Protein AF-A0A914ZZA3-F1 (afdb_monomer_lite)

Foldseek 3Di:
DDDDDDPPPPPPPDPCPQQCRPVVLVVLLVVLVVCLVVVHDLVVNLVSVLVNVVSQVVRVVVVVVVVVVVVLLVVLVVCVVVLVLLVSLLSLVLLLVVLQLLVQLDPDPDDSNVSSCVVSVSSVVSVVSSLVSLVCLLLDPDDDDPVSLVSSLLSLLVLVVLLVVQVVCVVVVHDGRPPPDPPSLVVSLVSLVVVCVVDPDDVSVVVSVVSVVSSPDDRDPDRCSVVVSVPPPPVVVVVVVVSVVVVVVVVVSVVLSVLSVCLLVLPVLLVVLVVCVVVPNLPSNVVSLVVSVVSLLVNLLVQLVTPPCPSVLVVSLVSCVSSVVSVVVSCVSCLVLLLCVLVLLLDPDDVSLVVNVSVVVSLVVLVVVLVSCVVSVRDHPCPPVPSVVVSLVSLLVSLLVVLVVLQPDDCVGDVCSLLSSLVSLQVSQVSSLLSCVVSCPVDDCVVVSSVSNVVSSLVSQLVVVVVVLVDDDDLVNLVSSVVSLVCPCPCSGCVVVSSPDNSVVVCVVPPSYPPVSVVVSVVVNVVVVVVVVVVVVVVVVVVVVVVVVVVVVVD

Sequence (555 aa):
MPNSPEDDVRLLQLDHSLGPKQSEMETIEERMEKLMKEKEPISTLTDTMNAFLKMNAKLQLCIQLFFESTGIRNEVKDFIFDGKLLDAYKNFIRFEGYRNELMAISNSAGDEDDLVARRFADVEIMAIQIRDVIRLTIASTSRIEEGVIDQVLTILANERRLDELSEKEKENDKKSFLGRPRKWTAMCIEILDEQVSRNKGGEHEHFTTAIKKQLSMPINEASPLINIINDECDHREELLALSKYFSNLRQKEELLEAELKKLFNSSSALNEAHESLTSGDICAAYEKLIHIESIRFNLLAEIRTYHNTSSVQKMIGECSYSLEESFSDFVKYTSYLCARALDIMRNKDREPRKQLELLLRIVEIDHKIDERYESLNVTVKQRPHCWRRNFFGLIEKRIQERIEVFHVEKKSNNENWIARYLEICRMFIVEDLYAAKNFLRIFPKEHQLYDRFVLFYHKGISNKLCEIITSELDRREIVQLLNWIRIYPSEQLLGMPFLQVNAFALLDDYPLLPDEELERLQDQFISATKSEVCNWAIKAIRQEFAIKEKHRMEN

Radius of gyration: 45.49 Å; chains: 1; bounding box: 116×49×146 Å

Structure (mmCIF, N/CA/C/O backbone):
data_AF-A0A914ZZA3-F1
#
_entry.id   AF-A0A914ZZA3-F1
#
loop_
_atom_site.group_PDB
_atom_site.id
_atom_site.type_symbol
_atom_site.label_atom_id
_atom_site.label_alt_id
_atom_site.label_comp_id
_atom_site.label_asym_id
_atom_site.label_entity_id
_atom_site.label_seq_id
_atom_site.pdbx_PDB_ins_code
_atom_site.Cartn_x
_atom_site.Cartn_y
_atom_site.Cartn_z
_atom_site.occupancy
_atom_site.B_iso_or_equiv
_atom_site.auth_seq_id
_atom_site.auth_comp_id
_atom_site.auth_asym_id
_atom_site.auth_atom_id
_atom_site.pdbx_PDB_model_num
ATOM 1 N N . MET A 1 1 ? -64.505 8.709 2.948 1.00 25.97 1 MET A N 1
ATOM 2 C CA . MET A 1 1 ? -63.624 9.741 2.359 1.00 25.97 1 MET A CA 1
ATOM 3 C C . MET A 1 1 ? -63.794 11.008 3.179 1.00 25.97 1 MET A C 1
ATOM 5 O O . MET A 1 1 ? -64.903 11.253 3.635 1.00 25.97 1 MET A O 1
ATOM 9 N N . PRO A 1 2 ? -62.690 11.689 3.483 1.00 35.12 2 PRO A N 1
ATOM 10 C CA . PRO A 1 2 ? -62.227 11.864 4.855 1.00 35.12 2 PRO A CA 1
ATOM 11 C C . PRO A 1 2 ? -62.161 13.342 5.242 1.00 35.12 2 PRO A C 1
ATOM 13 O O . PRO A 1 2 ? -61.892 14.194 4.400 1.00 35.12 2 PRO A O 1
ATOM 16 N N . ASN A 1 3 ? -62.363 13.633 6.525 1.00 27.89 3 ASN A N 1
ATOM 17 C CA . ASN A 1 3 ? -61.898 14.893 7.086 1.00 27.89 3 ASN A CA 1
ATOM 18 C C . ASN A 1 3 ? -60.412 14.758 7.440 1.00 27.89 3 ASN A C 1
ATOM 20 O O . ASN A 1 3 ? -59.961 13.709 7.896 1.00 27.89 3 ASN A O 1
ATOM 24 N N . SER A 1 4 ? -59.700 15.828 7.106 1.00 28.61 4 SER A N 1
ATOM 25 C CA . SER A 1 4 ? -58.253 16.020 7.027 1.00 28.61 4 SER A CA 1
ATOM 26 C C . SER A 1 4 ? -57.456 15.587 8.274 1.00 28.61 4 SER A C 1
ATOM 28 O O . SER A 1 4 ? -57.928 15.805 9.390 1.00 28.61 4 SER A O 1
ATOM 30 N N . PRO A 1 5 ? -56.232 15.045 8.106 1.00 32.97 5 PRO A N 1
ATOM 31 C CA . PRO A 1 5 ? -55.339 14.629 9.183 1.00 32.97 5 PRO A CA 1
ATOM 32 C C . PRO A 1 5 ? -54.430 15.785 9.641 1.00 32.97 5 PRO A C 1
ATOM 34 O O . PRO A 1 5 ? -53.222 15.745 9.423 1.00 32.97 5 PRO A O 1
ATOM 37 N N . GLU A 1 6 ? -54.989 16.832 10.250 1.00 29.55 6 GLU A N 1
ATOM 38 C CA . GLU A 1 6 ? -54.175 17.954 10.767 1.00 29.55 6 GLU A CA 1
ATOM 39 C C . GLU A 1 6 ? -54.246 18.170 12.287 1.00 29.55 6 GLU A C 1
ATOM 41 O O . GLU A 1 6 ? -53.445 18.938 12.815 1.00 29.55 6 GLU A O 1
ATOM 46 N N . ASP A 1 7 ? -55.079 17.426 13.023 1.00 30.03 7 ASP A N 1
ATOM 47 C CA . ASP A 1 7 ? -55.194 17.596 14.484 1.00 30.03 7 ASP A CA 1
ATOM 48 C C . ASP A 1 7 ? -54.445 16.542 15.333 1.00 30.03 7 ASP A C 1
ATOM 50 O O . ASP A 1 7 ? -54.358 16.692 16.551 1.00 30.03 7 ASP A O 1
ATOM 54 N N . ASP A 1 8 ? -53.795 15.540 14.724 1.00 32.16 8 ASP A N 1
ATOM 55 C CA . ASP A 1 8 ? -53.077 14.471 15.454 1.00 32.16 8 ASP A CA 1
ATOM 56 C C . ASP A 1 8 ? -51.593 14.767 15.768 1.00 32.16 8 ASP A C 1
ATOM 58 O O . ASP A 1 8 ? -50.910 13.970 16.411 1.00 32.16 8 ASP A O 1
ATOM 62 N N . VAL A 1 9 ? -51.054 15.928 15.382 1.00 31.31 9 VAL A N 1
ATOM 63 C CA . VAL A 1 9 ? -49.603 16.208 15.523 1.00 31.31 9 VAL A CA 1
ATOM 64 C C . VAL A 1 9 ? -49.234 16.895 16.854 1.00 31.31 9 VAL A C 1
ATOM 66 O O . VAL A 1 9 ? -48.068 17.177 17.115 1.00 31.31 9 VAL A O 1
ATOM 69 N N . ARG A 1 10 ? -50.185 17.134 17.768 1.00 30.75 10 ARG A N 1
ATOM 70 C CA . ARG A 1 10 ? -49.911 17.861 19.032 1.00 30.75 10 ARG A CA 1
ATOM 71 C C . ARG A 1 10 ? -49.723 17.010 20.294 1.00 30.75 10 ARG A C 1
ATOM 73 O O . ARG A 1 10 ? -49.574 17.584 21.368 1.00 30.75 10 ARG A O 1
ATOM 80 N N . LEU A 1 11 ? -49.646 15.681 20.191 1.00 30.17 11 LEU A N 1
ATOM 81 C CA . LEU A 1 11 ? -49.432 14.790 21.351 1.00 30.17 11 LEU A CA 1
ATOM 82 C C . LEU A 1 11 ? -48.055 14.099 21.413 1.00 30.17 11 LEU A C 1
ATOM 84 O O . LEU A 1 11 ? -47.807 13.324 22.331 1.00 30.17 11 LEU A O 1
ATOM 88 N N . LEU A 1 12 ? -47.124 14.434 20.513 1.00 29.36 12 LEU A N 1
ATOM 89 C CA . LEU A 1 12 ? -45.739 13.928 20.519 1.00 29.36 12 LEU A CA 1
ATOM 90 C C . LEU A 1 12 ? -44.705 14.991 20.923 1.00 29.36 12 LEU A C 1
ATOM 92 O O . LEU A 1 12 ? -43.605 15.041 20.386 1.00 29.36 12 LEU A O 1
ATOM 96 N N . GLN A 1 13 ? -45.031 15.835 21.901 1.00 30.94 13 GLN A N 1
ATOM 97 C CA . GLN A 1 13 ? -44.006 16.555 22.664 1.00 30.94 13 GLN A CA 1
ATOM 98 C C . GLN A 1 13 ? -43.766 15.811 23.978 1.00 30.94 13 GLN A C 1
ATOM 100 O O . GLN A 1 13 ? -44.124 16.267 25.060 1.00 30.94 13 GLN A O 1
ATOM 105 N N . LEU A 1 14 ? -43.202 14.608 23.851 1.00 30.38 14 LEU A N 1
ATOM 106 C CA . LEU A 1 14 ? -42.592 13.902 24.968 1.00 30.38 14 LEU A CA 1
ATOM 107 C C . LEU A 1 14 ? -41.226 14.538 25.223 1.00 30.38 14 LEU A C 1
ATOM 109 O O . LEU A 1 14 ? -40.353 14.570 24.362 1.00 30.38 14 LEU A O 1
ATOM 113 N N . ASP A 1 15 ? -41.123 15.090 26.420 1.00 29.38 15 ASP A N 1
ATOM 114 C CA . ASP A 1 15 ? -39.971 15.700 27.063 1.00 29.38 15 ASP A CA 1
ATOM 115 C C . ASP A 1 15 ? -38.631 15.040 26.651 1.00 29.38 15 ASP A C 1
ATOM 117 O O . ASP A 1 15 ? -38.308 13.924 27.058 1.00 29.38 15 ASP A O 1
ATOM 121 N N . HIS A 1 16 ? -37.829 15.746 25.845 1.00 32.59 16 HIS A N 1
ATOM 122 C CA . HIS A 1 16 ? -36.474 15.362 25.407 1.00 32.59 16 HIS A CA 1
ATOM 123 C C . HIS A 1 16 ? -35.436 15.340 26.557 1.00 32.59 16 HIS A C 1
ATOM 125 O O . HIS A 1 16 ? -34.230 15.395 26.320 1.00 32.59 16 HIS A O 1
ATOM 131 N N . SER A 1 17 ? -35.867 15.313 27.818 1.00 30.39 17 SER A N 1
ATOM 132 C CA . SER A 1 17 ? -35.026 15.651 28.969 1.00 30.39 17 SER A CA 1
ATOM 133 C C . SER A 1 17 ? -34.413 14.467 29.724 1.00 30.39 17 SER A C 1
ATOM 135 O O . SER A 1 17 ? -33.707 14.706 30.702 1.00 30.39 17 SER A O 1
ATOM 137 N N . LEU A 1 18 ? -34.621 13.214 29.297 1.00 36.25 18 LEU A N 1
ATOM 138 C CA . LEU A 1 18 ? -34.219 12.034 30.089 1.00 36.25 18 LEU A CA 1
ATOM 139 C C . LEU A 1 18 ? -33.409 10.952 29.344 1.00 36.25 18 LEU A C 1
ATOM 141 O O . LEU A 1 18 ? -33.343 9.807 29.788 1.00 36.25 18 LEU A O 1
ATOM 145 N N . GLY A 1 19 ? -32.719 11.320 28.264 1.00 37.28 19 GLY A N 1
ATOM 146 C CA . GLY A 1 19 ? -31.452 10.676 27.885 1.00 37.28 19 GLY A CA 1
ATOM 147 C C . GLY A 1 19 ? -30.276 11.557 28.332 1.00 37.28 19 GLY A C 1
ATOM 148 O O . GLY A 1 19 ? -30.516 12.737 28.605 1.00 37.28 19 GLY A O 1
ATOM 149 N N . PRO A 1 20 ? -29.024 11.055 28.400 1.00 41.72 20 PRO A N 1
ATOM 150 C CA . PRO A 1 20 ? -27.873 11.956 28.396 1.00 41.72 20 PRO A CA 1
ATOM 151 C C . PRO A 1 20 ? -28.082 12.947 27.253 1.00 41.72 20 PRO A C 1
ATOM 153 O O . PRO A 1 20 ? -28.333 12.535 26.115 1.00 41.72 20 PRO A O 1
ATOM 156 N N . LYS A 1 21 ? -28.142 14.241 27.573 1.00 42.09 21 LYS A N 1
ATOM 157 C CA . LYS A 1 21 ? -28.553 15.243 26.588 1.00 42.09 21 LYS A CA 1
ATOM 158 C C . LYS A 1 21 ? -27.558 15.177 25.438 1.00 42.09 21 LYS A C 1
ATOM 160 O O . LYS A 1 21 ? -26.360 15.083 25.675 1.00 42.09 21 LYS A O 1
ATOM 165 N N . GLN A 1 22 ? -28.022 15.276 24.198 1.00 46.22 22 GLN A N 1
ATOM 166 C CA . GLN A 1 22 ? -27.128 15.420 23.043 1.00 46.22 22 GLN A CA 1
ATOM 167 C C . GLN A 1 22 ? -26.108 16.557 23.264 1.00 46.22 22 GLN A C 1
ATOM 169 O O . GLN A 1 22 ? -24.951 16.437 22.877 1.00 46.22 22 GLN A O 1
ATOM 174 N N . SER A 1 23 ? -26.499 17.570 24.051 1.00 48.25 23 SER A N 1
ATOM 175 C CA . SER A 1 23 ? -25.611 18.626 24.532 1.00 48.25 23 SER A CA 1
ATOM 176 C C . SER A 1 23 ? -24.444 18.136 25.391 1.00 48.25 23 SER A C 1
ATOM 178 O O . SER A 1 23 ? -23.397 18.753 25.361 1.00 48.25 23 SER A O 1
ATOM 180 N N . GLU A 1 24 ? -24.583 17.083 26.198 1.00 50.09 24 GLU A N 1
ATOM 181 C CA . GLU A 1 24 ? -23.496 16.538 27.024 1.00 50.09 24 GLU A CA 1
ATOM 182 C C . GLU A 1 24 ? -22.462 15.795 26.171 1.00 50.09 24 GLU A C 1
ATOM 184 O O . GLU A 1 24 ? -21.268 15.924 26.428 1.00 50.09 24 GLU A O 1
ATOM 189 N N . MET A 1 25 ? -22.901 15.089 25.122 1.00 52.41 25 MET A N 1
ATOM 190 C CA . MET A 1 25 ? -22.003 14.471 24.140 1.00 52.41 25 MET A CA 1
ATOM 191 C C . MET A 1 25 ? -21.228 15.556 23.370 1.00 52.41 25 MET A C 1
ATOM 193 O O . MET A 1 25 ? -20.002 15.495 23.303 1.00 52.41 25 MET A O 1
ATOM 197 N N . GLU A 1 26 ? -21.921 16.608 22.920 1.00 56.09 26 GLU A N 1
ATOM 198 C CA . GLU A 1 26 ? -21.306 17.807 22.327 1.00 56.09 26 GLU A CA 1
ATOM 199 C C . GLU A 1 26 ? -20.363 18.521 23.314 1.00 56.09 26 GLU A C 1
ATOM 201 O O . GLU A 1 26 ? -19.262 18.912 22.943 1.00 56.09 26 GLU A O 1
ATOM 206 N N . THR A 1 27 ? -20.721 18.612 24.601 1.00 63.19 27 THR A N 1
ATOM 207 C CA . THR A 1 27 ? -19.875 19.230 25.642 1.00 63.19 27 THR A CA 1
ATOM 208 C C . THR A 1 27 ? -18.592 18.428 25.875 1.00 63.19 27 THR A C 1
ATOM 210 O O . THR A 1 27 ? -17.528 19.003 26.111 1.00 63.19 27 THR A O 1
ATOM 213 N N . ILE A 1 28 ? -18.666 17.093 25.834 1.00 56.47 28 ILE A N 1
ATOM 214 C CA . ILE A 1 28 ? -17.490 16.227 25.960 1.00 56.47 28 ILE A CA 1
ATOM 215 C C . ILE A 1 28 ? -16.592 16.369 24.724 1.00 56.47 28 ILE A C 1
ATOM 217 O O . ILE A 1 28 ? -15.375 16.467 24.886 1.00 56.47 28 ILE A O 1
ATOM 221 N N . GLU A 1 29 ? -17.159 16.459 23.518 1.00 56.31 29 GLU A N 1
ATOM 222 C CA . GLU A 1 29 ? -16.395 16.745 22.296 1.00 56.31 29 GLU A CA 1
ATOM 223 C C . GLU A 1 29 ? -15.713 18.121 22.340 1.00 56.31 29 GLU A C 1
ATOM 225 O O . GLU A 1 29 ? -14.508 18.219 22.102 1.00 56.31 29 GLU A O 1
ATOM 230 N N . GLU A 1 30 ? -16.433 19.176 22.728 1.00 65.94 30 GLU A N 1
ATOM 231 C CA . GLU A 1 30 ? -15.869 20.521 22.904 1.00 65.94 30 GLU A CA 1
ATOM 232 C C . GLU A 1 30 ? -14.744 20.532 23.947 1.00 65.94 30 GLU A C 1
ATOM 234 O O . GLU A 1 30 ? -13.710 21.189 23.779 1.00 65.94 30 GLU A O 1
ATOM 239 N N . ARG A 1 31 ? -14.912 19.764 25.030 1.00 66.75 31 ARG A N 1
ATOM 240 C CA . ARG A 1 31 ? -13.885 19.606 26.059 1.00 66.75 31 ARG A CA 1
ATOM 241 C C . ARG A 1 31 ? -12.652 18.890 25.514 1.00 66.75 31 ARG A C 1
ATOM 243 O O . ARG A 1 31 ? -11.545 19.334 25.807 1.00 66.75 31 ARG A O 1
ATOM 250 N N . MET A 1 32 ? -12.811 17.839 24.709 1.00 61.19 32 MET A N 1
ATOM 251 C CA . MET A 1 32 ? -11.685 17.181 24.035 1.00 61.19 32 MET A CA 1
ATOM 252 C C . MET A 1 32 ? -10.932 18.139 23.115 1.00 61.19 32 MET A C 1
ATOM 254 O O . MET A 1 32 ? -9.705 18.203 23.179 1.00 61.19 32 MET A O 1
ATOM 258 N N . GLU A 1 33 ? -11.648 18.920 22.299 1.00 61.97 33 GLU A N 1
ATOM 259 C CA . GLU A 1 33 ? -11.025 19.912 21.416 1.00 61.97 33 GLU A CA 1
ATOM 260 C C . GLU A 1 33 ? -10.233 20.965 22.200 1.00 61.97 33 GLU A C 1
ATOM 262 O O . GLU A 1 33 ? -9.162 21.405 21.769 1.00 61.97 33 GLU A O 1
ATOM 267 N N . LYS A 1 34 ? -10.742 21.371 23.367 1.00 69.38 34 LYS A N 1
ATOM 268 C CA . LYS A 1 34 ? -10.058 22.318 24.248 1.00 69.38 34 LYS A CA 1
ATOM 269 C C . LYS A 1 34 ? -8.795 21.716 24.872 1.00 69.38 34 LYS A C 1
ATOM 271 O O . LYS A 1 34 ? -7.738 22.338 24.786 1.00 69.38 34 LYS A O 1
ATOM 276 N N . LEU A 1 35 ? -8.876 20.501 25.422 1.00 62.78 35 LEU A N 1
ATOM 277 C CA . LEU A 1 35 ? -7.731 19.797 26.022 1.00 62.78 35 LEU A CA 1
ATOM 278 C C . LEU A 1 35 ? -6.591 19.589 25.009 1.00 62.78 35 LEU A C 1
ATOM 280 O O . LEU A 1 35 ? -5.415 19.713 25.353 1.00 62.78 35 LEU A O 1
ATOM 284 N N . MET A 1 36 ? -6.938 19.348 23.742 1.00 55.94 36 MET A N 1
ATOM 285 C CA . MET A 1 36 ? -5.981 19.236 22.636 1.00 55.94 36 MET A CA 1
ATOM 286 C C . MET A 1 36 ? -5.276 20.560 22.323 1.00 55.94 36 MET A C 1
ATOM 288 O O . MET A 1 36 ? -4.052 20.592 22.174 1.00 55.94 36 MET A O 1
ATOM 292 N N . LYS A 1 37 ? -6.020 21.674 22.272 1.00 61.97 37 LYS A N 1
ATOM 293 C CA . LYS A 1 37 ? -5.436 23.015 22.077 1.00 61.97 37 LYS A CA 1
ATOM 294 C C . LYS A 1 37 ? -4.520 23.420 23.232 1.00 61.97 37 LYS A C 1
ATOM 296 O O . LYS A 1 37 ? -3.528 24.111 23.005 1.00 61.97 37 LYS A O 1
ATOM 301 N N . GLU A 1 38 ? -4.842 22.987 24.446 1.00 66.75 38 GLU A N 1
ATOM 302 C CA . GLU A 1 38 ? -4.132 23.356 25.674 1.00 66.75 38 GLU A CA 1
ATOM 303 C C . GLU A 1 38 ? -2.968 22.403 26.024 1.00 66.75 38 GLU A C 1
ATOM 305 O O . GLU A 1 38 ? -2.231 22.678 26.969 1.00 66.75 38 GLU A O 1
ATOM 310 N N . LYS A 1 39 ? -2.725 21.343 25.227 1.00 56.81 39 LYS A N 1
ATOM 311 C CA . LYS A 1 39 ? -1.681 20.316 25.459 1.00 56.81 39 LYS A CA 1
ATOM 312 C C . LYS A 1 39 ? -1.737 19.711 26.871 1.00 56.81 39 LYS A C 1
ATOM 314 O O . LYS A 1 39 ? -0.717 19.567 27.547 1.00 56.81 39 LYS A O 1
ATOM 319 N N . GLU A 1 40 ? -2.939 19.370 27.312 1.00 65.50 40 GLU A N 1
ATOM 320 C CA . GLU A 1 40 ? -3.201 18.778 28.626 1.00 65.50 40 GLU A CA 1
ATOM 321 C C . GLU A 1 40 ? -2.629 17.348 28.785 1.00 65.50 40 GLU A C 1
ATOM 323 O O . GLU A 1 40 ? -2.324 16.679 27.792 1.00 65.50 40 GLU A O 1
ATOM 328 N N . PRO A 1 41 ? -2.445 16.855 30.030 1.00 64.44 41 PRO A N 1
ATOM 329 C CA . PRO A 1 41 ? -1.841 15.550 30.291 1.00 64.44 41 PRO A CA 1
ATOM 330 C C . PRO A 1 41 ? -2.661 14.381 29.724 1.00 64.44 41 PRO A C 1
ATOM 332 O O . PRO A 1 41 ? -3.890 14.357 29.785 1.00 64.44 41 PRO A O 1
ATOM 335 N N . ILE A 1 42 ? -1.944 13.362 29.234 1.00 54.84 42 ILE A N 1
ATOM 336 C CA . ILE A 1 42 ? -2.477 12.159 28.563 1.00 54.84 42 ILE A CA 1
ATOM 337 C C . ILE A 1 42 ? -3.577 11.463 29.379 1.00 54.84 42 ILE A C 1
ATOM 339 O O . ILE A 1 42 ? -4.533 10.946 28.801 1.00 54.84 42 ILE A O 1
ATOM 343 N N . SER A 1 43 ? -3.475 11.468 30.713 1.00 54.56 43 SER A N 1
ATOM 344 C CA . SER A 1 43 ? -4.490 10.892 31.603 1.00 54.56 43 SER A CA 1
ATOM 345 C C . SER A 1 43 ? -5.851 11.562 31.420 1.00 54.56 43 SER A C 1
ATOM 347 O O . SER A 1 43 ? -6.839 10.879 31.187 1.00 54.56 43 SER A O 1
ATOM 349 N N . THR A 1 44 ? -5.891 12.896 31.408 1.00 59.59 44 THR A N 1
ATOM 350 C CA . THR A 1 44 ? -7.132 13.673 31.291 1.00 59.59 44 THR A CA 1
ATOM 351 C C . THR A 1 44 ? -7.803 13.457 29.935 1.00 59.59 44 THR A C 1
ATOM 353 O O . THR A 1 44 ? -9.029 13.370 29.849 1.00 59.59 44 THR A O 1
ATOM 356 N N . LEU A 1 45 ? -7.009 13.345 28.866 1.00 58.16 45 LEU A N 1
ATOM 357 C CA . LEU A 1 45 ? -7.517 13.094 27.518 1.00 58.16 45 LEU A CA 1
ATOM 358 C C . LEU A 1 45 ? -8.086 11.675 27.386 1.00 58.16 45 LEU A C 1
ATOM 360 O O . LEU A 1 45 ? -9.178 11.503 26.851 1.00 58.16 45 LEU A O 1
ATOM 364 N N . THR A 1 46 ? -7.382 10.686 27.943 1.00 55.09 46 THR A N 1
ATOM 365 C CA . THR A 1 46 ? -7.814 9.280 27.971 1.00 55.09 46 THR A CA 1
ATOM 366 C C . THR A 1 46 ? -9.128 9.125 28.740 1.00 55.09 46 THR A C 1
ATOM 368 O O . THR A 1 46 ? -10.080 8.548 28.218 1.00 55.09 46 THR A O 1
ATOM 371 N N . ASP A 1 47 ? -9.227 9.729 29.927 1.00 60.81 47 ASP A N 1
ATOM 372 C CA . ASP A 1 47 ? -10.434 9.682 30.761 1.00 60.81 47 ASP A CA 1
ATOM 373 C C . ASP A 1 47 ? -11.642 10.313 30.049 1.00 60.81 47 ASP A C 1
ATOM 375 O O . ASP A 1 47 ? -12.755 9.783 30.079 1.00 60.81 47 ASP A O 1
ATOM 379 N N . THR A 1 48 ? -11.419 11.434 29.355 1.00 58.16 48 THR A N 1
ATOM 380 C CA . THR A 1 48 ? -12.469 12.133 28.600 1.00 58.16 48 THR A CA 1
ATOM 381 C C . THR A 1 48 ? -12.934 11.302 27.396 1.00 58.16 48 THR A C 1
ATOM 383 O O . THR A 1 48 ? -14.126 11.272 27.088 1.00 58.16 48 THR A O 1
ATOM 386 N N . MET A 1 49 ? -12.018 10.587 26.734 1.00 56.66 49 MET A N 1
ATOM 387 C CA . MET A 1 49 ? -12.323 9.715 25.593 1.00 56.66 49 MET A CA 1
ATOM 388 C C . MET A 1 49 ? -13.096 8.465 25.980 1.00 56.66 49 MET A C 1
ATOM 390 O O . MET A 1 49 ? -14.081 8.122 25.322 1.00 56.66 49 MET A O 1
ATOM 394 N N . ASN A 1 50 ? -12.727 7.856 27.101 1.00 57.38 50 ASN A N 1
ATOM 395 C CA . ASN A 1 50 ? -13.480 6.752 27.680 1.00 57.38 50 ASN A CA 1
ATOM 396 C C . ASN A 1 50 ? -14.893 7.201 28.077 1.00 57.38 50 ASN A C 1
ATOM 398 O O . ASN A 1 50 ? -15.873 6.533 27.745 1.00 57.38 50 ASN A O 1
ATOM 402 N N . ALA A 1 51 ? -15.033 8.382 28.691 1.00 60.22 51 ALA A N 1
ATOM 403 C CA . ALA A 1 51 ? -16.341 8.938 29.032 1.00 60.22 51 ALA A CA 1
ATOM 404 C C . ALA A 1 51 ? -17.244 9.120 27.797 1.00 60.22 51 ALA A C 1
ATOM 406 O O . ALA A 1 51 ? -18.421 8.758 27.845 1.00 60.22 51 ALA A O 1
ATOM 407 N N . PHE A 1 52 ? -16.694 9.613 26.683 1.00 58.91 52 PHE A N 1
ATOM 408 C CA . PHE A 1 52 ? -17.421 9.773 25.421 1.00 58.91 52 PHE A CA 1
ATOM 409 C C . PHE A 1 52 ? -17.913 8.440 24.848 1.00 58.91 52 PHE A C 1
ATOM 411 O O . PHE A 1 52 ? -19.096 8.286 24.543 1.00 58.91 52 PHE A O 1
ATOM 418 N N . LEU A 1 53 ? -17.024 7.451 24.734 1.00 53.03 53 LEU A N 1
ATOM 419 C CA . LEU A 1 53 ? -17.365 6.140 24.173 1.00 53.03 53 LEU A CA 1
ATOM 420 C C . LEU A 1 53 ? -18.384 5.405 25.044 1.00 53.03 53 LEU A C 1
ATOM 422 O O . LEU A 1 53 ? -19.368 4.865 24.530 1.00 53.03 53 LEU A O 1
ATOM 426 N N . LYS A 1 54 ? -18.210 5.473 26.370 1.00 58.03 54 LYS A N 1
ATOM 427 C CA . LYS A 1 54 ? -19.168 4.957 27.350 1.00 58.03 54 LYS A CA 1
ATOM 428 C C . LYS A 1 54 ? -20.537 5.614 27.176 1.00 58.03 54 LYS A C 1
ATOM 430 O O . LYS A 1 54 ? -21.555 4.928 27.229 1.00 58.03 54 LYS A O 1
ATOM 435 N N . MET A 1 55 ? -20.585 6.926 26.952 1.00 56.12 55 MET A N 1
ATOM 436 C CA . MET A 1 55 ? -21.832 7.669 26.770 1.00 56.12 55 MET A CA 1
ATOM 437 C C . MET A 1 55 ? -22.536 7.321 25.454 1.00 56.12 55 MET A C 1
ATOM 439 O O . MET A 1 55 ? -23.749 7.127 25.451 1.00 56.12 55 MET A O 1
ATOM 443 N N . ASN A 1 56 ? -21.787 7.170 24.363 1.00 52.50 56 ASN A N 1
ATOM 444 C CA . ASN A 1 56 ? -22.331 6.822 23.051 1.00 52.50 56 ASN A CA 1
ATOM 445 C C . ASN A 1 56 ? -22.912 5.396 23.026 1.00 52.50 56 ASN A C 1
ATOM 447 O O . ASN A 1 56 ? -24.050 5.186 22.606 1.00 52.50 56 ASN A O 1
ATOM 451 N N . ALA A 1 57 ? -22.188 4.426 23.596 1.00 53.22 57 ALA A N 1
ATOM 452 C CA . ALA A 1 57 ? -22.682 3.058 23.756 1.00 53.22 57 ALA A CA 1
ATOM 453 C C . ALA A 1 57 ? -23.918 2.990 24.676 1.00 53.22 57 ALA A C 1
ATOM 455 O O . ALA A 1 57 ? -24.874 2.266 24.389 1.00 53.22 57 ALA A O 1
ATOM 456 N N . LYS A 1 58 ? -23.938 3.784 25.760 1.00 52.47 58 LYS A N 1
ATOM 457 C CA . LYS A 1 58 ? -25.102 3.916 26.652 1.00 52.47 58 LYS A CA 1
ATOM 458 C C . LYS A 1 58 ? -26.306 4.543 25.946 1.00 52.47 58 LYS A C 1
ATOM 460 O O . LYS A 1 58 ? -27.419 4.079 26.161 1.00 52.47 58 LYS A O 1
ATOM 465 N N . LEU A 1 59 ? -26.112 5.556 25.099 1.00 49.06 59 LEU A N 1
ATOM 466 C CA . LEU A 1 59 ? -27.191 6.200 24.343 1.00 49.06 59 LEU A CA 1
ATOM 467 C C . LEU A 1 59 ? -27.865 5.202 23.390 1.00 49.06 59 LEU A C 1
ATOM 469 O O . LEU A 1 59 ? -29.089 5.087 23.385 1.00 49.06 59 LEU A O 1
ATOM 473 N N . GLN A 1 60 ? -27.069 4.434 22.646 1.00 48.06 60 GLN A N 1
ATOM 474 C CA . GLN A 1 60 ? -27.562 3.446 21.683 1.00 48.06 60 GLN A CA 1
ATOM 475 C C . GLN A 1 60 ? -28.367 2.319 22.358 1.00 48.06 60 GLN A C 1
ATOM 477 O O . GLN A 1 60 ? -29.396 1.890 21.839 1.00 48.06 60 GLN A O 1
ATOM 482 N N . LEU A 1 61 ? -27.968 1.921 23.567 1.00 50.47 61 LEU A N 1
ATOM 483 C CA . LEU A 1 61 ? -28.698 0.975 24.414 1.00 50.47 61 LEU A CA 1
ATOM 484 C C . LEU A 1 61 ? -29.966 1.582 25.043 1.00 50.47 61 LEU A C 1
ATOM 486 O O . LEU A 1 61 ? -31.015 0.940 25.067 1.00 50.47 61 LEU A O 1
ATOM 490 N N . CYS A 1 62 ? -29.894 2.810 25.564 1.00 44.19 62 CYS A N 1
ATOM 491 C CA . CYS A 1 62 ? -31.052 3.504 26.131 1.00 44.19 62 CYS A CA 1
ATOM 492 C C . CYS A 1 62 ? -32.164 3.667 25.092 1.00 44.19 62 CYS A C 1
ATOM 494 O O . CYS A 1 62 ? -33.336 3.555 25.443 1.00 44.19 62 CYS A O 1
ATOM 496 N N . ILE A 1 63 ? -31.796 3.888 23.827 1.00 45.81 63 ILE A N 1
ATOM 497 C CA . ILE A 1 63 ? -32.724 3.907 22.695 1.00 45.81 63 ILE A CA 1
ATOM 498 C C . ILE A 1 63 ? -33.400 2.535 22.546 1.00 45.81 63 ILE A C 1
ATOM 500 O O . ILE A 1 63 ? -34.623 2.480 22.466 1.00 45.81 63 ILE A O 1
ATOM 504 N N . GLN A 1 64 ? -32.648 1.434 22.607 1.00 48.22 64 GLN A N 1
ATOM 505 C CA . GLN A 1 64 ? -33.180 0.071 22.486 1.00 48.22 64 GLN A CA 1
ATOM 506 C C . GLN A 1 64 ? -34.145 -0.303 23.636 1.00 48.22 64 GLN A C 1
ATOM 508 O O . GLN A 1 64 ? -35.271 -0.721 23.381 1.00 48.22 64 GLN A O 1
ATOM 513 N N . LEU A 1 65 ? -33.781 -0.026 24.895 1.00 50.25 65 LEU A N 1
ATOM 514 C CA . LEU A 1 65 ? -34.635 -0.270 26.076 1.00 50.25 65 LEU A CA 1
ATOM 515 C C . LEU A 1 65 ? -35.866 0.663 26.152 1.00 50.25 65 LEU A C 1
ATOM 517 O O . LEU A 1 65 ? -36.858 0.365 26.830 1.00 50.25 65 LEU A O 1
ATOM 521 N N . PHE A 1 66 ? -35.831 1.824 25.484 1.00 43.25 66 PHE A N 1
ATOM 522 C CA . PHE A 1 66 ? -36.972 2.746 25.421 1.00 43.25 66 PHE A CA 1
ATOM 523 C C . PHE A 1 66 ? -38.133 2.182 24.605 1.00 43.25 66 PHE A C 1
ATOM 525 O O . PHE A 1 66 ? -39.292 2.351 24.994 1.00 43.25 66 PHE A O 1
ATOM 532 N N . PHE A 1 67 ? -37.831 1.456 23.533 1.00 48.31 67 PHE A N 1
ATOM 533 C CA . PHE A 1 67 ? -38.856 0.806 22.726 1.00 48.31 67 PHE A CA 1
ATOM 534 C C . PHE A 1 67 ? -39.519 -0.376 23.456 1.00 48.31 67 PHE A C 1
ATOM 536 O O . PHE A 1 67 ? -40.724 -0.556 23.327 1.00 48.31 67 PHE A O 1
ATOM 543 N N . GLU A 1 68 ? -38.793 -1.105 24.309 1.00 55.44 68 GLU A N 1
ATOM 544 C CA . GLU A 1 68 ? -39.342 -2.254 25.054 1.00 55.44 68 GLU A CA 1
ATOM 545 C C . GLU A 1 68 ? -40.146 -1.845 26.306 1.00 55.44 68 GLU A C 1
ATOM 547 O O . GLU A 1 68 ? -41.237 -2.360 26.555 1.00 55.44 68 GLU A O 1
ATOM 552 N N . SER A 1 69 ? -39.664 -0.863 27.083 1.00 55.59 69 SER A N 1
ATOM 553 C CA . SER A 1 69 ? -40.334 -0.409 28.323 1.00 55.59 69 SER A CA 1
ATOM 554 C C . SER A 1 69 ? -41.697 0.255 28.091 1.00 55.59 69 SER A C 1
ATOM 556 O O . SER A 1 69 ? -42.605 0.134 28.917 1.00 55.59 69 SER A O 1
ATOM 558 N N . THR A 1 70 ? -41.860 0.948 26.963 1.00 59.00 70 THR A N 1
ATOM 559 C CA . THR A 1 70 ? -43.127 1.599 26.601 1.00 59.00 70 THR A CA 1
ATOM 560 C C . THR A 1 70 ? -44.194 0.589 26.176 1.00 59.00 70 THR A C 1
ATOM 562 O O . THR A 1 70 ? -45.362 0.784 26.513 1.00 59.00 70 THR A O 1
ATOM 565 N N . GLY A 1 71 ? -43.801 -0.513 25.524 1.00 67.00 71 GLY A N 1
ATOM 566 C CA . GLY A 1 71 ? -44.698 -1.615 25.163 1.00 67.00 71 GLY A CA 1
ATOM 567 C C . GLY A 1 71 ? -45.264 -2.331 26.390 1.00 67.00 71 GLY A C 1
ATOM 568 O O . GLY A 1 71 ? -46.479 -2.358 26.579 1.00 67.00 71 GLY A O 1
ATOM 569 N N . ILE A 1 72 ? -44.390 -2.797 27.290 1.00 67.62 72 ILE A N 1
ATOM 570 C CA . ILE A 1 72 ? -44.786 -3.570 28.485 1.00 67.62 72 ILE A CA 1
ATOM 571 C C . ILE A 1 72 ? -45.742 -2.775 29.385 1.00 67.62 72 ILE A C 1
ATOM 573 O O . ILE A 1 72 ? -46.728 -3.306 29.897 1.00 67.62 72 ILE A O 1
ATOM 577 N N . ARG A 1 73 ? -45.488 -1.475 29.565 1.00 67.81 73 ARG A N 1
ATOM 578 C CA . ARG A 1 73 ? -46.345 -0.598 30.375 1.00 67.81 73 ARG A CA 1
ATOM 579 C C . ARG A 1 73 ? -47.764 -0.482 29.813 1.00 67.81 73 ARG A C 1
ATOM 581 O O . ARG A 1 73 ? -48.719 -0.409 30.589 1.00 67.81 73 ARG A O 1
ATOM 588 N N . ASN A 1 74 ? -47.901 -0.402 28.492 1.00 74.06 74 ASN A N 1
ATOM 589 C CA . ASN A 1 74 ? -49.208 -0.316 27.845 1.00 74.06 74 ASN A CA 1
ATOM 590 C C . ASN A 1 74 ? -49.945 -1.654 27.954 1.00 74.06 74 ASN A C 1
ATOM 592 O O . ASN A 1 74 ? -51.093 -1.662 28.381 1.00 74.06 74 ASN A O 1
ATOM 596 N N . GLU A 1 75 ? -49.251 -2.773 27.740 1.00 77.19 75 GLU A N 1
ATOM 597 C CA . GLU A 1 75 ? -49.826 -4.112 27.916 1.00 77.19 75 GLU A CA 1
ATOM 598 C C . GLU A 1 75 ? -50.349 -4.349 29.338 1.00 77.19 75 GLU A C 1
ATOM 600 O O . GLU A 1 75 ? -51.456 -4.850 29.514 1.00 77.19 75 GLU A O 1
ATOM 605 N N . VAL A 1 76 ? -49.597 -3.958 30.376 1.00 75.62 76 VAL A N 1
ATOM 606 C CA . VAL A 1 76 ? -50.056 -4.097 31.771 1.00 75.62 76 VAL A CA 1
ATOM 607 C C . VAL A 1 76 ? -51.324 -3.281 32.023 1.00 75.62 76 VAL A C 1
ATOM 609 O O . VAL A 1 76 ? -52.231 -3.761 32.702 1.00 75.62 76 VAL A O 1
ATOM 612 N N . LYS A 1 77 ? -51.425 -2.068 31.464 1.00 78.12 77 LYS A N 1
ATOM 613 C CA . LYS A 1 77 ? -52.651 -1.264 31.567 1.00 78.12 77 LYS A CA 1
ATOM 614 C C . LYS A 1 77 ? -53.816 -1.936 30.851 1.00 78.12 77 LYS A C 1
ATOM 616 O O . LYS A 1 77 ? -54.886 -2.035 31.446 1.00 78.12 77 LYS A O 1
ATOM 621 N N . ASP A 1 78 ? -53.601 -2.416 29.632 1.00 81.69 78 ASP A N 1
ATOM 622 C CA . ASP A 1 78 ? -54.629 -3.077 28.829 1.00 81.69 78 ASP A CA 1
ATOM 623 C C . ASP A 1 78 ? -55.136 -4.347 29.531 1.00 81.69 78 ASP A C 1
ATOM 625 O O . ASP A 1 78 ? -56.342 -4.532 29.684 1.00 81.69 78 ASP A O 1
ATOM 629 N N . PHE A 1 79 ? -54.241 -5.160 30.105 1.00 79.94 79 PHE A N 1
ATOM 630 C CA . PHE A 1 79 ? -54.623 -6.337 30.891 1.00 79.94 79 PHE A CA 1
ATOM 631 C C . PHE A 1 79 ? -55.393 -6.000 32.173 1.00 79.94 79 PHE A C 1
ATOM 633 O O . PHE A 1 79 ? -56.299 -6.747 32.553 1.00 79.94 79 PHE A O 1
ATOM 640 N N . ILE A 1 80 ? -55.071 -4.885 32.837 1.00 77.88 80 ILE A N 1
ATOM 641 C CA . ILE A 1 80 ? -55.847 -4.399 33.985 1.00 77.88 80 ILE A CA 1
ATOM 642 C C . ILE A 1 80 ? -57.255 -3.973 33.542 1.00 77.88 80 ILE A C 1
ATOM 644 O O . ILE A 1 80 ? -58.224 -4.324 34.216 1.00 77.88 80 ILE A O 1
ATOM 648 N N . PHE A 1 81 ? -57.385 -3.259 32.418 1.00 76.44 81 PHE A N 1
ATOM 649 C CA . PHE A 1 81 ? -58.688 -2.864 31.865 1.00 76.44 81 PHE A CA 1
ATOM 650 C C . PHE A 1 81 ? -59.535 -4.072 31.441 1.00 76.44 81 PHE A C 1
ATOM 652 O O . PHE A 1 81 ? -60.742 -4.076 31.679 1.00 76.44 81 PHE A O 1
ATOM 659 N N . ASP A 1 82 ? -58.902 -5.112 30.901 1.00 77.38 82 ASP A N 1
ATOM 660 C CA . ASP A 1 82 ? -59.545 -6.359 30.473 1.00 77.38 82 ASP A CA 1
ATOM 661 C C . ASP A 1 82 ? -59.893 -7.317 31.633 1.00 77.38 82 ASP A C 1
ATOM 663 O O . ASP A 1 82 ? -60.432 -8.402 31.403 1.00 77.38 82 ASP A O 1
ATOM 667 N N . GLY A 1 83 ? -59.569 -6.966 32.885 1.00 70.44 83 GLY A N 1
ATOM 668 C CA . GLY A 1 83 ? -59.821 -7.810 34.061 1.00 70.44 83 GLY A CA 1
ATOM 669 C C . GLY A 1 83 ? -58.900 -9.034 34.183 1.00 70.44 83 GLY A C 1
ATOM 670 O O . GLY A 1 83 ? -59.147 -9.913 35.011 1.00 70.44 83 GLY A O 1
ATOM 671 N N . LYS A 1 84 ? -57.819 -9.100 33.396 1.00 79.31 84 LYS A N 1
ATOM 672 C CA . LYS A 1 84 ? -56.813 -10.178 33.404 1.00 79.31 84 LYS A CA 1
ATOM 673 C C . LYS A 1 84 ? -55.678 -9.852 34.373 1.00 79.31 84 LYS A C 1
ATOM 675 O O . LYS A 1 84 ? -54.527 -9.636 33.989 1.00 79.31 84 LYS A O 1
ATOM 680 N N . LEU A 1 85 ? -56.011 -9.804 35.661 1.00 79.12 85 LEU A N 1
ATOM 681 C CA . LEU A 1 85 ? -55.098 -9.339 36.708 1.00 79.12 85 LEU A CA 1
ATOM 682 C C . LEU A 1 85 ? -53.832 -10.202 36.829 1.00 79.12 85 LEU A C 1
ATOM 684 O O . LEU A 1 85 ? -52.749 -9.677 37.090 1.00 79.12 85 LEU A O 1
ATOM 688 N N . LEU A 1 86 ? -53.946 -11.515 36.614 1.00 75.50 86 LEU A N 1
ATOM 689 C CA . LEU A 1 86 ? -52.797 -12.417 36.668 1.00 75.50 86 LEU A CA 1
ATOM 690 C C . LEU A 1 86 ? -51.788 -12.160 35.538 1.00 75.50 86 LEU A C 1
ATOM 692 O O . LEU A 1 86 ? -50.585 -12.225 35.779 1.00 75.50 86 LEU A O 1
ATOM 696 N N . ASP A 1 87 ? -52.253 -11.843 34.329 1.00 74.88 87 ASP A N 1
ATOM 697 C CA . ASP A 1 87 ? -51.378 -11.570 33.181 1.00 74.88 87 ASP A CA 1
ATOM 698 C C . ASP A 1 87 ? -50.723 -10.186 33.296 1.00 74.88 87 ASP A C 1
ATOM 700 O O . ASP A 1 87 ? -49.519 -10.050 33.066 1.00 74.88 87 ASP A O 1
ATOM 704 N N . ALA A 1 88 ? -51.460 -9.192 33.808 1.00 78.31 88 ALA A N 1
ATOM 705 C CA . ALA A 1 88 ? -50.890 -7.907 34.216 1.00 78.31 88 ALA A CA 1
ATOM 706 C C . ALA A 1 88 ? -49.772 -8.084 35.262 1.00 78.31 88 ALA A C 1
ATOM 708 O O . ALA A 1 88 ? -48.703 -7.481 35.153 1.00 78.31 88 ALA A O 1
ATOM 709 N N . TYR A 1 89 ? -49.992 -8.950 36.258 1.00 79.12 89 TYR A N 1
ATOM 710 C CA . TYR A 1 89 ? -49.001 -9.249 37.290 1.00 79.12 89 TYR A CA 1
ATOM 711 C C . TYR A 1 89 ? -47.775 -9.998 36.749 1.00 79.12 89 TYR A C 1
ATOM 713 O O . TYR A 1 89 ? -46.655 -9.671 37.140 1.00 79.12 89 TYR A O 1
ATOM 721 N N . LYS A 1 90 ? -47.943 -10.942 35.812 1.00 73.69 90 LYS A N 1
ATOM 722 C CA . LYS A 1 90 ? -46.815 -11.611 35.135 1.00 73.69 90 LYS A CA 1
ATOM 723 C C . LYS A 1 90 ? -45.917 -10.606 34.412 1.00 73.69 90 LYS A C 1
ATOM 725 O O . LYS A 1 90 ? -44.706 -10.622 34.623 1.00 73.69 90 LYS A O 1
ATOM 730 N N . ASN A 1 91 ? -46.500 -9.700 33.625 1.00 71.19 91 ASN A N 1
ATOM 731 C CA . ASN A 1 91 ? -45.747 -8.672 32.902 1.00 71.19 91 ASN A CA 1
ATOM 732 C C . ASN A 1 91 ? -45.067 -7.667 33.848 1.00 71.19 91 ASN A C 1
ATOM 734 O O . ASN A 1 91 ? -43.920 -7.281 33.618 1.00 71.19 91 ASN A O 1
ATOM 738 N N . PHE A 1 92 ? -45.724 -7.297 34.952 1.00 80.25 92 PHE A N 1
ATOM 739 C CA . PHE A 1 92 ? -45.113 -6.481 36.003 1.00 80.25 92 PHE A CA 1
ATOM 740 C C . PHE A 1 92 ? -43.895 -7.165 36.643 1.00 80.25 92 PHE A C 1
ATOM 742 O O . PHE A 1 92 ? -42.824 -6.563 36.695 1.00 80.25 92 PHE A O 1
ATOM 749 N N . ILE A 1 93 ? -44.031 -8.415 37.101 1.00 72.94 93 ILE A N 1
ATOM 750 C CA . ILE A 1 93 ? -42.934 -9.156 37.748 1.00 72.94 93 ILE A CA 1
ATOM 751 C C . ILE A 1 93 ? -41.770 -9.369 36.790 1.00 72.94 93 ILE A C 1
ATOM 753 O O . ILE A 1 93 ? -40.612 -9.280 37.193 1.00 72.94 93 ILE A O 1
ATOM 757 N N . ARG A 1 94 ? -42.066 -9.590 35.511 1.00 67.44 94 ARG A N 1
ATOM 758 C CA . ARG A 1 94 ? -41.068 -9.674 34.449 1.00 67.44 94 ARG A CA 1
ATOM 759 C C . ARG A 1 94 ? -40.271 -8.372 34.317 1.00 67.44 94 ARG A C 1
ATOM 761 O O . ARG A 1 94 ? -39.045 -8.402 34.349 1.00 67.44 94 ARG A O 1
ATOM 768 N N . PHE A 1 95 ? -40.951 -7.225 34.271 1.00 70.00 95 PHE A N 1
ATOM 769 C CA . PHE A 1 95 ? -40.299 -5.913 34.204 1.00 70.00 95 PHE A CA 1
ATOM 770 C C . PHE A 1 95 ? -39.531 -5.554 35.492 1.00 70.00 95 PHE A C 1
ATOM 772 O O . PHE A 1 95 ? -38.462 -4.944 35.435 1.00 70.00 95 PHE A O 1
ATOM 779 N N . GLU A 1 96 ? -40.030 -5.972 36.660 1.00 73.06 96 GLU A N 1
ATOM 780 C CA . GLU A 1 96 ? -39.320 -5.856 37.942 1.00 73.06 96 GLU A CA 1
ATOM 781 C C . GLU A 1 96 ? -38.053 -6.730 37.972 1.00 73.06 96 GLU A C 1
ATOM 783 O O . GLU A 1 96 ? -37.007 -6.280 38.447 1.00 73.06 96 GLU A O 1
ATOM 788 N N . GLY A 1 97 ? -38.116 -7.944 37.416 1.00 69.12 97 GLY A N 1
ATOM 789 C CA . GLY A 1 97 ? -36.971 -8.839 37.247 1.00 69.12 97 GLY A CA 1
ATOM 790 C C . GLY A 1 97 ? -35.865 -8.210 36.402 1.00 69.12 97 GLY A C 1
ATOM 791 O O . GLY A 1 97 ? -34.715 -8.172 36.835 1.00 69.12 97 GLY A O 1
ATOM 792 N N . TYR A 1 98 ? -36.220 -7.607 35.262 1.00 65.12 98 TYR A N 1
ATOM 793 C CA . TYR A 1 98 ? -35.273 -6.908 34.382 1.00 65.12 98 TYR A CA 1
ATOM 794 C C . TYR A 1 98 ? -34.523 -5.782 35.095 1.00 65.12 98 TYR A C 1
ATOM 796 O O . TYR A 1 98 ? -33.301 -5.669 34.984 1.00 65.12 98 TYR A O 1
ATOM 804 N N . ARG A 1 99 ? -35.244 -4.967 35.875 1.00 70.75 99 ARG A N 1
ATOM 805 C CA . ARG A 1 99 ? -34.639 -3.915 36.700 1.00 70.75 99 ARG A CA 1
ATOM 806 C C . ARG A 1 99 ? -33.627 -4.502 37.680 1.00 70.75 99 ARG A C 1
ATOM 808 O O . ARG A 1 99 ? -32.520 -3.985 37.806 1.00 70.75 99 ARG A O 1
ATOM 815 N N . ASN A 1 100 ? -34.014 -5.554 38.392 1.00 68.19 100 ASN A N 1
ATOM 816 C CA . ASN A 1 100 ? -33.196 -6.136 39.450 1.00 68.19 100 ASN A CA 1
ATOM 817 C C . ASN A 1 100 ? -31.929 -6.813 38.897 1.00 68.19 100 ASN A C 1
ATOM 819 O O . ASN A 1 100 ? -30.863 -6.673 39.493 1.00 68.19 100 ASN A O 1
ATOM 823 N N . GLU A 1 101 ? -32.008 -7.471 37.737 1.00 62.53 101 GLU A N 1
ATOM 824 C CA . GLU A 1 101 ? -30.841 -8.048 37.057 1.00 62.53 101 GLU A CA 1
ATOM 825 C C . GLU A 1 101 ? -29.876 -6.967 36.539 1.00 62.53 101 GLU A C 1
ATOM 827 O O . GLU A 1 101 ? -28.666 -7.074 36.744 1.00 62.53 101 GLU A O 1
ATOM 832 N N . LEU A 1 102 ? -30.388 -5.873 35.960 1.00 60.00 102 LEU A N 1
ATOM 833 C CA . LEU A 1 102 ? -29.563 -4.723 35.559 1.00 60.00 102 LEU A CA 1
ATOM 834 C C . LEU A 1 102 ? -28.843 -4.080 36.755 1.00 60.00 102 LEU A C 1
ATOM 836 O O . LEU A 1 102 ? -27.661 -3.747 36.660 1.00 60.00 102 LEU A O 1
ATOM 840 N N . MET A 1 103 ? -29.529 -3.964 37.894 1.00 62.56 103 MET A N 1
ATOM 841 C CA . MET A 1 103 ? -28.965 -3.446 39.149 1.00 62.56 103 MET A CA 1
ATOM 842 C C . MET A 1 103 ? -27.915 -4.369 39.785 1.00 62.56 103 MET A C 1
ATOM 844 O O . MET A 1 103 ? -27.098 -3.903 40.583 1.00 62.56 103 MET A O 1
ATOM 848 N N . ALA A 1 104 ? -27.942 -5.668 39.470 1.00 60.50 104 ALA A N 1
ATOM 849 C CA . ALA A 1 104 ? -26.928 -6.632 39.899 1.00 60.50 104 ALA A CA 1
ATOM 850 C C . ALA A 1 104 ? -25.664 -6.578 39.021 1.00 60.50 104 ALA A C 1
ATOM 852 O O . ALA A 1 104 ? -24.578 -6.926 39.480 1.00 60.50 104 ALA A O 1
ATOM 853 N N . ILE A 1 105 ? -25.795 -6.129 37.767 1.00 53.06 105 ILE A N 1
ATOM 854 C CA . ILE A 1 105 ? -24.679 -5.942 36.827 1.00 53.06 105 ILE A CA 1
ATOM 855 C C . ILE A 1 105 ? -23.997 -4.570 37.038 1.00 53.06 105 ILE A C 1
ATOM 857 O O . ILE A 1 105 ? -22.801 -4.423 36.754 1.00 53.06 105 ILE A O 1
ATOM 861 N N . SER A 1 106 ? -24.713 -3.565 37.567 1.00 54.91 106 SER A N 1
ATOM 862 C CA . SER A 1 106 ? -24.144 -2.258 37.926 1.00 54.91 106 SER A CA 1
ATOM 863 C C . SER A 1 106 ? -23.239 -2.359 39.167 1.00 54.91 106 SER A C 1
ATOM 865 O O . SER A 1 106 ? -23.681 -2.473 40.309 1.00 54.91 106 SER A O 1
ATOM 867 N N . ASN A 1 107 ? -21.923 -2.295 38.943 1.00 52.47 107 ASN A N 1
ATOM 868 C CA . ASN A 1 107 ? -20.897 -2.395 39.990 1.00 52.47 107 ASN A CA 1
ATOM 869 C C . ASN A 1 107 ? -20.355 -1.029 40.462 1.00 52.47 107 ASN A C 1
ATOM 871 O O . ASN A 1 107 ? -19.259 -0.971 41.017 1.00 52.47 107 ASN A O 1
ATOM 875 N N . SER A 1 108 ? -21.086 0.077 40.275 1.00 48.12 108 SER A N 1
ATOM 876 C CA . SER A 1 108 ? -20.705 1.369 40.864 1.00 48.12 108 SER A CA 1
ATOM 877 C C . SER A 1 108 ? -21.792 1.906 41.797 1.00 48.12 108 SER A C 1
ATOM 879 O O . SER A 1 108 ? -22.949 2.066 41.419 1.00 48.12 108 SER A O 1
ATOM 881 N N . ALA A 1 109 ? -21.416 2.141 43.057 1.00 48.78 109 ALA A N 1
ATOM 882 C CA . ALA A 1 109 ? -22.285 2.755 44.050 1.00 48.78 109 ALA A CA 1
ATOM 883 C C . ALA A 1 109 ? -22.560 4.214 43.651 1.00 48.78 109 ALA A C 1
ATOM 885 O O . ALA A 1 109 ? -21.631 5.018 43.575 1.00 48.78 109 ALA A O 1
ATOM 886 N N . GLY A 1 110 ? -23.832 4.551 43.424 1.00 52.88 110 GLY A N 1
ATOM 887 C CA . GLY A 1 110 ? -24.309 5.933 43.335 1.00 52.88 110 GLY A CA 1
ATOM 888 C C . GLY A 1 110 ? -25.075 6.253 42.053 1.00 52.88 110 GLY A C 1
ATOM 889 O O . GLY A 1 110 ? -26.296 6.141 42.024 1.00 52.88 110 GLY A O 1
ATOM 890 N N . ASP A 1 111 ? -24.367 6.692 41.013 1.00 49.41 111 ASP A N 1
ATOM 891 C CA . ASP A 1 111 ? -24.967 7.415 39.876 1.00 49.41 111 ASP A CA 1
ATOM 892 C C . ASP A 1 111 ? -25.676 6.494 38.862 1.00 49.41 111 ASP A C 1
ATOM 894 O O . ASP A 1 111 ? -26.696 6.847 38.271 1.00 49.41 111 ASP A O 1
ATOM 898 N N . GLU A 1 112 ? -25.165 5.270 38.683 1.00 49.97 112 GLU A N 1
ATOM 899 C CA . GLU A 1 112 ? -25.758 4.279 37.771 1.00 49.97 112 GLU A CA 1
ATOM 900 C C . GLU A 1 112 ? -27.048 3.673 38.353 1.00 49.97 112 GLU A C 1
ATOM 902 O O . GLU A 1 112 ? -27.999 3.420 37.613 1.00 49.97 112 GLU A O 1
ATOM 907 N N . ASP A 1 113 ? -27.118 3.529 39.677 1.00 56.44 113 ASP A N 1
ATOM 908 C CA . ASP A 1 113 ? -28.289 3.012 40.390 1.00 56.44 113 ASP A CA 1
ATOM 909 C C . ASP A 1 113 ? -29.467 4.004 40.364 1.00 56.44 113 ASP A C 1
ATOM 911 O O . ASP A 1 113 ? -30.616 3.593 40.194 1.00 56.44 113 ASP A O 1
ATOM 915 N N . ASP A 1 114 ? -29.199 5.312 40.465 1.00 56.75 114 ASP A N 1
ATOM 916 C CA . ASP A 1 114 ? -30.235 6.352 40.382 1.00 56.75 114 ASP A CA 1
ATOM 917 C C . ASP A 1 114 ? -30.810 6.474 38.960 1.00 56.75 114 ASP A C 1
ATOM 919 O O . ASP A 1 114 ? -32.019 6.635 38.774 1.00 56.75 114 ASP A O 1
ATOM 923 N N . LEU A 1 115 ? -29.973 6.310 37.929 1.00 54.31 115 LEU A N 1
ATOM 924 C CA . LEU A 1 115 ? -30.422 6.314 36.535 1.00 54.31 115 LEU A CA 1
ATOM 925 C C . LEU A 1 115 ? -31.334 5.116 36.226 1.00 54.31 115 LEU A C 1
ATOM 927 O O . LEU A 1 115 ? -32.399 5.286 35.623 1.00 54.31 115 LEU A O 1
ATOM 931 N N . VAL A 1 116 ? -30.952 3.914 36.673 1.00 58.38 116 VAL A N 1
ATOM 932 C CA . VAL A 1 116 ? -31.786 2.710 36.536 1.00 58.38 116 VAL A CA 1
ATOM 933 C C . VAL A 1 116 ? -33.082 2.867 37.339 1.00 58.38 116 VAL A C 1
ATOM 935 O O . VAL A 1 116 ? -34.162 2.601 36.810 1.00 58.38 116 VAL A O 1
ATOM 938 N N . ALA A 1 117 ? -33.020 3.384 38.570 1.00 62.34 117 ALA A N 1
ATOM 939 C CA . ALA A 1 117 ? -34.205 3.624 39.393 1.00 62.34 117 ALA A CA 1
ATOM 940 C C . ALA A 1 117 ? -35.192 4.613 38.746 1.00 62.34 117 ALA A C 1
ATOM 942 O O . ALA A 1 117 ? -36.393 4.337 38.701 1.00 62.34 117 ALA A O 1
ATOM 943 N N . ARG A 1 118 ? -34.709 5.728 38.180 1.00 60.91 118 ARG A N 1
ATOM 944 C CA . ARG A 1 118 ? -35.554 6.698 37.458 1.00 60.91 118 ARG A CA 1
ATOM 945 C C . ARG A 1 118 ? -36.179 6.095 36.206 1.00 60.91 118 ARG A C 1
ATOM 947 O O . ARG A 1 118 ? -37.343 6.360 35.912 1.00 60.91 118 ARG A O 1
ATOM 954 N N . ARG A 1 119 ? -35.428 5.283 35.459 1.00 57.34 119 ARG A N 1
ATOM 955 C CA . ARG A 1 119 ? -35.895 4.724 34.184 1.00 57.34 119 ARG A CA 1
ATOM 956 C C . ARG A 1 119 ? -36.930 3.618 34.365 1.00 57.34 119 ARG A C 1
ATOM 958 O O . ARG A 1 119 ? -37.857 3.525 33.567 1.00 57.34 119 ARG A O 1
ATOM 965 N N . PHE A 1 120 ? -36.805 2.842 35.437 1.00 65.69 120 PHE A N 1
ATOM 966 C CA . PHE A 1 120 ? -37.766 1.816 35.831 1.00 65.69 120 PHE A CA 1
ATOM 967 C C . PHE A 1 120 ? -38.781 2.316 36.874 1.00 65.69 120 PHE A C 1
ATOM 969 O O . PHE A 1 120 ? -39.394 1.510 37.575 1.00 65.69 120 PHE A O 1
ATOM 976 N N . ALA A 1 121 ? -39.014 3.631 36.969 1.00 67.06 121 ALA A N 1
ATOM 977 C CA . ALA A 1 121 ? -40.056 4.191 37.834 1.00 67.06 121 ALA A CA 1
ATOM 978 C C . ALA A 1 121 ? -41.452 3.634 37.497 1.00 67.06 121 ALA A C 1
ATOM 980 O O . ALA A 1 121 ? -42.289 3.464 38.383 1.00 67.06 121 ALA A O 1
ATOM 981 N N . ASP A 1 122 ? -41.680 3.265 36.232 1.00 68.19 122 ASP A N 1
ATOM 982 C CA . ASP A 1 122 ? -42.910 2.606 35.794 1.00 68.19 122 ASP A CA 1
ATOM 983 C C . ASP A 1 122 ? -43.147 1.250 36.482 1.00 68.19 122 ASP A C 1
ATOM 985 O O . ASP A 1 122 ? -44.304 0.874 36.650 1.00 68.19 122 ASP A O 1
ATOM 989 N N . VAL A 1 123 ? -42.105 0.546 36.955 1.00 74.06 123 VAL A N 1
ATOM 990 C CA . VAL A 1 123 ? -42.264 -0.671 37.779 1.00 74.06 123 VAL A CA 1
ATOM 991 C C . VAL A 1 123 ? -43.049 -0.347 39.048 1.00 74.06 123 VAL A C 1
ATOM 993 O O . VAL A 1 123 ? -43.985 -1.059 39.399 1.00 74.06 123 VAL A O 1
ATOM 996 N N . GLU A 1 124 ? -42.707 0.752 39.724 1.00 80.62 124 GLU A N 1
ATOM 997 C CA . GLU A 1 124 ? -43.392 1.164 40.952 1.00 80.62 124 GLU A CA 1
ATOM 998 C C . GLU A 1 124 ? -44.813 1.654 40.669 1.00 80.62 124 GLU A C 1
ATOM 1000 O O . GLU A 1 124 ? -45.734 1.372 41.435 1.00 80.62 124 GLU A O 1
ATOM 1005 N N . ILE A 1 125 ? -45.018 2.326 39.534 1.00 78.00 125 ILE A N 1
ATOM 1006 C CA . ILE A 1 125 ? -46.351 2.748 39.091 1.00 78.00 125 ILE A CA 1
ATOM 1007 C C . ILE A 1 125 ? -47.233 1.523 38.810 1.00 78.00 125 ILE A C 1
ATOM 1009 O O . ILE A 1 125 ? -48.364 1.469 39.293 1.00 78.00 125 ILE A O 1
ATOM 1013 N N . MET A 1 126 ? -46.721 0.519 38.095 1.00 78.12 126 MET A N 1
ATOM 1014 C CA . MET A 1 126 ? -47.444 -0.726 37.813 1.00 78.12 126 MET A CA 1
ATOM 1015 C C . MET A 1 126 ? -47.733 -1.518 39.092 1.00 78.12 126 MET A C 1
ATOM 1017 O O . MET A 1 126 ? -48.854 -1.993 39.277 1.00 78.12 126 MET A O 1
ATOM 1021 N N . ALA A 1 127 ? -46.773 -1.584 40.021 1.00 82.38 127 ALA A N 1
ATOM 1022 C CA . ALA A 1 127 ? -46.970 -2.195 41.333 1.00 82.38 127 ALA A CA 1
ATOM 1023 C C . ALA A 1 127 ? -48.126 -1.530 42.098 1.00 82.38 127 ALA A C 1
ATOM 1025 O O . ALA A 1 127 ? -48.979 -2.215 42.663 1.00 82.38 127 ALA A O 1
ATOM 1026 N N . ILE A 1 128 ? -48.185 -0.194 42.094 1.00 81.50 128 ILE A N 1
ATOM 1027 C CA . ILE A 1 128 ? -49.268 0.574 42.722 1.00 81.50 128 ILE A CA 1
ATOM 1028 C C . ILE A 1 128 ? -50.612 0.275 42.050 1.00 81.50 128 ILE A C 1
ATOM 1030 O O . ILE A 1 128 ? -51.587 0.015 42.751 1.00 81.50 128 ILE A O 1
ATOM 1034 N N . GLN A 1 129 ? -50.664 0.264 40.717 1.00 81.06 129 GLN A N 1
ATOM 1035 C CA . GLN A 1 129 ? -51.892 -0.005 39.964 1.00 81.06 129 GLN A CA 1
ATOM 1036 C C . GLN A 1 129 ? -52.456 -1.396 40.268 1.00 81.06 129 GLN A C 1
ATOM 1038 O O . GLN A 1 129 ? -53.635 -1.523 40.596 1.00 81.06 129 GLN A O 1
ATOM 1043 N N . ILE A 1 130 ? -51.612 -2.430 40.235 1.00 82.62 130 ILE A N 1
ATOM 1044 C CA . ILE A 1 130 ? -52.015 -3.808 40.544 1.00 82.62 130 ILE A CA 1
ATOM 1045 C C . ILE A 1 130 ? -52.470 -3.920 42.003 1.00 82.62 130 ILE A C 1
ATOM 1047 O O . ILE A 1 130 ? -53.525 -4.494 42.282 1.00 82.62 130 ILE A O 1
ATOM 1051 N N . ARG A 1 131 ? -51.721 -3.325 42.940 1.00 84.50 131 ARG A N 1
ATOM 1052 C CA . ARG A 1 131 ? -52.081 -3.297 44.363 1.00 84.50 131 ARG A CA 1
ATOM 1053 C C . ARG A 1 131 ? -53.445 -2.652 44.590 1.00 84.50 131 ARG A C 1
ATOM 1055 O O . ARG A 1 131 ? -54.237 -3.165 45.376 1.00 84.50 131 ARG A O 1
ATOM 1062 N N . ASP A 1 132 ? -53.725 -1.532 43.934 1.00 82.00 132 ASP A N 1
ATOM 1063 C CA . ASP A 1 132 ? -54.979 -0.805 44.118 1.00 82.00 132 ASP A CA 1
ATOM 1064 C C . ASP A 1 132 ? -56.170 -1.590 43.541 1.00 82.00 132 ASP A C 1
ATOM 1066 O O . ASP A 1 132 ? -57.229 -1.631 44.170 1.00 82.00 132 ASP A O 1
ATOM 1070 N N . VAL A 1 133 ? -55.983 -2.311 42.429 1.00 82.25 133 VAL A N 1
ATOM 1071 C CA . VAL A 1 133 ? -56.989 -3.247 41.893 1.00 82.25 133 VAL A CA 1
ATOM 1072 C C . VAL A 1 133 ? -57.246 -4.403 42.865 1.00 82.25 133 VAL A C 1
ATOM 1074 O O . VAL A 1 133 ? -58.405 -4.702 43.158 1.00 82.25 133 VAL A O 1
ATOM 1077 N N . ILE A 1 134 ? -56.200 -5.010 43.441 1.00 81.44 134 ILE A N 1
ATOM 1078 C CA . ILE A 1 134 ? -56.331 -6.052 44.479 1.00 81.44 134 ILE A CA 1
ATOM 1079 C C . ILE A 1 134 ? -57.097 -5.510 45.692 1.00 81.44 134 ILE A C 1
ATOM 1081 O O . ILE A 1 134 ? -58.039 -6.140 46.177 1.00 81.44 134 ILE A O 1
ATOM 1085 N N . ARG A 1 135 ? -56.732 -4.310 46.153 1.00 81.50 135 ARG A N 1
ATOM 1086 C CA . ARG A 1 135 ? -57.363 -3.637 47.291 1.00 81.50 135 ARG A CA 1
ATOM 1087 C C . ARG A 1 135 ? -58.857 -3.416 47.056 1.00 81.50 135 ARG A C 1
ATOM 1089 O O . ARG A 1 135 ? -59.660 -3.722 47.935 1.00 81.50 135 ARG A O 1
ATOM 1096 N N . LEU A 1 136 ? -59.225 -2.887 45.889 1.00 78.75 136 LEU A N 1
ATOM 1097 C CA . LEU A 1 136 ? -60.619 -2.639 45.510 1.00 78.75 136 LEU A CA 1
ATOM 1098 C C . LEU A 1 136 ? -61.408 -3.943 45.366 1.00 78.75 136 LEU A C 1
ATOM 1100 O O . LEU A 1 136 ? -62.556 -4.010 45.805 1.00 78.75 136 LEU A O 1
ATOM 1104 N N . THR A 1 137 ? -60.781 -4.984 44.818 1.00 75.62 137 THR A N 1
ATOM 1105 C CA . THR A 1 137 ? -61.392 -6.310 44.670 1.00 75.62 137 THR A CA 1
ATOM 1106 C C . THR A 1 137 ? -61.725 -6.908 46.037 1.00 75.62 137 THR A C 1
ATOM 1108 O O . THR A 1 137 ? -62.855 -7.320 46.260 1.00 75.62 137 THR A O 1
ATOM 1111 N N . ILE A 1 138 ? -60.791 -6.876 46.993 1.00 73.31 138 ILE A N 1
ATOM 1112 C CA . ILE A 1 138 ? -60.994 -7.426 48.346 1.00 73.31 138 ILE A CA 1
ATOM 1113 C C . ILE A 1 138 ? -61.964 -6.575 49.183 1.00 73.31 138 ILE A C 1
ATOM 1115 O O . ILE A 1 138 ? -62.694 -7.108 50.017 1.00 73.31 138 ILE A O 1
ATOM 1119 N N . ALA A 1 139 ? -61.987 -5.255 48.979 1.00 71.25 139 ALA A N 1
ATOM 1120 C CA . ALA A 1 139 ? -62.874 -4.348 49.710 1.00 71.25 139 ALA A CA 1
ATOM 1121 C C . ALA A 1 139 ? -64.335 -4.365 49.214 1.00 71.25 139 ALA A C 1
ATOM 1123 O O . ALA A 1 139 ? -65.210 -3.839 49.906 1.00 71.25 139 ALA A O 1
ATOM 1124 N N . SER A 1 140 ? -64.603 -4.929 48.033 1.00 67.75 140 SER A N 1
ATOM 1125 C CA . SER A 1 140 ? -65.940 -4.963 47.433 1.00 67.75 140 SER A CA 1
ATOM 1126 C C . SER A 1 140 ? -66.816 -6.055 48.065 1.00 67.75 140 SER A C 1
ATOM 1128 O O . SER A 1 140 ? -66.409 -7.203 48.197 1.00 67.75 140 SER A O 1
ATOM 1130 N N . THR A 1 141 ? -68.041 -5.696 48.462 1.00 53.84 141 THR A N 1
ATOM 1131 C CA . THR A 1 141 ? -68.997 -6.564 49.187 1.00 53.84 141 THR A CA 1
ATOM 1132 C C . THR A 1 141 ? -70.021 -7.269 48.285 1.00 53.84 141 THR A C 1
ATOM 1134 O O . THR A 1 141 ? -70.852 -8.035 48.769 1.00 53.84 141 THR A O 1
ATOM 1137 N N . SER A 1 142 ? -70.004 -7.022 46.974 1.00 55.22 142 SER A N 1
ATOM 1138 C CA . SER A 1 142 ? -70.879 -7.676 45.989 1.00 55.22 142 SER A CA 1
ATOM 1139 C C . SER A 1 142 ? -70.267 -8.982 45.474 1.00 55.22 142 SER A C 1
ATOM 1141 O O . SER A 1 142 ? -69.061 -9.150 45.556 1.00 55.22 142 SER A O 1
ATOM 1143 N N . ARG A 1 143 ? -71.093 -9.905 44.947 1.00 55.69 143 ARG A N 1
ATOM 1144 C CA . ARG A 1 143 ? -70.688 -11.210 44.373 1.00 55.69 143 ARG A CA 1
ATOM 1145 C C . ARG A 1 143 ? -69.464 -11.075 43.452 1.00 55.69 143 ARG A C 1
ATOM 1147 O O . ARG A 1 143 ? -69.618 -10.770 42.273 1.00 55.69 143 ARG A O 1
ATOM 1154 N N . ILE A 1 144 ? -68.274 -11.293 44.001 1.00 60.25 144 ILE A N 1
ATOM 1155 C CA . ILE A 1 144 ? -67.024 -11.371 43.247 1.00 60.25 144 ILE A CA 1
ATOM 1156 C C . ILE A 1 144 ? -67.015 -12.734 42.554 1.00 60.25 144 ILE A C 1
ATOM 1158 O O . ILE A 1 144 ? -67.348 -13.744 43.176 1.00 60.25 144 ILE A O 1
ATOM 1162 N N . GLU A 1 145 ? -66.660 -12.773 41.272 1.00 61.78 145 GLU A N 1
ATOM 1163 C CA . GLU A 1 145 ? -66.474 -14.038 40.566 1.00 61.78 145 GLU A CA 1
ATOM 1164 C C . GLU A 1 145 ? -65.340 -14.840 41.218 1.00 61.78 145 GLU A C 1
ATOM 1166 O O . GLU A 1 145 ? -64.236 -14.332 41.428 1.00 61.78 145 GLU A O 1
ATOM 1171 N N . GLU A 1 146 ? -65.613 -16.108 41.534 1.00 60.38 146 GLU A N 1
ATOM 1172 C CA . GLU A 1 146 ? -64.703 -17.007 42.259 1.00 60.38 146 GLU A CA 1
ATOM 1173 C C . GLU A 1 146 ? -63.316 -17.109 41.585 1.00 60.38 146 GLU A C 1
ATOM 1175 O O . GLU A 1 146 ? -62.296 -17.196 42.266 1.00 60.38 146 GLU A O 1
ATOM 1180 N N . GLY A 1 147 ? -63.256 -16.964 40.254 1.00 66.12 147 GLY A N 1
ATOM 1181 C CA . GLY A 1 147 ? -62.013 -16.972 39.475 1.00 66.12 147 GLY A CA 1
ATOM 1182 C C . GLY A 1 147 ? -61.116 -15.736 39.634 1.00 66.12 147 GLY A C 1
ATOM 1183 O O . GLY A 1 147 ? -59.910 -15.838 39.424 1.00 66.12 147 GLY A O 1
ATOM 1184 N N . VAL A 1 148 ? -61.649 -14.573 40.025 1.00 69.00 148 VAL A N 1
ATOM 1185 C CA . VAL A 1 148 ? -60.832 -13.364 40.270 1.00 69.00 148 VAL A CA 1
ATOM 1186 C C . VAL A 1 148 ? -60.159 -13.443 41.643 1.00 69.00 148 VAL A C 1
ATOM 1188 O O . VAL A 1 148 ? -59.011 -13.031 41.804 1.00 69.00 148 VAL A O 1
ATOM 1191 N N . ILE A 1 149 ? -60.840 -14.032 42.630 1.00 71.50 149 ILE A N 1
ATOM 1192 C CA . ILE A 1 149 ? -60.284 -14.257 43.974 1.00 71.50 149 ILE A CA 1
ATOM 1193 C C . ILE A 1 149 ? -59.110 -15.235 43.910 1.00 71.50 149 ILE A C 1
ATOM 1195 O O . ILE A 1 149 ? -58.084 -14.987 44.539 1.00 71.50 149 ILE A O 1
ATOM 1199 N N . ASP A 1 150 ? -59.224 -16.299 43.112 1.00 72.19 150 ASP A N 1
ATOM 1200 C CA . ASP A 1 150 ? -58.140 -17.267 42.914 1.00 72.19 150 ASP A CA 1
ATOM 1201 C C . ASP A 1 150 ? -56.891 -16.621 42.280 1.00 72.19 150 ASP A C 1
ATOM 1203 O O . ASP A 1 150 ? -55.765 -16.837 42.741 1.00 72.19 150 ASP A O 1
ATOM 1207 N N . GLN A 1 151 ? -57.081 -15.718 41.307 1.00 72.75 151 GLN A N 1
ATOM 1208 C CA . GLN A 1 151 ? -55.990 -14.911 40.745 1.00 72.75 151 GLN A CA 1
ATOM 1209 C C . GLN A 1 151 ? -55.327 -14.023 41.809 1.00 72.75 151 GLN A C 1
ATOM 1211 O O . GLN A 1 151 ? -54.102 -13.998 41.912 1.00 72.75 151 GLN A O 1
ATOM 1216 N N . VAL A 1 152 ? -56.114 -13.325 42.635 1.00 75.50 152 VAL A N 1
ATOM 1217 C CA . VAL A 1 152 ? -55.597 -12.454 43.707 1.00 75.50 152 VAL A CA 1
ATOM 1218 C C . VAL A 1 152 ? -54.826 -13.250 44.764 1.00 75.50 152 VAL A C 1
ATOM 1220 O O . VAL A 1 152 ? -53.733 -12.844 45.159 1.00 75.50 152 VAL A O 1
ATOM 1223 N N . LEU A 1 153 ? -55.352 -14.395 45.206 1.00 73.38 153 LEU A N 1
ATOM 1224 C CA . LEU A 1 153 ? -54.681 -15.272 46.171 1.00 73.38 153 LEU A CA 1
ATOM 1225 C C . LEU A 1 153 ? -53.350 -15.797 45.624 1.00 73.38 153 LEU A C 1
ATOM 1227 O O . LEU A 1 153 ? -52.346 -15.813 46.338 1.00 73.38 153 LEU A O 1
ATOM 1231 N N . THR A 1 154 ? -53.331 -16.158 44.342 1.00 75.12 154 THR A N 1
ATOM 1232 C CA . THR A 1 154 ? -52.131 -16.613 43.637 1.00 75.12 154 THR A CA 1
ATOM 1233 C C . THR A 1 154 ? -51.062 -15.515 43.563 1.00 75.12 154 THR A C 1
ATOM 1235 O O . THR A 1 154 ? -49.887 -15.770 43.844 1.00 75.12 154 THR A O 1
ATOM 1238 N N . ILE A 1 155 ? -51.461 -14.276 43.255 1.00 77.50 155 ILE A N 1
ATOM 1239 C CA . ILE A 1 155 ? -50.569 -13.108 43.238 1.00 77.50 155 ILE A CA 1
ATOM 1240 C C . ILE A 1 155 ? -49.987 -12.845 44.635 1.00 77.50 155 ILE A C 1
ATOM 1242 O O . ILE A 1 155 ? -48.772 -12.710 44.785 1.00 77.50 155 ILE A O 1
ATOM 1246 N N . LEU A 1 156 ? -50.830 -12.826 45.673 1.00 77.94 156 LEU A N 1
ATOM 1247 C CA . LEU A 1 156 ? -50.409 -12.549 47.052 1.00 77.94 156 LEU A CA 1
ATOM 1248 C C . LEU A 1 156 ? -49.438 -13.604 47.598 1.00 77.94 156 LEU A C 1
ATOM 1250 O O . LEU A 1 156 ? -48.473 -13.254 48.283 1.00 77.94 156 LEU A O 1
ATOM 1254 N N . ALA A 1 157 ? -49.653 -14.880 47.265 1.00 74.00 157 ALA A N 1
ATOM 1255 C CA . ALA A 1 157 ? -48.741 -15.959 47.630 1.00 74.00 157 ALA A CA 1
ATOM 1256 C C . ALA A 1 157 ? -47.354 -15.786 46.984 1.00 74.00 157 ALA A C 1
ATOM 1258 O O . ALA A 1 157 ? -46.335 -16.002 47.646 1.00 74.00 157 ALA A O 1
ATOM 1259 N N . ASN A 1 158 ? -47.293 -15.359 45.716 1.00 75.00 158 ASN A N 1
ATOM 1260 C CA . ASN A 1 158 ? -46.019 -15.105 45.041 1.00 75.00 158 ASN A CA 1
ATOM 1261 C C . ASN A 1 158 ? -45.309 -13.846 45.571 1.00 75.00 158 ASN A C 1
ATOM 1263 O O . ASN A 1 158 ? -44.099 -13.887 45.791 1.00 75.00 158 ASN A O 1
ATOM 1267 N N . GLU A 1 159 ? -46.045 -12.765 45.843 1.00 79.31 159 GLU A N 1
ATOM 1268 C CA . GLU A 1 159 ? -45.502 -11.537 46.442 1.00 79.31 159 GLU A CA 1
ATOM 1269 C C . GLU A 1 159 ? -44.859 -11.790 47.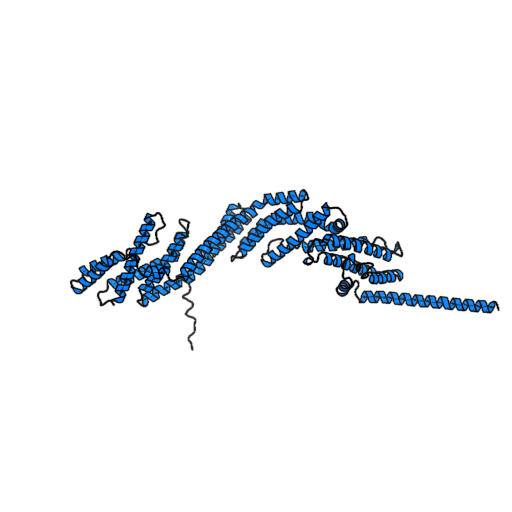806 1.00 79.31 159 GLU A C 1
ATOM 1271 O O . GLU A 1 159 ? -43.731 -11.367 48.054 1.00 79.31 159 GLU A O 1
ATOM 1276 N N . ARG A 1 160 ? -45.547 -12.538 48.679 1.00 74.81 160 ARG A N 1
ATOM 1277 C CA . ARG A 1 160 ? -45.026 -12.905 50.001 1.00 74.81 160 ARG A CA 1
ATOM 1278 C C . ARG A 1 160 ? -43.697 -13.657 49.899 1.00 74.81 160 ARG A C 1
ATOM 1280 O O . ARG A 1 160 ? -42.777 -13.395 50.666 1.00 74.81 160 ARG A O 1
ATOM 1287 N N . ARG A 1 161 ? -43.581 -14.561 48.927 1.00 72.94 161 ARG A N 1
ATOM 1288 C CA . ARG A 1 161 ? -42.361 -15.338 48.686 1.00 72.94 161 ARG A CA 1
ATOM 1289 C C . ARG A 1 161 ? -41.215 -14.477 48.138 1.00 72.94 161 ARG A C 1
ATOM 1291 O O . ARG A 1 161 ? -40.070 -14.677 48.534 1.00 72.94 161 ARG A O 1
ATOM 1298 N N . LEU A 1 162 ? -41.493 -13.538 47.229 1.00 71.31 162 LEU A N 1
ATOM 1299 C CA . LEU A 1 162 ? -40.483 -12.607 46.702 1.00 71.31 162 LEU A CA 1
ATOM 1300 C C . LEU A 1 162 ? -39.971 -11.645 47.784 1.00 71.31 162 LEU A C 1
ATOM 1302 O O . LEU A 1 162 ? -38.773 -11.369 47.834 1.00 71.31 162 LEU A O 1
ATOM 1306 N N . ASP A 1 163 ? -40.846 -11.200 48.687 1.00 78.19 163 ASP A N 1
ATOM 1307 C CA . ASP A 1 163 ? -40.461 -10.422 49.868 1.00 78.19 163 ASP A CA 1
ATOM 1308 C C . ASP A 1 163 ? -39.526 -11.227 50.797 1.00 78.19 163 ASP A C 1
ATOM 1310 O O . ASP A 1 163 ? -38.502 -10.706 51.235 1.00 78.19 163 ASP A O 1
ATOM 1314 N N . GLU A 1 164 ? -39.814 -12.513 51.042 1.00 76.25 164 GLU A N 1
ATOM 1315 C CA . GLU A 1 164 ? -38.953 -13.400 51.846 1.00 76.25 164 GLU A CA 1
ATOM 1316 C C . GLU A 1 164 ? -37.589 -13.680 51.187 1.00 76.25 164 GLU A C 1
ATOM 1318 O O . GLU A 1 164 ? -36.574 -13.760 51.880 1.00 76.25 164 GLU A O 1
ATOM 1323 N N . LEU A 1 165 ? -37.532 -13.814 49.856 1.00 72.12 165 LEU A N 1
ATOM 1324 C CA . LEU A 1 165 ? -36.264 -13.947 49.127 1.00 72.12 165 LEU A CA 1
ATOM 1325 C C . LEU A 1 165 ? -35.422 -12.672 49.204 1.00 72.12 165 LEU A C 1
ATOM 1327 O O . LEU A 1 165 ? -34.220 -12.758 49.442 1.00 72.12 165 LEU A O 1
ATOM 1331 N N . SER A 1 166 ? -36.053 -11.504 49.058 1.00 72.81 166 SER A N 1
ATOM 1332 C CA . SER A 1 166 ? -35.371 -10.213 49.170 1.00 72.81 166 SER A CA 1
ATOM 1333 C C . SER A 1 166 ? -34.709 -10.021 50.535 1.00 72.81 166 SER A C 1
ATOM 1335 O O . SER A 1 166 ? -33.602 -9.491 50.615 1.00 72.81 166 SER A O 1
ATOM 1337 N N . GLU A 1 167 ? -35.386 -10.428 51.611 1.00 76.69 167 GLU A N 1
ATOM 1338 C CA . GLU A 1 167 ? -34.841 -10.339 52.970 1.00 76.69 167 GLU A CA 1
ATOM 1339 C C . GLU A 1 167 ? -33.691 -11.340 53.178 1.00 76.69 167 GLU A C 1
ATOM 1341 O O . GLU A 1 167 ? -32.654 -10.967 53.719 1.00 76.69 167 GLU A O 1
ATOM 1346 N N . LYS A 1 168 ? -33.790 -12.570 52.648 1.00 76.19 168 LYS A N 1
ATOM 1347 C CA . LYS A 1 168 ? -32.679 -13.547 52.684 1.00 76.19 168 LYS A CA 1
ATOM 1348 C C . LYS A 1 168 ? -31.438 -13.078 51.923 1.00 76.19 168 LYS A C 1
ATOM 1350 O O . LYS A 1 168 ? -30.318 -13.396 52.315 1.00 76.19 168 LYS A O 1
ATOM 1355 N N . GLU A 1 169 ? -31.601 -12.369 50.810 1.00 68.62 169 GLU A N 1
ATOM 1356 C CA . GLU A 1 169 ? -30.461 -11.810 50.071 1.00 68.62 169 GLU A CA 1
ATOM 1357 C C . GLU A 1 169 ? -29.795 -10.665 50.836 1.00 68.62 169 GLU A C 1
ATOM 1359 O O . GLU A 1 169 ? -28.566 -10.594 50.880 1.00 68.62 169 GLU A O 1
ATOM 1364 N N . LYS A 1 170 ? -30.596 -9.843 51.520 1.00 69.62 170 LYS A N 1
ATOM 1365 C CA . LYS A 1 170 ? -30.120 -8.780 52.409 1.00 69.62 170 LYS A CA 1
ATOM 1366 C C . LYS A 1 170 ? -29.361 -9.322 53.626 1.00 69.62 170 LYS A C 1
ATOM 1368 O O . LYS A 1 170 ? -28.369 -8.728 54.029 1.00 69.62 170 LYS A O 1
ATOM 1373 N N . GLU A 1 171 ? -29.788 -10.456 54.183 1.00 72.12 171 GLU A N 1
ATOM 1374 C CA . GLU A 1 171 ? -29.080 -11.156 55.270 1.00 72.12 171 GLU A CA 1
ATOM 1375 C C . GLU A 1 171 ? -27.724 -11.744 54.832 1.00 72.12 171 GLU A C 1
ATOM 1377 O O . GLU A 1 171 ? -26.845 -11.947 55.665 1.00 72.12 171 GLU A O 1
ATOM 1382 N N . ASN A 1 172 ? -27.534 -11.994 53.531 1.00 68.44 172 ASN A N 1
ATOM 1383 C CA . ASN A 1 172 ? -26.310 -12.559 52.949 1.00 68.44 172 ASN A CA 1
ATOM 1384 C C . ASN A 1 172 ? -25.340 -11.495 52.384 1.00 68.44 172 ASN A C 1
ATOM 1386 O O . ASN A 1 172 ? -24.525 -11.825 51.520 1.00 68.44 172 ASN A O 1
ATOM 1390 N N . ASP A 1 173 ? -25.442 -10.230 52.813 1.00 59.38 173 ASP A N 1
ATOM 1391 C CA . ASP A 1 173 ? -24.658 -9.084 52.303 1.00 59.38 173 ASP A CA 1
ATOM 1392 C C . ASP A 1 173 ? -24.751 -8.878 50.770 1.00 59.38 173 ASP A C 1
ATOM 1394 O O . ASP A 1 173 ? -23.889 -8.248 50.150 1.00 59.38 173 ASP A O 1
ATOM 1398 N N . LYS A 1 174 ? -25.813 -9.382 50.124 1.00 61.84 174 LYS A N 1
ATOM 1399 C CA . LYS A 1 174 ? -26.106 -9.122 48.706 1.00 61.84 174 LYS A CA 1
ATOM 1400 C C . LYS A 1 174 ? -27.054 -7.928 48.556 1.00 61.84 174 LYS A C 1
ATOM 1402 O O . LYS A 1 174 ? -27.826 -7.597 49.454 1.00 61.84 174 LYS A O 1
ATOM 1407 N N . LYS A 1 175 ? -26.989 -7.262 47.396 1.00 62.66 175 LYS A N 1
ATOM 1408 C CA . LYS A 1 175 ? -27.826 -6.098 47.050 1.00 62.66 175 LYS A CA 1
ATOM 1409 C C . LYS A 1 175 ? -29.301 -6.536 47.045 1.00 62.66 175 LYS A C 1
ATOM 1411 O O . LYS A 1 175 ? -29.678 -7.380 46.242 1.00 62.66 175 LYS A O 1
ATOM 1416 N N . SER A 1 176 ? -30.113 -5.995 47.954 1.00 60.53 176 SER A N 1
ATOM 1417 C CA . SER A 1 176 ? -31.541 -6.333 48.068 1.00 60.53 176 SER A CA 1
ATOM 1418 C C . SER A 1 176 ? -32.340 -5.820 46.869 1.00 60.53 176 SER A C 1
ATOM 1420 O O . SER A 1 176 ? -32.033 -4.745 46.348 1.00 60.53 176 SER A O 1
ATOM 1422 N N . PHE A 1 177 ? -33.414 -6.516 46.487 1.00 66.62 177 PHE A N 1
ATOM 1423 C CA . PHE A 1 177 ? -34.310 -6.061 45.420 1.00 66.62 177 PHE A CA 1
ATOM 1424 C C . PHE A 1 177 ? -34.905 -4.670 45.714 1.00 66.62 177 PHE A C 1
ATOM 1426 O O . PHE A 1 177 ? -35.386 -4.393 46.816 1.00 66.62 177 PHE A O 1
ATOM 1433 N N . LEU A 1 178 ? -34.885 -3.778 44.718 1.00 65.00 178 LEU A N 1
ATOM 1434 C CA . LEU A 1 178 ? -35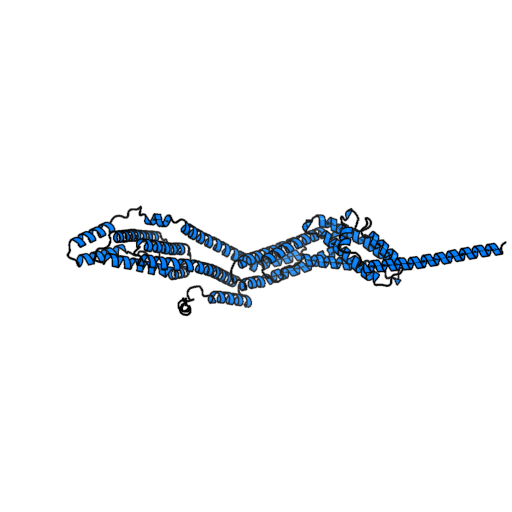.366 -2.402 44.869 1.00 65.00 178 LEU A CA 1
ATOM 1435 C C . LEU A 1 178 ? -36.884 -2.395 45.140 1.00 65.00 178 LEU A C 1
ATOM 1437 O O . LEU A 1 178 ? -37.640 -3.062 44.438 1.00 65.00 178 LEU A O 1
ATOM 1441 N N . GLY A 1 179 ? -37.345 -1.639 46.144 1.00 65.62 179 GLY A N 1
ATOM 1442 C CA . GLY A 1 179 ? -38.778 -1.504 46.464 1.00 65.62 179 GLY A CA 1
ATOM 1443 C C . GLY A 1 179 ? -39.402 -2.679 47.235 1.00 65.62 179 GLY A C 1
ATOM 1444 O O . GLY A 1 179 ? -40.615 -2.685 47.448 1.00 65.62 179 GLY A O 1
ATOM 1445 N N . ARG A 1 180 ? -38.595 -3.655 47.673 1.00 77.12 180 ARG A N 1
ATOM 1446 C CA . ARG A 1 180 ? -39.009 -4.812 48.485 1.00 77.12 180 ARG A CA 1
ATOM 1447 C C . ARG A 1 180 ? -38.529 -4.654 49.945 1.00 77.12 180 ARG A C 1
ATOM 1449 O O . ARG A 1 180 ? -37.481 -4.044 50.167 1.00 77.12 180 ARG A O 1
ATOM 1456 N N . PRO A 1 181 ? -39.255 -5.189 50.948 1.00 75.25 181 PRO A N 1
ATOM 1457 C CA . PRO A 1 181 ? -40.508 -5.945 50.841 1.00 75.25 181 PRO A CA 1
ATOM 1458 C C . PRO A 1 181 ? -41.748 -5.049 50.671 1.00 75.25 181 PRO A C 1
ATOM 1460 O O . PRO A 1 181 ? -41.846 -3.984 51.285 1.00 75.25 181 PRO A O 1
ATOM 1463 N N . ARG A 1 182 ? -42.732 -5.502 49.882 1.00 77.88 182 ARG A N 1
ATOM 1464 C CA . ARG A 1 182 ? -43.966 -4.747 49.577 1.00 77.88 182 ARG A CA 1
ATOM 1465 C C . ARG A 1 182 ? -45.124 -5.033 50.543 1.00 77.88 182 ARG A C 1
ATOM 1467 O O . ARG A 1 182 ? -46.006 -4.191 50.702 1.00 77.88 182 ARG A O 1
ATOM 1474 N N . LYS A 1 183 ? -45.132 -6.195 51.206 1.00 81.94 183 LYS A N 1
ATOM 1475 C CA . LYS A 1 183 ? -46.072 -6.597 52.276 1.00 81.94 183 LYS A CA 1
ATOM 1476 C C . LYS A 1 183 ? -47.563 -6.551 51.899 1.00 81.94 183 LYS A C 1
ATOM 1478 O O . LYS A 1 183 ? -48.417 -6.317 52.756 1.00 81.94 183 LYS A O 1
ATOM 1483 N N . TRP A 1 184 ? -47.915 -6.841 50.644 1.00 81.50 184 TRP A N 1
ATOM 1484 C CA . TRP A 1 184 ? -49.313 -6.804 50.172 1.00 81.50 184 TRP A CA 1
ATOM 1485 C C . TRP A 1 184 ? -50.244 -7.775 50.914 1.00 81.50 184 TRP A C 1
ATOM 1487 O O . TRP A 1 184 ? -51.421 -7.479 51.105 1.00 81.50 184 TRP A O 1
ATOM 1497 N N . THR A 1 185 ? -49.723 -8.904 51.406 1.00 76.38 185 THR A N 1
ATOM 1498 C CA . THR A 1 185 ? -50.513 -9.860 52.205 1.00 76.38 185 THR A CA 1
ATOM 1499 C C . THR A 1 185 ? -50.980 -9.250 53.533 1.00 76.38 185 THR A C 1
ATOM 1501 O O . THR A 1 185 ? -52.129 -9.446 53.920 1.00 76.38 185 THR A O 1
ATOM 1504 N N . ALA A 1 186 ? -50.128 -8.466 54.206 1.00 79.69 186 ALA A N 1
ATOM 1505 C CA . ALA A 1 186 ? -50.485 -7.804 55.463 1.00 79.69 186 ALA A CA 1
ATOM 1506 C C . ALA A 1 186 ? -51.587 -6.754 55.246 1.00 79.69 186 ALA A C 1
ATOM 1508 O O . ALA A 1 186 ? -52.585 -6.757 55.959 1.00 79.69 186 ALA A O 1
ATOM 1509 N N . MET A 1 187 ? -51.457 -5.950 54.183 1.00 82.88 187 MET A N 1
ATOM 1510 C CA . MET A 1 187 ? -52.479 -4.983 53.761 1.00 82.88 187 MET A CA 1
ATOM 1511 C C . MET A 1 187 ? -53.847 -5.651 53.548 1.00 82.88 187 MET A C 1
ATOM 1513 O O . MET A 1 187 ? -54.874 -5.133 53.981 1.00 82.88 187 MET A O 1
ATOM 1517 N N . CYS A 1 188 ? -53.878 -6.808 52.883 1.00 75.69 188 CYS A N 1
ATOM 1518 C CA . CYS A 1 188 ? -55.127 -7.516 52.604 1.00 75.69 188 CYS A CA 1
ATOM 1519 C C . CYS A 1 188 ? -55.780 -8.075 53.877 1.00 75.69 188 CYS A C 1
ATOM 1521 O O . CYS A 1 188 ? -57.003 -8.028 54.003 1.00 75.69 188 CYS A O 1
ATOM 1523 N N . ILE A 1 189 ? -54.986 -8.573 54.832 1.00 75.44 189 ILE A N 1
ATOM 1524 C CA . ILE A 1 189 ? -55.486 -9.077 56.121 1.00 75.44 189 ILE A CA 1
ATOM 1525 C C . ILE A 1 189 ? -56.122 -7.944 56.936 1.00 75.44 189 ILE A C 1
ATOM 1527 O O . ILE A 1 189 ? -57.241 -8.118 57.416 1.00 75.44 189 ILE A O 1
ATOM 1531 N N . GLU A 1 190 ? -55.472 -6.778 57.010 1.00 79.12 190 GLU A N 1
ATOM 1532 C CA . GLU A 1 190 ? -56.001 -5.598 57.711 1.00 79.12 190 GLU A CA 1
ATOM 1533 C C . GLU A 1 190 ? -57.351 -5.145 57.135 1.00 79.12 190 GLU A C 1
ATOM 1535 O O . GLU A 1 190 ? -58.303 -4.899 57.875 1.00 79.12 190 GLU A O 1
ATOM 1540 N N . ILE A 1 191 ? -57.482 -5.111 55.804 1.00 77.12 191 ILE A N 1
ATOM 1541 C CA . ILE A 1 191 ? -58.746 -4.754 55.143 1.00 77.12 191 ILE A CA 1
ATOM 1542 C C . ILE A 1 191 ? -59.840 -5.771 55.481 1.00 77.12 191 ILE A C 1
ATOM 1544 O O . ILE A 1 191 ? -60.977 -5.389 55.755 1.00 77.12 191 ILE A O 1
ATOM 1548 N N . LEU A 1 192 ? -59.515 -7.065 55.496 1.00 73.25 192 LEU A N 1
ATOM 1549 C CA . LEU A 1 192 ? -60.470 -8.112 55.860 1.00 73.25 192 LEU A CA 1
ATOM 1550 C C . LEU A 1 192 ? -60.875 -8.034 57.344 1.00 73.25 192 LEU A C 1
ATOM 1552 O O . LEU A 1 192 ? -62.030 -8.306 57.666 1.00 73.25 192 LEU A O 1
ATOM 1556 N N . ASP A 1 193 ? -59.968 -7.664 58.252 1.00 72.94 193 ASP A N 1
ATOM 1557 C CA . ASP A 1 193 ? -60.270 -7.415 59.673 1.00 72.94 193 ASP A CA 1
ATOM 1558 C C . ASP A 1 193 ? -61.213 -6.214 59.864 1.00 72.94 193 ASP A C 1
ATOM 1560 O O . ASP A 1 193 ? -62.186 -6.291 60.626 1.00 72.94 193 ASP A O 1
ATOM 1564 N N . GLU A 1 194 ? -60.992 -5.125 59.122 1.00 73.81 194 GLU A N 1
ATOM 1565 C CA . GLU A 1 194 ? -61.884 -3.961 59.132 1.00 73.81 194 GLU A CA 1
ATOM 1566 C C . GLU A 1 194 ? -63.287 -4.289 58.595 1.00 73.81 194 GLU A C 1
ATOM 1568 O O . GLU A 1 194 ? -64.285 -3.796 59.126 1.00 73.81 194 GLU A O 1
ATOM 1573 N N . GLN A 1 195 ? -63.388 -5.134 57.565 1.00 69.38 195 GLN A N 1
ATOM 1574 C CA . GLN A 1 195 ? -64.667 -5.535 56.964 1.00 69.38 195 GLN A CA 1
ATOM 1575 C C . GLN A 1 195 ? -65.485 -6.448 57.889 1.00 69.38 195 GLN A C 1
ATOM 1577 O O . GLN A 1 195 ? -66.688 -6.230 58.053 1.00 69.38 195 GLN A O 1
ATOM 1582 N N . VAL A 1 196 ? -64.839 -7.412 58.557 1.00 66.38 196 VAL A N 1
ATOM 1583 C CA . VAL A 1 196 ? -65.475 -8.267 59.583 1.00 66.38 196 VAL A CA 1
ATOM 1584 C C . VAL A 1 196 ? -65.989 -7.427 60.755 1.00 66.38 196 VAL A C 1
ATOM 1586 O O . VAL A 1 196 ? -67.073 -7.675 61.279 1.00 66.38 196 VAL A O 1
ATOM 1589 N N . SER A 1 197 ? -65.265 -6.366 61.118 1.00 64.31 197 SER A N 1
ATOM 1590 C CA . SER A 1 197 ? -65.682 -5.442 62.179 1.00 64.31 197 SER A CA 1
ATOM 1591 C C . SER A 1 197 ? -66.894 -4.572 61.793 1.00 64.31 197 SER A C 1
ATOM 1593 O O . SER A 1 197 ? -67.626 -4.118 62.675 1.00 64.31 197 SER A O 1
ATOM 1595 N N . ARG A 1 198 ? -67.127 -4.330 60.491 1.00 63.88 198 ARG A N 1
ATOM 1596 C CA . ARG A 1 198 ? -68.221 -3.482 59.970 1.00 63.88 198 ARG A CA 1
ATOM 1597 C C . ARG A 1 198 ? -69.494 -4.259 59.601 1.00 63.88 198 ARG A C 1
ATOM 1599 O O . ARG A 1 198 ? -70.582 -3.715 59.780 1.00 63.88 198 ARG A O 1
ATOM 1606 N N . ASN A 1 199 ? -69.392 -5.509 59.138 1.00 58.22 199 ASN A N 1
ATOM 1607 C CA . ASN A 1 199 ? -70.531 -6.320 58.681 1.00 58.22 199 ASN A CA 1
ATOM 1608 C C . ASN A 1 199 ? -70.820 -7.506 59.622 1.00 58.22 199 ASN A C 1
ATOM 1610 O O . ASN A 1 199 ? -70.130 -8.518 59.593 1.00 58.22 199 ASN A O 1
ATOM 1614 N N . LYS A 1 200 ? -71.905 -7.432 60.407 1.00 50.84 200 LYS A N 1
ATOM 1615 C CA . LYS A 1 200 ? -72.371 -8.510 61.310 1.00 50.84 200 LYS A CA 1
ATOM 1616 C C . LYS A 1 200 ? -73.245 -9.560 60.596 1.00 50.84 200 LYS A C 1
ATOM 1618 O O . LYS A 1 200 ? -74.361 -9.834 61.035 1.00 50.84 200 LYS A O 1
ATOM 1623 N N . GLY A 1 201 ? -72.789 -10.095 59.463 1.00 53.31 201 GLY A N 1
ATOM 1624 C CA . GLY A 1 201 ? -73.512 -11.107 58.677 1.00 53.31 201 GLY A CA 1
ATOM 1625 C C . GLY A 1 201 ? -72.694 -12.389 58.497 1.00 53.31 201 GLY A C 1
ATOM 1626 O O . GLY A 1 201 ? -71.581 -12.333 57.980 1.00 53.31 201 GLY A O 1
ATOM 1627 N N . GLY A 1 202 ? -73.254 -13.542 58.885 1.00 51.91 202 GLY A N 1
ATOM 1628 C CA . GLY A 1 202 ? -72.521 -14.815 59.007 1.00 51.91 202 GLY A CA 1
ATOM 1629 C C . GLY A 1 202 ? -71.892 -15.370 57.718 1.00 51.91 202 GLY A C 1
ATOM 1630 O O . GLY A 1 202 ? -70.849 -16.013 57.783 1.00 51.91 202 GLY A O 1
ATOM 1631 N N . GLU A 1 203 ? -72.451 -15.094 56.534 1.00 52.00 203 GLU A N 1
ATOM 1632 C CA . GLU A 1 203 ? -71.884 -15.580 55.260 1.00 52.00 203 GLU A CA 1
ATOM 1633 C C . GLU A 1 203 ? -70.574 -14.862 54.880 1.00 52.00 203 GLU A C 1
ATOM 1635 O O . GLU A 1 203 ? -69.638 -15.491 54.382 1.00 52.00 203 GLU A O 1
ATOM 1640 N N . HIS A 1 204 ? -70.455 -13.564 55.187 1.00 56.56 204 HIS A N 1
ATOM 1641 C CA . HIS A 1 204 ? -69.226 -12.798 54.953 1.00 56.56 204 HIS A CA 1
ATOM 1642 C C . HIS A 1 204 ? -68.110 -13.174 55.936 1.00 56.56 204 HIS A C 1
ATOM 1644 O O . HIS A 1 204 ? -66.936 -13.190 55.567 1.00 56.56 204 HIS A O 1
ATOM 1650 N N . GLU A 1 205 ? -68.457 -13.513 57.177 1.00 58.19 205 GLU A N 1
ATOM 1651 C CA . GLU A 1 205 ? -67.492 -13.935 58.195 1.00 58.19 205 GLU A CA 1
ATOM 1652 C C . GLU A 1 205 ? -66.854 -15.289 57.841 1.00 58.19 205 GLU A C 1
ATOM 1654 O O . GLU A 1 205 ? -65.636 -15.447 57.928 1.00 58.19 205 GLU A O 1
ATOM 1659 N N . HIS A 1 206 ? -67.635 -16.243 57.324 1.00 59.69 206 HIS A N 1
ATOM 1660 C CA . HIS A 1 206 ? -67.099 -17.509 56.815 1.00 59.69 206 HIS A CA 1
ATOM 1661 C C . HIS A 1 206 ? -66.193 -17.330 55.589 1.00 59.69 206 HIS A C 1
ATOM 1663 O O . HIS A 1 206 ? -65.122 -17.936 55.530 1.00 59.69 206 HIS A O 1
ATOM 1669 N N . PHE A 1 207 ? -66.575 -16.468 54.644 1.00 61.53 207 PHE A N 1
ATOM 1670 C CA . PHE A 1 207 ? -65.793 -16.187 53.437 1.00 61.53 207 PHE A CA 1
ATOM 1671 C C . PHE A 1 207 ? -64.457 -15.484 53.744 1.00 61.53 207 PHE A C 1
ATOM 1673 O O . PHE A 1 207 ? -63.394 -15.917 53.296 1.00 61.53 207 PHE A O 1
ATOM 1680 N N . THR A 1 208 ? -64.477 -14.449 54.588 1.00 64.12 208 THR A N 1
ATOM 1681 C CA . THR A 1 208 ? -63.260 -13.741 55.026 1.00 64.12 208 THR A CA 1
ATOM 1682 C C . THR A 1 208 ? -62.344 -14.633 55.872 1.00 64.12 208 THR A C 1
ATOM 1684 O O . THR A 1 208 ? -61.122 -14.566 55.735 1.00 64.12 208 THR A O 1
ATOM 1687 N N . THR A 1 209 ? -62.908 -15.524 56.693 1.00 65.56 209 THR A N 1
ATOM 1688 C CA . THR A 1 209 ? -62.142 -16.510 57.477 1.00 65.56 209 THR A CA 1
ATOM 1689 C C . THR A 1 209 ? -61.500 -17.579 56.585 1.00 65.56 209 THR A C 1
ATOM 1691 O O . THR A 1 209 ? -60.362 -17.980 56.837 1.00 65.56 209 THR A O 1
ATOM 1694 N N . ALA A 1 210 ? -62.176 -18.012 55.514 1.00 63.69 210 ALA A N 1
ATOM 1695 C CA . ALA A 1 210 ? -61.631 -18.950 54.530 1.00 63.69 210 ALA A CA 1
ATOM 1696 C C . ALA A 1 210 ? -60.444 -18.350 53.754 1.00 63.69 210 ALA A C 1
ATOM 1698 O O . ALA A 1 210 ? -59.395 -18.989 53.657 1.00 63.69 210 ALA A O 1
ATOM 1699 N N . ILE A 1 211 ? -60.566 -17.094 53.309 1.00 66.38 211 ILE A N 1
ATOM 1700 C CA . ILE A 1 211 ? -59.483 -16.353 52.643 1.00 66.38 211 ILE A CA 1
ATOM 1701 C C . ILE A 1 211 ? -58.295 -16.134 53.590 1.00 66.38 211 ILE A C 1
ATOM 1703 O O . ILE A 1 211 ? -57.154 -16.408 53.220 1.00 66.38 211 ILE A O 1
ATOM 1707 N N . LYS A 1 212 ? -58.532 -15.724 54.847 1.00 66.19 212 LYS A N 1
ATOM 1708 C CA . LYS A 1 212 ? -57.463 -15.588 55.858 1.00 66.19 212 LYS A CA 1
ATOM 1709 C C . LYS A 1 212 ? -56.743 -16.906 56.116 1.00 66.19 212 LYS A C 1
ATOM 1711 O O . LYS A 1 212 ? -55.519 -16.922 56.239 1.00 66.19 212 LYS A O 1
ATOM 1716 N N . LYS A 1 213 ? -57.485 -18.015 56.176 1.00 68.75 213 LYS A N 1
ATOM 1717 C CA . LYS A 1 213 ? -56.912 -19.352 56.347 1.00 68.75 213 LYS A CA 1
ATOM 1718 C C . LYS A 1 213 ? -56.026 -19.733 55.161 1.00 68.75 213 LYS A C 1
ATOM 1720 O O . LYS A 1 213 ? -54.939 -20.243 55.402 1.00 68.75 213 LYS A O 1
ATOM 1725 N N . GLN A 1 214 ? -56.438 -19.442 53.925 1.00 65.75 214 GLN A N 1
ATOM 1726 C CA . GLN A 1 214 ? -55.627 -19.682 52.723 1.00 65.75 214 GLN A CA 1
ATOM 1727 C C . GLN A 1 214 ? -54.369 -18.801 52.674 1.00 65.75 214 GLN A C 1
ATOM 1729 O O . GLN A 1 214 ? -53.286 -19.316 52.415 1.00 65.75 214 GLN A O 1
ATOM 1734 N N . LEU A 1 215 ? -54.471 -17.513 53.017 1.00 64.50 215 LEU A N 1
ATOM 1735 C CA . LEU A 1 215 ? -53.324 -16.592 53.087 1.00 64.50 215 LEU A CA 1
ATOM 1736 C C . LEU A 1 215 ? -52.325 -16.949 54.206 1.00 64.50 215 LEU A C 1
ATOM 1738 O O . LEU A 1 215 ? -51.150 -16.584 54.135 1.00 64.50 215 LEU A O 1
ATOM 1742 N N . SER A 1 216 ? -52.786 -17.668 55.235 1.00 61.38 216 SER A N 1
ATOM 1743 C CA . SER A 1 216 ? -51.983 -18.110 56.384 1.00 61.38 216 SER A CA 1
ATOM 1744 C C . SER A 1 216 ? -51.374 -19.509 56.217 1.00 61.38 216 SER A C 1
ATOM 1746 O O . SER A 1 216 ? -50.678 -19.968 57.124 1.00 61.38 216 SER A O 1
ATOM 1748 N N . MET A 1 217 ? -51.625 -20.206 55.101 1.00 64.00 217 MET A N 1
ATOM 1749 C CA . MET A 1 217 ? -51.022 -21.520 54.856 1.00 64.00 217 MET A CA 1
ATOM 1750 C C . MET A 1 217 ? -49.508 -21.436 54.616 1.00 64.00 217 MET A C 1
ATOM 1752 O O . MET A 1 217 ? -49.025 -20.430 54.089 1.00 64.00 217 MET A O 1
ATOM 1756 N N . PRO A 1 218 ? -48.742 -22.477 55.008 1.00 57.25 218 PRO A N 1
ATOM 1757 C CA . PRO A 1 218 ? -47.322 -22.555 54.694 1.00 57.25 218 PRO A CA 1
ATOM 1758 C C . PRO A 1 218 ? -47.124 -22.559 53.175 1.00 57.25 218 PRO A C 1
ATOM 1760 O O . PRO A 1 218 ? -47.885 -23.189 52.438 1.00 57.25 218 PRO A O 1
ATOM 1763 N N . ILE A 1 219 ? -46.113 -21.822 52.717 1.00 57.72 219 ILE A N 1
ATOM 1764 C CA . ILE A 1 219 ? -45.804 -21.642 51.297 1.00 57.72 219 ILE A CA 1
ATOM 1765 C C . ILE A 1 219 ? -45.491 -23.015 50.692 1.00 57.72 219 ILE A C 1
ATOM 1767 O O . ILE A 1 219 ? -44.572 -23.697 51.138 1.00 57.72 219 ILE A O 1
ATOM 1771 N N . ASN A 1 220 ? -46.256 -23.428 49.681 1.00 52.53 220 ASN A N 1
ATOM 1772 C CA . ASN A 1 220 ? -45.950 -24.631 48.915 1.00 52.53 220 ASN A CA 1
ATOM 1773 C C . ASN A 1 220 ? -44.778 -24.312 47.969 1.00 52.53 220 ASN A C 1
ATOM 1775 O O . ASN A 1 220 ? -44.886 -23.397 47.152 1.00 52.53 220 ASN A O 1
ATOM 1779 N N . GLU A 1 221 ? -43.661 -25.035 48.079 1.00 48.56 221 GLU A N 1
ATOM 1780 C CA . GLU A 1 221 ? -42.408 -24.744 47.352 1.00 48.56 221 GLU A CA 1
ATOM 1781 C C . GLU A 1 221 ? -42.540 -24.845 45.815 1.00 48.56 221 GLU A C 1
ATOM 1783 O O . GLU A 1 221 ? -41.687 -24.348 45.086 1.00 48.56 221 GLU A O 1
ATOM 1788 N N . ALA A 1 222 ? -43.634 -25.424 45.309 1.00 44.22 222 ALA A N 1
ATOM 1789 C CA . ALA A 1 222 ? -43.887 -25.680 43.891 1.00 44.22 222 ALA A CA 1
ATOM 1790 C C . ALA A 1 222 ? -44.961 -24.755 43.268 1.00 44.22 222 ALA A C 1
ATOM 1792 O O . ALA A 1 222 ? -45.907 -25.233 42.641 1.00 44.22 222 ALA A O 1
ATOM 1793 N N . SER A 1 223 ? -44.865 -23.432 43.447 1.00 47.44 223 SER A N 1
ATOM 1794 C CA . SER A 1 223 ? -45.813 -22.497 42.809 1.00 47.44 223 SER A CA 1
ATOM 1795 C C . SER A 1 223 ? -45.606 -22.420 41.277 1.00 47.44 223 SER A C 1
ATOM 1797 O O . SER A 1 223 ? -44.486 -22.137 40.840 1.00 47.44 223 SER A O 1
ATOM 1799 N N . PRO A 1 224 ? -46.651 -22.608 40.438 1.00 48.53 224 PRO A N 1
ATOM 1800 C CA . PRO A 1 224 ? -46.531 -22.681 38.973 1.00 48.53 224 PRO A CA 1
ATOM 1801 C C . PRO A 1 224 ? -46.008 -21.410 38.287 1.00 48.53 224 PRO A C 1
ATOM 1803 O O . PRO A 1 224 ? -45.441 -21.494 37.201 1.00 48.53 224 PRO A O 1
ATOM 1806 N N . LEU A 1 225 ? -46.175 -20.228 38.894 1.00 51.03 225 LEU A N 1
ATOM 1807 C CA . LEU A 1 225 ? -45.796 -18.958 38.255 1.00 51.03 225 LEU A CA 1
ATOM 1808 C C . LEU A 1 225 ? -44.287 -18.770 38.088 1.00 51.03 225 LEU A C 1
ATOM 1810 O O . LEU A 1 225 ? -43.872 -18.104 37.148 1.00 51.03 225 LEU A O 1
ATOM 1814 N N . ILE A 1 226 ? -43.465 -19.371 38.950 1.00 48.22 226 ILE A N 1
ATOM 1815 C CA . ILE A 1 226 ? -42.002 -19.313 38.803 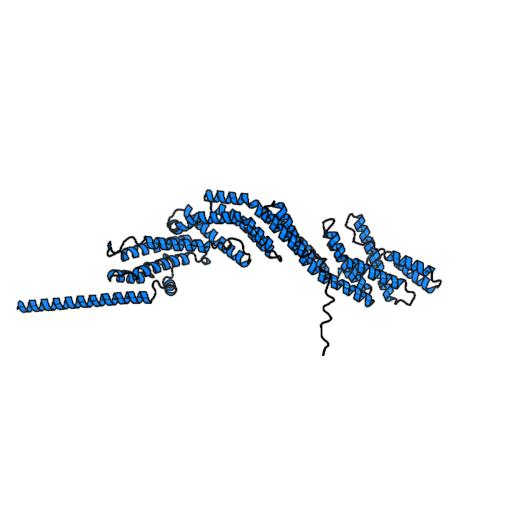1.00 48.22 226 ILE A CA 1
ATOM 1816 C C . ILE A 1 226 ? -41.556 -20.169 37.619 1.00 48.22 226 ILE A C 1
ATOM 1818 O O . ILE A 1 226 ? -40.634 -19.790 36.904 1.00 48.22 226 ILE A O 1
ATOM 1822 N N . ASN A 1 227 ? -42.229 -21.299 37.387 1.00 46.75 227 ASN A N 1
ATOM 1823 C CA . ASN A 1 227 ? -41.935 -22.133 36.230 1.00 46.75 227 ASN A CA 1
ATOM 1824 C C . ASN A 1 227 ? -42.328 -21.418 34.934 1.00 46.75 227 ASN A C 1
ATOM 1826 O O . ASN A 1 227 ? -41.544 -21.459 34.005 1.00 46.75 227 ASN A O 1
ATOM 1830 N N . ILE A 1 228 ? -43.430 -20.658 34.898 1.00 44.97 228 ILE A N 1
ATOM 1831 C CA . ILE A 1 228 ? -43.810 -19.850 33.720 1.00 44.97 228 ILE A CA 1
ATOM 1832 C C . ILE A 1 228 ? -42.809 -18.709 33.453 1.00 44.97 228 ILE A C 1
ATOM 1834 O O . ILE A 1 228 ? -42.485 -18.448 32.302 1.00 44.97 228 ILE A O 1
ATOM 1838 N N . ILE A 1 229 ? -42.256 -18.072 34.494 1.00 47.59 229 ILE A N 1
ATOM 1839 C CA . ILE A 1 229 ? -41.186 -17.060 34.346 1.00 47.59 229 ILE A CA 1
ATOM 1840 C C . ILE A 1 229 ? -39.877 -17.689 33.825 1.00 47.59 229 ILE A C 1
ATOM 1842 O O . ILE A 1 229 ? -39.078 -17.008 33.189 1.00 47.59 229 ILE A O 1
ATOM 1846 N N . ASN A 1 230 ? -39.659 -18.985 34.069 1.00 45.81 230 ASN A N 1
ATOM 1847 C CA . ASN A 1 230 ? -38.484 -19.718 33.593 1.00 45.81 230 ASN A CA 1
ATOM 1848 C C . ASN A 1 230 ? -38.668 -20.384 32.210 1.00 45.81 230 ASN A C 1
ATOM 1850 O O . ASN A 1 230 ? -37.655 -20.772 31.632 1.00 45.81 230 ASN A O 1
ATOM 1854 N N . ASP A 1 231 ? -39.899 -20.530 31.693 1.00 42.84 231 ASP A N 1
ATOM 1855 C CA . ASP A 1 231 ? -40.201 -21.338 30.489 1.00 42.84 231 ASP A CA 1
ATOM 1856 C C . ASP A 1 231 ? -40.457 -20.521 29.205 1.00 42.84 231 ASP A C 1
ATOM 1858 O O . ASP A 1 231 ? -40.622 -21.097 28.133 1.00 42.84 231 ASP A O 1
ATOM 1862 N N . GLU A 1 232 ? -40.420 -19.185 29.251 1.00 46.47 232 GLU A N 1
ATOM 1863 C CA . GLU A 1 232 ? -40.307 -18.363 28.033 1.00 46.47 232 GLU A CA 1
ATOM 1864 C C . GLU A 1 232 ? -38.828 -18.048 27.755 1.00 46.47 232 GLU A C 1
ATOM 1866 O O . GLU A 1 232 ? -38.290 -16.997 28.111 1.00 46.47 232 GLU A O 1
ATOM 1871 N N . CYS A 1 233 ? -38.173 -19.042 27.145 1.00 42.94 233 CYS A N 1
ATOM 1872 C CA . CYS A 1 233 ? -36.739 -19.154 26.852 1.00 42.94 233 CYS A CA 1
ATOM 1873 C C . CYS A 1 233 ? -36.109 -17.912 26.181 1.00 42.94 233 CYS A C 1
ATOM 1875 O O . CYS A 1 233 ? -34.949 -17.598 26.446 1.00 42.94 233 CYS A O 1
ATOM 1877 N N . ASP A 1 234 ? -36.874 -17.161 25.386 1.00 45.88 234 ASP A N 1
ATOM 1878 C CA . ASP A 1 234 ? -36.328 -16.142 24.478 1.00 45.88 234 ASP A CA 1
ATOM 1879 C C . ASP A 1 234 ? -35.707 -14.929 25.199 1.00 45.88 234 ASP A C 1
ATOM 1881 O O . ASP A 1 234 ? -34.634 -14.457 24.834 1.00 45.88 234 ASP A O 1
ATOM 1885 N N . HIS A 1 235 ? -36.300 -14.452 26.296 1.00 43.62 235 HIS A N 1
ATOM 1886 C CA . HIS A 1 235 ? -35.873 -13.179 26.902 1.00 43.62 235 HIS A CA 1
ATOM 1887 C C . HIS A 1 235 ? -34.745 -13.341 27.931 1.00 43.62 235 HIS A C 1
ATOM 1889 O O . HIS A 1 235 ? -33.967 -12.419 28.182 1.00 43.62 235 HIS A O 1
ATOM 1895 N N . ARG A 1 236 ? -34.610 -14.538 28.520 1.00 45.72 236 ARG A N 1
ATOM 1896 C CA . ARG A 1 236 ? -33.453 -14.882 29.359 1.00 45.72 236 ARG A CA 1
ATOM 1897 C C . ARG A 1 236 ? -32.196 -15.026 28.506 1.00 45.72 236 ARG A C 1
ATOM 1899 O O . ARG A 1 236 ? -31.114 -14.633 28.942 1.00 45.72 236 ARG A O 1
ATOM 1906 N N . GLU A 1 237 ? -32.344 -15.547 27.289 1.00 45.62 237 GLU A N 1
ATOM 1907 C CA . GLU A 1 237 ? -31.285 -15.532 26.283 1.00 45.62 237 GLU A CA 1
ATOM 1908 C C . GLU A 1 237 ? -30.932 -14.104 25.854 1.00 45.62 237 GLU A C 1
ATOM 1910 O O . GLU A 1 237 ? -29.746 -13.790 25.782 1.00 45.62 237 GLU A O 1
ATOM 1915 N N . GLU A 1 238 ? -31.910 -13.211 25.669 1.00 45.12 238 GLU A N 1
ATOM 1916 C CA . GLU A 1 238 ? -31.666 -11.791 25.364 1.00 45.12 238 GLU A CA 1
ATOM 1917 C C . GLU A 1 238 ? -30.929 -11.048 26.491 1.00 45.12 238 GLU A C 1
ATOM 1919 O O . GLU A 1 238 ? -29.981 -10.310 26.224 1.00 45.12 238 GLU A O 1
ATOM 1924 N N . LEU A 1 239 ? -31.276 -11.277 27.761 1.00 48.19 239 LEU A N 1
ATOM 1925 C CA . LEU A 1 239 ? -30.570 -10.679 28.906 1.00 48.19 239 LEU A CA 1
ATOM 1926 C C . LEU A 1 239 ? -29.165 -11.252 29.100 1.00 48.19 239 LEU A C 1
ATOM 1928 O O . LEU A 1 239 ? -28.224 -10.510 29.395 1.00 48.19 239 LEU A O 1
ATOM 1932 N N . LEU A 1 240 ? -28.983 -12.557 28.881 1.00 51.06 240 LEU A N 1
ATOM 1933 C CA . LEU A 1 240 ? -27.656 -13.170 28.823 1.00 51.06 240 LEU A CA 1
ATOM 1934 C C . LEU A 1 240 ? -26.844 -12.620 27.644 1.00 51.06 240 LEU A C 1
ATOM 1936 O O . LEU A 1 240 ? -25.646 -12.371 27.795 1.00 51.06 240 LEU A O 1
ATOM 1940 N N . ALA A 1 241 ? -27.478 -12.382 26.495 1.00 49.97 241 ALA A N 1
ATOM 1941 C CA . ALA A 1 241 ? -26.855 -11.762 25.333 1.00 49.97 241 ALA A CA 1
ATOM 1942 C C . ALA A 1 241 ? -26.453 -10.310 25.625 1.00 49.97 241 ALA A C 1
ATOM 1944 O O . ALA A 1 241 ? -25.332 -9.926 25.294 1.00 49.97 241 ALA A O 1
ATOM 1945 N N . LEU A 1 242 ? -27.293 -9.539 26.321 1.00 48.88 242 LEU A N 1
ATOM 1946 C CA . LEU A 1 242 ? -26.998 -8.180 26.781 1.00 48.88 242 LEU A CA 1
ATOM 1947 C C . LEU A 1 242 ? -25.858 -8.161 27.805 1.00 48.88 242 LEU A C 1
ATOM 1949 O O . LEU A 1 242 ? -24.907 -7.400 27.652 1.00 48.88 242 LEU A O 1
ATOM 1953 N N . SER A 1 243 ? -25.881 -9.037 28.810 1.00 50.00 243 SER A N 1
ATOM 1954 C CA . SER A 1 243 ? -24.800 -9.163 29.798 1.00 50.00 243 SER A CA 1
ATOM 1955 C C . SER A 1 243 ? -23.465 -9.552 29.147 1.00 50.00 243 SER A C 1
ATOM 1957 O O . SER A 1 243 ? -22.413 -8.959 29.425 1.00 50.00 243 SER A O 1
ATOM 1959 N N . LYS A 1 244 ? -23.502 -10.494 28.196 1.00 55.69 244 LYS A N 1
ATOM 1960 C CA . LYS A 1 244 ? -22.342 -10.880 27.386 1.00 55.69 244 LYS A CA 1
ATOM 1961 C C . LYS A 1 244 ? -21.865 -9.724 26.508 1.00 55.69 244 LYS A C 1
ATOM 1963 O O . LYS A 1 244 ? -20.662 -9.504 26.395 1.00 55.69 244 LYS A O 1
ATOM 1968 N N . TYR A 1 245 ? -22.787 -8.955 25.936 1.00 52.31 245 TYR A N 1
ATOM 1969 C CA . TYR A 1 245 ? -22.489 -7.755 25.161 1.00 52.31 245 TYR A CA 1
ATOM 1970 C C . TYR A 1 245 ? -21.796 -6.683 26.015 1.00 52.31 245 TYR A C 1
ATOM 1972 O O . TYR A 1 245 ? -20.741 -6.202 25.613 1.00 52.31 245 TYR A O 1
ATOM 1980 N N . PHE A 1 246 ? -22.278 -6.383 27.228 1.00 51.22 246 PHE A N 1
ATOM 1981 C CA . PHE A 1 246 ? -21.609 -5.453 28.153 1.00 51.22 246 PHE A CA 1
ATOM 1982 C C . PHE A 1 246 ? -20.226 -5.924 28.588 1.00 51.22 246 PHE A C 1
ATOM 1984 O O . PHE A 1 246 ? -19.297 -5.121 28.665 1.00 51.22 246 PHE A O 1
ATOM 1991 N N . SER A 1 247 ? -20.077 -7.220 28.858 1.00 55.28 247 SER A N 1
ATOM 1992 C CA . SER A 1 247 ? -18.780 -7.800 29.212 1.00 55.28 247 SER A CA 1
ATOM 1993 C C . SER A 1 247 ? -17.784 -7.645 28.058 1.00 55.28 247 SER A C 1
ATOM 1995 O O . SER A 1 247 ? -16.652 -7.215 28.272 1.00 55.28 247 SER A O 1
ATOM 1997 N N . ASN A 1 248 ? -18.227 -7.907 26.825 1.00 58.00 248 ASN A N 1
ATOM 1998 C CA . ASN A 1 248 ? -17.412 -7.726 25.625 1.00 58.00 248 ASN A CA 1
ATOM 1999 C C . ASN A 1 248 ? -17.083 -6.248 25.367 1.00 58.00 248 ASN A C 1
ATOM 2001 O O . ASN A 1 248 ? -15.956 -5.930 24.998 1.00 58.00 248 ASN A O 1
ATOM 2005 N N . LEU A 1 249 ? -18.042 -5.340 25.568 1.00 57.84 249 LEU A N 1
ATOM 2006 C CA . LEU A 1 249 ? -17.824 -3.900 25.431 1.00 57.84 249 LEU A CA 1
ATOM 2007 C C . LEU A 1 249 ? -16.794 -3.385 26.435 1.00 57.84 249 LEU A C 1
ATOM 2009 O O . LEU A 1 249 ? -15.902 -2.639 26.051 1.00 57.84 249 LEU A O 1
ATOM 2013 N N . ARG A 1 250 ? -16.871 -3.818 27.697 1.00 58.78 250 ARG A N 1
ATOM 2014 C CA . ARG A 1 250 ? -15.897 -3.429 28.723 1.00 58.78 250 ARG A CA 1
ATOM 2015 C C . ARG A 1 250 ? -14.491 -3.912 28.373 1.00 58.78 250 ARG A C 1
ATOM 2017 O O . ARG A 1 250 ? -13.537 -3.157 28.494 1.00 58.78 250 ARG A O 1
ATOM 2024 N N . GLN A 1 251 ? -14.367 -5.141 27.872 1.00 63.44 251 GLN A N 1
ATOM 2025 C CA . GLN A 1 251 ? -13.084 -5.653 27.386 1.00 63.44 251 GLN A CA 1
ATOM 2026 C C . GLN A 1 251 ? -12.553 -4.839 26.199 1.00 63.44 251 GLN A C 1
ATOM 2028 O O . GLN A 1 251 ? -11.359 -4.555 26.138 1.00 63.44 251 GLN A O 1
ATOM 2033 N N . LYS A 1 252 ? -13.425 -4.434 25.268 1.00 63.62 252 LYS A N 1
ATOM 2034 C CA . LYS A 1 252 ? -13.056 -3.552 24.151 1.00 63.62 252 LYS A CA 1
ATOM 2035 C C . LYS A 1 252 ? -12.604 -2.170 24.627 1.00 63.62 252 LYS A C 1
ATOM 2037 O O . LYS A 1 252 ? -11.626 -1.656 24.100 1.00 63.62 252 LYS A O 1
ATOM 2042 N N . GLU A 1 253 ? -13.270 -1.598 25.628 1.00 63.22 253 GLU A N 1
ATOM 2043 C CA . GLU A 1 253 ? -12.899 -0.319 26.247 1.00 63.22 253 GLU A CA 1
ATOM 2044 C C . GLU A 1 253 ? -11.522 -0.402 26.922 1.00 63.22 253 GLU A C 1
ATOM 2046 O O . GLU A 1 253 ? -10.649 0.413 26.636 1.00 63.22 253 GLU A O 1
ATOM 2051 N N . GLU A 1 254 ? -11.285 -1.434 27.738 1.00 65.56 254 GLU A N 1
ATOM 2052 C CA . GLU A 1 254 ? -9.988 -1.670 28.387 1.00 65.56 254 GLU A CA 1
ATOM 2053 C C . GLU A 1 254 ? -8.855 -1.856 27.361 1.00 65.56 254 GLU A C 1
ATOM 2055 O O . GLU A 1 254 ? -7.748 -1.337 27.539 1.00 65.56 254 GLU A O 1
ATOM 2060 N N . LEU A 1 255 ? -9.127 -2.569 26.262 1.00 71.50 255 LEU A N 1
ATOM 2061 C CA . LEU A 1 255 ? -8.178 -2.738 25.160 1.00 71.50 255 LEU A CA 1
ATOM 2062 C C . LEU A 1 255 ? -7.886 -1.411 24.451 1.00 71.50 255 LEU A C 1
ATOM 2064 O O . LEU A 1 255 ? -6.718 -1.104 24.208 1.00 71.50 255 LEU A O 1
ATOM 2068 N N . LEU A 1 256 ? -8.918 -0.616 24.161 1.00 70.50 256 LEU A N 1
ATOM 2069 C CA . LEU A 1 256 ? -8.777 0.690 23.523 1.00 70.50 256 LEU A CA 1
ATOM 2070 C C . LEU A 1 256 ? -7.966 1.652 24.400 1.00 70.50 256 LEU A C 1
ATOM 2072 O O . LEU A 1 256 ? -7.049 2.311 23.912 1.00 70.50 256 LEU A O 1
ATOM 2076 N N . GLU A 1 257 ? -8.246 1.695 25.704 1.00 67.31 257 GLU A N 1
ATOM 2077 C CA . GLU A 1 257 ? -7.495 2.500 26.669 1.00 67.31 257 GLU A CA 1
ATOM 2078 C C . GLU A 1 257 ? -6.014 2.098 26.693 1.00 67.31 257 GLU A C 1
ATOM 2080 O O . GLU A 1 257 ? -5.117 2.949 26.677 1.00 67.31 257 GLU A O 1
ATOM 2085 N N . ALA A 1 258 ? -5.737 0.792 26.696 1.00 73.75 258 ALA A N 1
ATOM 2086 C CA . ALA A 1 258 ? -4.375 0.280 26.655 1.00 73.75 258 ALA A CA 1
ATOM 2087 C C . ALA A 1 258 ? -3.657 0.650 25.344 1.00 73.75 258 ALA A C 1
ATOM 2089 O O . ALA A 1 258 ? -2.481 1.019 25.376 1.00 73.75 258 ALA A O 1
ATOM 2090 N N . GLU A 1 259 ? -4.336 0.568 24.198 1.00 75.69 259 GLU A N 1
ATOM 2091 C CA . GLU A 1 259 ? -3.787 0.956 22.894 1.00 75.69 259 GLU A CA 1
ATOM 2092 C C . GLU A 1 259 ? -3.534 2.467 22.792 1.00 75.69 259 GLU A C 1
ATOM 2094 O O . GLU A 1 259 ? -2.465 2.872 22.332 1.00 75.69 259 GLU A O 1
ATOM 2099 N N . LEU A 1 260 ? -4.433 3.307 23.308 1.00 76.38 260 LEU A N 1
ATOM 2100 C CA . LEU A 1 260 ? -4.235 4.759 23.361 1.00 76.38 260 LEU A CA 1
ATOM 2101 C C . LEU A 1 260 ? -3.021 5.126 24.201 1.00 76.38 260 LEU A C 1
ATOM 2103 O O . LEU A 1 260 ? -2.153 5.865 23.740 1.00 76.38 260 LEU A O 1
ATOM 2107 N N . LYS A 1 261 ? -2.903 4.563 25.408 1.00 78.12 261 LYS A N 1
ATOM 2108 C CA . LYS A 1 261 ? -1.731 4.790 26.264 1.00 78.12 261 LYS A CA 1
ATOM 2109 C C . LYS A 1 261 ? -0.435 4.384 25.567 1.00 78.12 261 LYS A C 1
ATOM 2111 O O . LYS A 1 261 ? 0.572 5.071 25.724 1.00 78.12 261 LYS A O 1
ATOM 2116 N N . LYS A 1 262 ? -0.437 3.297 24.788 1.00 81.50 262 LYS A N 1
ATOM 2117 C CA . LYS A 1 262 ? 0.735 2.897 23.991 1.00 81.50 262 LYS A CA 1
ATOM 2118 C C . LYS A 1 262 ? 1.045 3.903 22.885 1.00 81.50 262 LYS A C 1
ATOM 2120 O O . LYS A 1 262 ? 2.215 4.227 22.705 1.00 81.50 262 LYS A O 1
ATOM 2125 N N . LEU A 1 263 ? 0.029 4.412 22.186 1.00 79.75 263 LEU A N 1
ATOM 2126 C CA . LEU A 1 263 ? 0.206 5.435 21.153 1.00 79.75 263 LEU A CA 1
ATOM 2127 C C . LEU A 1 263 ? 0.788 6.728 21.745 1.00 79.75 263 LEU A C 1
ATOM 2129 O O . LEU A 1 263 ? 1.754 7.260 21.215 1.00 79.75 263 LEU A O 1
ATOM 2133 N N . PHE A 1 264 ? 0.269 7.205 22.878 1.00 74.25 264 PHE A N 1
ATOM 2134 C CA . PHE A 1 264 ? 0.778 8.418 23.528 1.00 74.25 264 PHE A CA 1
ATOM 2135 C C . PHE A 1 264 ? 2.193 8.261 24.101 1.00 74.25 264 PHE A C 1
ATOM 2137 O O . PHE A 1 264 ? 2.981 9.206 24.083 1.00 74.25 264 PHE A O 1
ATOM 2144 N N . ASN A 1 265 ? 2.541 7.065 24.580 1.00 80.19 265 ASN A N 1
ATOM 2145 C CA . ASN A 1 265 ? 3.871 6.759 25.113 1.00 80.19 265 ASN A CA 1
ATOM 2146 C C . ASN A 1 265 ? 4.859 6.274 24.035 1.00 80.19 265 ASN A C 1
ATOM 2148 O O . ASN A 1 265 ? 5.932 5.766 24.364 1.00 80.19 265 ASN A O 1
ATOM 2152 N N . SER A 1 266 ? 4.537 6.428 22.747 1.00 83.19 266 SER A N 1
ATOM 2153 C CA . SER A 1 266 ? 5.367 5.917 21.652 1.00 83.19 266 SER A CA 1
ATOM 2154 C C . SER A 1 266 ? 6.654 6.717 21.414 1.00 83.19 266 SER A C 1
ATOM 2156 O O . SER A 1 266 ? 7.466 6.320 20.582 1.00 83.19 266 SER A O 1
ATOM 2158 N N . SER A 1 267 ? 6.875 7.829 22.123 1.00 82.75 267 SER A N 1
ATOM 2159 C CA . SER A 1 267 ? 8.030 8.719 21.927 1.00 82.75 267 SER A CA 1
ATOM 2160 C C . SER A 1 267 ? 9.381 8.012 22.086 1.00 82.75 267 SER A C 1
ATOM 2162 O O . SER A 1 267 ? 10.281 8.233 21.279 1.00 82.75 267 SER A O 1
ATOM 2164 N N . SER A 1 268 ? 9.515 7.104 23.060 1.00 85.56 268 SER A N 1
ATOM 2165 C CA . SER A 1 268 ? 10.731 6.289 23.229 1.00 85.56 268 SER A CA 1
ATOM 2166 C C . SER A 1 268 ? 10.972 5.380 22.023 1.00 85.56 268 SER A C 1
ATOM 2168 O O . SER A 1 268 ? 12.070 5.356 21.477 1.00 85.56 268 SER A O 1
ATOM 2170 N N . ALA A 1 269 ? 9.929 4.690 21.552 1.00 86.88 269 ALA A N 1
ATOM 2171 C CA . ALA A 1 269 ? 10.025 3.792 20.403 1.00 86.88 269 ALA A CA 1
ATOM 2172 C C . ALA A 1 269 ? 10.338 4.547 19.097 1.00 86.88 269 ALA A C 1
ATOM 2174 O O . ALA A 1 269 ? 11.066 4.029 18.252 1.00 86.88 269 ALA A O 1
ATOM 2175 N N . LEU A 1 270 ? 9.839 5.781 18.942 1.00 89.25 270 LEU A N 1
ATOM 2176 C CA . LEU A 1 270 ? 10.185 6.656 17.815 1.00 89.25 270 LEU A CA 1
ATOM 2177 C C . LEU A 1 270 ? 11.658 7.085 17.859 1.00 89.25 270 LEU A C 1
ATOM 2179 O O . LEU A 1 270 ? 12.339 7.027 16.836 1.00 89.25 270 LEU A O 1
ATOM 2183 N N . ASN A 1 271 ? 12.182 7.433 19.038 1.00 88.88 271 ASN A N 1
ATOM 2184 C CA . ASN A 1 271 ? 13.603 7.752 19.200 1.00 88.88 271 ASN A CA 1
ATOM 2185 C C . ASN A 1 271 ? 14.487 6.537 18.886 1.00 88.88 271 ASN A C 1
ATOM 2187 O O . ASN A 1 271 ? 15.443 6.647 18.122 1.00 88.88 271 ASN A O 1
ATOM 2191 N N . GLU A 1 272 ? 14.123 5.354 19.380 1.00 90.06 272 GLU A N 1
ATOM 2192 C CA . GLU A 1 272 ? 14.825 4.110 19.055 1.00 90.06 272 GLU A CA 1
ATOM 2193 C C . GLU A 1 272 ? 14.761 3.768 17.557 1.00 90.06 272 GLU A C 1
ATOM 2195 O O . GLU A 1 272 ? 15.682 3.141 17.020 1.00 90.06 272 GLU A O 1
ATOM 2200 N N . ALA A 1 273 ? 13.672 4.129 16.870 1.00 91.44 273 ALA A N 1
ATOM 2201 C CA . ALA A 1 273 ? 13.553 3.977 15.422 1.00 91.44 273 ALA A CA 1
ATOM 2202 C C . ALA A 1 273 ? 14.518 4.926 14.696 1.00 91.44 273 ALA A C 1
ATOM 2204 O O . ALA A 1 273 ? 15.212 4.501 13.772 1.00 91.44 273 ALA A O 1
ATOM 2205 N N . HIS A 1 274 ? 14.629 6.175 15.156 1.00 91.25 274 HIS A N 1
ATOM 2206 C CA . HIS A 1 274 ? 15.579 7.156 14.632 1.00 91.25 274 HIS A CA 1
ATOM 2207 C C . HIS A 1 274 ? 17.045 6.740 14.856 1.00 91.25 274 HIS A C 1
ATOM 2209 O O . HIS A 1 274 ? 17.873 6.847 13.947 1.00 91.25 274 HIS A O 1
ATOM 2215 N N . GLU A 1 275 ? 17.374 6.196 16.029 1.00 91.88 275 GLU A N 1
ATOM 2216 C CA . GLU A 1 275 ? 18.701 5.638 16.317 1.00 91.88 275 GLU A CA 1
ATOM 2217 C C . GLU A 1 275 ? 19.033 4.458 15.393 1.00 91.88 275 GLU A C 1
ATOM 2219 O O . GLU A 1 275 ? 20.135 4.390 14.844 1.00 91.88 275 GLU A O 1
ATOM 2224 N N . SER A 1 276 ? 18.062 3.567 15.158 1.00 90.81 276 SER A N 1
ATOM 2225 C CA . SER A 1 276 ? 18.210 2.427 14.235 1.00 90.81 276 SER A CA 1
ATOM 2226 C C . SER A 1 276 ? 18.392 2.889 12.784 1.00 90.81 276 SER A C 1
ATOM 2228 O O . SER A 1 276 ? 19.181 2.323 12.030 1.00 90.81 276 SER A O 1
ATOM 2230 N N . LEU A 1 277 ? 17.709 3.967 12.391 1.00 90.88 277 LEU A N 1
ATOM 2231 C CA . LEU A 1 277 ? 17.878 4.570 11.072 1.00 90.88 277 LEU A CA 1
ATOM 2232 C C . LEU A 1 277 ? 19.278 5.183 10.916 1.00 90.88 277 LEU A C 1
ATOM 2234 O O . LEU A 1 277 ? 19.927 5.002 9.887 1.00 90.88 277 LEU A O 1
ATOM 2238 N N . THR A 1 278 ? 19.769 5.854 11.959 1.00 90.00 278 THR A N 1
ATOM 2239 C CA . THR A 1 278 ? 21.106 6.466 11.987 1.00 90.00 278 THR A CA 1
ATOM 2240 C C . THR A 1 278 ? 22.216 5.413 11.952 1.00 90.00 278 THR A C 1
ATOM 2242 O O . THR A 1 278 ? 23.244 5.626 11.309 1.00 90.00 278 THR A O 1
ATOM 2245 N N . SER A 1 279 ? 22.005 4.255 12.583 1.00 88.50 279 SER A N 1
ATOM 2246 C CA . SER A 1 279 ? 22.936 3.121 12.523 1.00 88.50 279 SER A CA 1
ATOM 2247 C C . SER A 1 279 ? 22.891 2.356 11.190 1.00 88.50 279 SER A C 1
ATOM 2249 O O . SER A 1 279 ? 23.791 1.562 10.913 1.00 88.50 279 SER A O 1
ATOM 2251 N N . GLY A 1 280 ? 21.896 2.626 10.337 1.00 85.50 280 GLY A N 1
ATOM 2252 C CA . GLY A 1 280 ? 21.735 2.029 9.009 1.00 85.50 280 GLY A CA 1
ATOM 2253 C C . GLY A 1 280 ? 20.921 0.735 8.971 1.00 85.50 280 GLY A C 1
ATOM 2254 O O . GLY A 1 280 ? 20.859 0.086 7.920 1.00 85.50 280 GLY A O 1
ATOM 2255 N N . ASP A 1 281 ? 20.269 0.367 10.075 1.00 90.38 281 ASP A N 1
ATOM 2256 C CA . ASP A 1 281 ? 19.334 -0.755 10.127 1.00 90.38 281 ASP A CA 1
ATOM 2257 C C . ASP A 1 281 ? 17.908 -0.295 9.794 1.00 90.38 281 ASP A C 1
ATOM 2259 O O . ASP A 1 281 ? 17.095 0.063 10.652 1.00 90.38 281 ASP A O 1
ATOM 2263 N N . ILE A 1 282 ? 17.599 -0.323 8.496 1.00 91.75 282 ILE A N 1
ATOM 2264 C CA . ILE A 1 282 ? 16.276 0.039 7.977 1.00 91.75 282 ILE A CA 1
ATOM 2265 C C . ILE A 1 282 ? 15.167 -0.917 8.441 1.00 91.75 282 ILE A C 1
ATOM 2267 O O . ILE A 1 282 ? 14.010 -0.505 8.491 1.00 91.75 282 ILE A O 1
ATOM 2271 N N . CYS A 1 283 ? 15.490 -2.176 8.762 1.00 91.19 283 CYS A N 1
ATOM 2272 C CA . CYS A 1 283 ? 14.491 -3.172 9.147 1.00 91.19 283 CYS A CA 1
ATOM 2273 C C . CYS A 1 283 ? 14.025 -2.895 10.571 1.00 91.19 283 CYS A C 1
ATOM 2275 O O . CYS A 1 283 ? 12.835 -2.688 10.792 1.00 91.19 283 CYS A O 1
ATOM 2277 N N . ALA A 1 284 ? 14.972 -2.770 11.504 1.00 91.44 284 ALA A N 1
ATOM 2278 C CA . ALA A 1 284 ? 14.673 -2.457 12.897 1.00 91.44 284 ALA A CA 1
ATOM 2279 C C . ALA A 1 284 ? 13.977 -1.093 13.049 1.00 91.44 284 ALA A C 1
ATOM 2281 O O . ALA A 1 284 ? 13.070 -0.945 13.871 1.00 91.44 284 ALA A O 1
ATOM 2282 N N . ALA A 1 285 ? 14.367 -0.098 12.241 1.00 93.12 285 ALA A N 1
ATOM 2283 C CA . ALA A 1 285 ? 13.681 1.191 12.206 1.00 93.12 285 ALA A CA 1
ATOM 2284 C C . ALA A 1 285 ? 12.221 1.034 11.747 1.00 93.12 285 ALA A C 1
ATOM 2286 O O . ALA A 1 285 ? 11.306 1.490 12.434 1.00 93.12 285 ALA A O 1
ATOM 2287 N N . TYR A 1 286 ? 11.988 0.351 10.620 1.00 93.06 286 TYR A N 1
ATOM 2288 C CA . TYR A 1 286 ? 10.640 0.171 10.085 1.00 93.06 286 TYR A CA 1
ATOM 2289 C C . TYR A 1 286 ? 9.749 -0.682 10.995 1.00 93.06 286 TYR A C 1
ATOM 2291 O O . TYR A 1 286 ? 8.584 -0.344 11.160 1.00 93.06 286 TYR A O 1
ATOM 2299 N N . GLU A 1 287 ? 10.279 -1.731 11.632 1.00 92.38 287 GLU A N 1
ATOM 2300 C CA . GLU A 1 287 ? 9.551 -2.583 12.587 1.00 92.38 287 GLU A CA 1
ATOM 2301 C C . GLU A 1 287 ? 8.941 -1.783 13.748 1.00 92.38 287 GLU A C 1
ATOM 2303 O O . GLU A 1 287 ? 7.786 -1.993 14.123 1.00 92.38 287 GLU A O 1
ATOM 2308 N N . LYS A 1 288 ? 9.686 -0.812 14.285 1.00 91.44 288 LYS A N 1
ATOM 2309 C CA . LYS A 1 288 ? 9.190 0.081 15.342 1.00 91.44 288 LYS A CA 1
ATOM 2310 C C . LYS A 1 288 ? 8.114 1.028 14.817 1.00 91.44 288 LYS A C 1
ATOM 2312 O O . LYS A 1 288 ? 7.075 1.188 15.457 1.00 91.44 288 LYS A O 1
ATOM 2317 N N . LEU A 1 289 ? 8.325 1.614 13.635 1.00 92.19 289 LEU A N 1
ATOM 2318 C CA . LEU A 1 289 ? 7.349 2.515 13.014 1.00 92.19 289 LEU A CA 1
ATOM 2319 C C . LEU A 1 289 ? 6.038 1.794 12.687 1.00 92.19 289 LEU A C 1
ATOM 2321 O O . LEU A 1 289 ? 4.962 2.303 12.998 1.00 92.19 289 LEU A O 1
ATOM 2325 N N . ILE A 1 290 ? 6.110 0.588 12.114 1.00 91.25 290 ILE A N 1
ATOM 2326 C CA . ILE A 1 290 ? 4.915 -0.183 11.766 1.00 91.25 290 ILE A CA 1
ATOM 2327 C C . ILE A 1 290 ? 4.174 -0.691 13.003 1.00 91.25 290 ILE A C 1
ATOM 2329 O O . ILE A 1 290 ? 2.951 -0.792 12.977 1.00 91.25 290 ILE A O 1
ATOM 2333 N N . HIS A 1 291 ? 4.878 -0.977 14.102 1.00 90.25 291 HIS A N 1
ATOM 2334 C CA . HIS A 1 291 ? 4.232 -1.348 15.357 1.00 90.25 291 HIS A CA 1
ATOM 2335 C C . HIS A 1 291 ? 3.329 -0.222 15.877 1.00 90.25 291 HIS A C 1
ATOM 2337 O O . HIS A 1 291 ? 2.165 -0.462 16.196 1.00 90.25 291 HIS A O 1
ATOM 2343 N N . ILE A 1 292 ? 3.837 1.013 15.897 1.00 88.44 292 ILE A N 1
ATOM 2344 C CA . ILE A 1 292 ? 3.064 2.192 16.315 1.00 88.44 292 ILE A CA 1
ATOM 2345 C C . ILE A 1 292 ? 1.923 2.460 15.325 1.00 88.44 292 ILE A C 1
ATOM 2347 O O . ILE A 1 292 ? 0.793 2.728 15.728 1.00 88.44 292 ILE A O 1
ATOM 2351 N N . GLU A 1 293 ? 2.188 2.317 14.027 1.00 90.06 293 GLU A N 1
ATOM 2352 C CA . GLU A 1 293 ? 1.169 2.462 12.990 1.00 90.06 293 GLU A CA 1
ATOM 2353 C C . GLU A 1 293 ? 0.043 1.431 13.113 1.00 90.06 293 GLU A C 1
ATOM 2355 O O . GLU A 1 293 ? -1.123 1.765 12.919 1.00 90.06 293 GLU A O 1
ATOM 2360 N N . SER A 1 294 ? 0.363 0.189 13.482 1.00 89.50 294 SER A N 1
ATOM 2361 C CA . SER A 1 294 ? -0.641 -0.847 13.728 1.00 89.50 294 SER A CA 1
ATOM 2362 C C . SER A 1 294 ? -1.559 -0.470 14.887 1.00 89.50 294 SER A C 1
ATOM 2364 O O . SER A 1 294 ? -2.758 -0.722 14.801 1.00 89.50 294 SER A O 1
ATOM 2366 N N . ILE A 1 295 ? -1.020 0.144 15.946 1.00 86.19 295 ILE A N 1
ATOM 2367 C CA . ILE A 1 295 ? -1.820 0.653 17.067 1.00 86.19 295 ILE A CA 1
ATOM 2368 C C . ILE A 1 295 ? -2.750 1.763 16.564 1.00 86.19 295 ILE A C 1
ATOM 2370 O O . ILE A 1 295 ? -3.955 1.708 16.795 1.00 86.19 295 ILE A O 1
ATOM 2374 N N . ARG A 1 296 ? -2.223 2.730 15.799 1.00 86.94 296 ARG A N 1
ATOM 2375 C CA . ARG A 1 296 ? -3.026 3.802 15.188 1.00 86.94 296 ARG A CA 1
ATOM 2376 C C . ARG A 1 296 ? -4.150 3.249 14.304 1.00 86.94 296 ARG A C 1
ATOM 2378 O O . ARG A 1 296 ? -5.281 3.717 14.399 1.00 86.94 296 ARG A O 1
ATOM 2385 N N . PHE A 1 297 ? -3.853 2.267 13.454 1.00 87.31 297 PHE A N 1
ATOM 2386 C CA . PHE A 1 297 ? -4.837 1.627 12.579 1.00 87.31 297 PHE A CA 1
ATOM 2387 C C . PHE A 1 297 ? -5.937 0.915 13.375 1.00 87.31 297 PHE A C 1
ATOM 2389 O O . PHE A 1 297 ? -7.112 1.139 13.093 1.00 87.31 297 PHE A O 1
ATOM 2396 N N . ASN A 1 298 ? -5.575 0.103 14.375 1.00 84.81 298 ASN A N 1
ATOM 2397 C CA . ASN A 1 298 ? -6.539 -0.625 15.206 1.00 84.81 298 ASN A CA 1
ATOM 2398 C C . ASN A 1 298 ? -7.493 0.326 15.934 1.00 84.81 298 ASN A C 1
ATOM 2400 O O . ASN A 1 298 ? -8.706 0.136 15.873 1.00 84.81 298 ASN A O 1
ATOM 2404 N N . LEU A 1 299 ? -6.954 1.393 16.532 1.00 81.56 299 LEU A N 1
ATOM 2405 C CA . LEU A 1 299 ? -7.752 2.422 17.196 1.00 81.56 299 LEU A CA 1
ATOM 2406 C C . LEU A 1 299 ? -8.765 3.047 16.232 1.00 81.56 299 LEU A C 1
ATOM 2408 O O . LEU A 1 299 ? -9.953 3.120 16.535 1.00 81.56 299 LEU A O 1
ATOM 2412 N N . LEU A 1 300 ? -8.317 3.467 15.045 1.00 83.31 300 LEU A N 1
ATOM 2413 C CA . LEU A 1 300 ? -9.199 4.067 14.041 1.00 83.31 300 LEU A CA 1
ATOM 2414 C C . LEU A 1 300 ? -10.250 3.079 13.521 1.00 83.31 300 LEU A C 1
ATOM 2416 O O . LEU A 1 300 ? -11.385 3.483 13.257 1.00 83.31 300 LEU A O 1
ATOM 2420 N N . ALA A 1 301 ? -9.889 1.802 13.387 1.00 83.56 301 ALA A N 1
ATOM 2421 C CA . ALA A 1 301 ? -10.799 0.754 12.952 1.00 83.56 301 ALA A CA 1
ATOM 2422 C C . ALA A 1 301 ? -11.902 0.488 13.980 1.00 83.56 301 ALA A C 1
ATOM 2424 O O . ALA A 1 301 ? -13.074 0.429 13.607 1.00 83.56 301 ALA A O 1
ATOM 2425 N N . GLU A 1 302 ? -11.545 0.404 15.262 1.00 76.94 302 GLU A N 1
ATOM 2426 C CA . GLU A 1 302 ? -12.507 0.212 16.347 1.00 76.94 302 GLU A CA 1
ATOM 2427 C C . GLU A 1 302 ? -13.395 1.454 16.511 1.00 76.94 302 GLU A C 1
ATOM 2429 O O . GLU A 1 302 ? -14.615 1.337 16.590 1.00 76.94 302 GLU A O 1
ATOM 2434 N N . ILE A 1 303 ? -12.825 2.662 16.463 1.00 74.75 303 ILE A N 1
ATOM 2435 C CA . ILE A 1 303 ? -13.574 3.919 16.622 1.00 74.75 303 ILE A CA 1
ATOM 2436 C C . ILE A 1 303 ? -14.601 4.117 15.504 1.00 74.75 303 ILE A C 1
ATOM 2438 O O . ILE A 1 303 ? -15.702 4.590 15.765 1.00 74.75 303 ILE A O 1
ATOM 2442 N N . ARG A 1 304 ? -14.298 3.700 14.268 1.00 74.19 304 ARG A N 1
ATOM 2443 C CA . ARG A 1 304 ? -15.247 3.771 13.143 1.00 74.19 304 ARG A CA 1
ATOM 2444 C C . ARG A 1 304 ? -16.533 2.969 13.384 1.00 74.19 304 ARG A C 1
ATOM 2446 O O . ARG A 1 304 ? -17.539 3.247 12.737 1.00 74.19 304 ARG A O 1
ATOM 2453 N N . THR A 1 305 ? -16.522 1.983 14.280 1.00 71.62 305 THR A N 1
ATOM 2454 C CA . THR A 1 305 ? -17.731 1.206 14.597 1.00 71.62 305 THR A CA 1
ATOM 2455 C C . THR A 1 305 ? -18.784 2.009 15.368 1.00 71.62 305 THR A C 1
ATOM 2457 O O . THR A 1 305 ? -19.943 1.601 15.398 1.00 71.62 305 THR A O 1
ATOM 2460 N N . TYR A 1 306 ? -18.416 3.163 15.934 1.00 66.62 306 TYR A N 1
ATOM 2461 C CA . TYR A 1 306 ? -19.305 4.027 16.708 1.00 66.62 306 TYR A CA 1
ATOM 2462 C C . TYR A 1 306 ? -19.813 5.222 15.874 1.00 66.62 306 TYR A C 1
ATOM 2464 O O . TYR A 1 306 ? -19.151 5.693 14.949 1.00 66.62 306 TYR A O 1
ATOM 2472 N N . HIS A 1 307 ? -21.002 5.741 16.201 1.00 53.84 307 HIS A N 1
ATOM 2473 C CA . HIS A 1 307 ? -21.575 6.926 15.545 1.00 53.84 307 HIS A CA 1
ATOM 2474 C C . HIS A 1 307 ? -20.929 8.231 16.058 1.00 53.84 307 HIS A C 1
ATOM 2476 O O . HIS A 1 307 ? -20.556 8.303 17.223 1.00 53.84 307 HIS A O 1
ATOM 2482 N N . ASN A 1 308 ? -20.819 9.269 15.216 1.00 61.03 308 ASN A N 1
ATOM 2483 C CA . ASN A 1 308 ? -20.271 10.597 15.563 1.00 61.03 308 ASN A CA 1
ATOM 2484 C C . ASN A 1 308 ? -18.848 10.596 16.161 1.00 61.03 308 ASN A C 1
ATOM 2486 O O . ASN A 1 308 ? -18.603 11.150 17.219 1.00 61.03 308 ASN A O 1
ATOM 2490 N N . THR A 1 309 ? -17.867 10.002 15.479 1.00 65.50 309 THR A N 1
ATOM 2491 C CA . THR A 1 309 ? -16.481 9.916 15.990 1.00 65.50 309 THR A CA 1
ATOM 2492 C C . THR A 1 309 ? -15.473 10.820 15.280 1.00 65.50 309 THR A C 1
ATOM 2494 O O . THR A 1 309 ? -14.264 10.595 15.378 1.00 65.50 309 THR A O 1
ATOM 2497 N N . SER A 1 310 ? -15.930 11.830 14.536 1.00 68.62 310 SER A N 1
ATOM 2498 C CA . SER A 1 310 ? -15.056 12.716 13.749 1.00 68.62 310 SER A CA 1
ATOM 2499 C C . SER A 1 310 ? -14.026 13.448 14.613 1.00 68.62 310 SER A C 1
ATOM 2501 O O . SER A 1 310 ? -12.861 13.557 14.231 1.00 68.62 310 SER A O 1
ATOM 2503 N N . SER A 1 311 ? -14.436 13.892 15.800 1.00 66.38 311 SER A N 1
ATOM 2504 C CA . SER A 1 311 ? -13.604 14.640 16.749 1.00 66.38 311 SER A CA 1
ATOM 2505 C C . SER A 1 311 ? -12.478 13.761 17.317 1.00 66.38 311 SER A C 1
ATOM 2507 O O . SER A 1 311 ? -11.314 14.161 17.348 1.00 66.38 311 SER A O 1
ATOM 2509 N N . VAL A 1 312 ? -12.792 12.505 17.651 1.00 68.31 312 VAL A N 1
ATOM 2510 C CA . VAL A 1 312 ? -11.823 11.516 18.153 1.00 68.31 312 VAL A CA 1
ATOM 2511 C C . VAL A 1 312 ? -10.851 11.058 17.057 1.00 68.31 312 VAL A C 1
ATOM 2513 O O . VAL A 1 312 ? -9.649 10.947 17.291 1.00 68.31 312 VAL A O 1
ATOM 2516 N N . GLN A 1 313 ? -11.334 10.835 15.832 1.00 72.12 313 GLN A N 1
ATOM 2517 C CA . GLN A 1 313 ? -10.464 10.496 14.698 1.00 72.12 313 GLN A CA 1
ATOM 2518 C C . GLN A 1 313 ? -9.454 11.612 14.410 1.00 72.12 313 GLN A C 1
ATOM 2520 O O . GLN A 1 313 ? -8.271 11.345 14.187 1.00 72.12 313 GLN A O 1
ATOM 2525 N N . LYS A 1 314 ? -9.906 12.870 14.468 1.00 72.69 314 LYS A N 1
ATOM 2526 C CA . LYS A 1 314 ? -9.041 14.041 14.317 1.00 72.69 314 LYS A CA 1
ATOM 2527 C C . LYS A 1 314 ? -8.001 14.124 15.438 1.00 72.69 314 LYS A C 1
ATOM 2529 O O . LYS A 1 314 ? -6.831 14.352 15.142 1.00 72.69 314 LYS A O 1
ATOM 2534 N N . MET A 1 315 ? -8.399 13.856 16.683 1.00 69.62 315 MET A N 1
ATOM 2535 C CA . MET A 1 315 ? -7.497 13.799 17.839 1.00 69.62 315 MET A CA 1
ATOM 2536 C C . MET A 1 315 ? -6.366 12.784 17.628 1.00 69.62 315 MET A C 1
ATOM 2538 O O . MET A 1 315 ? -5.195 13.139 17.733 1.00 69.62 315 MET A O 1
ATOM 2542 N N . ILE A 1 316 ? -6.695 11.543 17.252 1.00 75.44 316 ILE A N 1
ATOM 2543 C CA . ILE A 1 316 ? -5.693 10.497 16.981 1.00 75.44 316 ILE A CA 1
ATOM 2544 C C . ILE A 1 316 ? -4.745 10.924 15.858 1.00 75.44 316 ILE A C 1
ATOM 2546 O O . ILE A 1 316 ? -3.535 10.704 15.952 1.00 75.44 316 ILE A O 1
ATOM 2550 N N . GLY A 1 317 ? -5.273 11.566 14.812 1.00 73.25 317 GLY A N 1
ATOM 2551 C CA . GLY A 1 317 ? -4.465 12.138 13.738 1.00 73.25 317 GLY A CA 1
ATOM 2552 C C . GLY A 1 317 ? -3.467 13.185 14.242 1.00 73.25 317 GLY A C 1
ATOM 2553 O O . GLY A 1 317 ? -2.283 13.105 13.927 1.00 73.25 317 GLY A O 1
ATOM 2554 N N . GLU A 1 318 ? -3.911 14.132 15.068 1.00 71.56 318 GLU A N 1
ATOM 2555 C CA . GLU A 1 318 ? -3.059 15.188 15.632 1.00 71.56 318 GLU A CA 1
ATOM 2556 C C . GLU A 1 318 ? -1.983 14.632 16.579 1.00 71.56 318 GLU A C 1
ATOM 2558 O O . GLU A 1 318 ? -0.821 15.039 16.504 1.00 71.56 318 GLU A O 1
ATOM 2563 N N . CYS A 1 319 ? -2.326 13.642 17.407 1.00 68.44 319 CYS A N 1
ATOM 2564 C CA . CYS A 1 319 ? -1.377 12.962 18.294 1.00 68.44 319 CYS A CA 1
ATOM 2565 C C . CYS A 1 319 ? -0.340 12.114 17.538 1.00 68.44 319 CYS A C 1
ATOM 2567 O O . CYS A 1 319 ? 0.709 11.786 18.089 1.00 68.44 319 CYS A O 1
ATOM 2569 N N . SER A 1 320 ? -0.593 11.796 16.265 1.00 77.31 320 SER A N 1
ATOM 2570 C CA . SER A 1 320 ? 0.292 10.981 15.423 1.00 77.31 320 SER A CA 1
ATOM 2571 C C . SER A 1 320 ? 1.318 11.797 14.623 1.00 77.31 320 SER A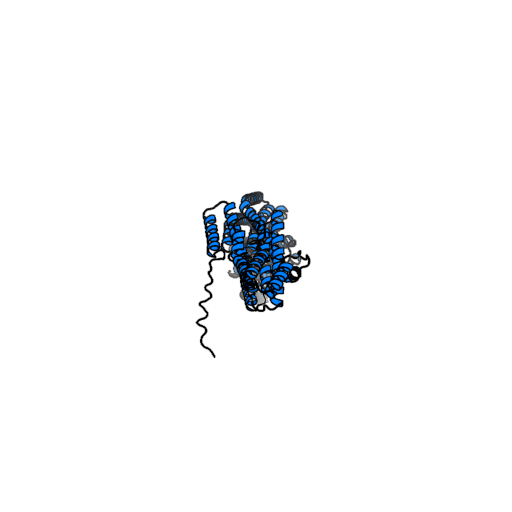 C 1
ATOM 2573 O O . SER A 1 320 ? 2.028 11.238 13.787 1.00 77.31 320 SER A O 1
ATOM 2575 N N . TYR A 1 321 ? 1.446 13.104 14.872 1.00 81.69 321 TYR A N 1
ATOM 2576 C CA . TYR A 1 321 ? 2.360 13.973 14.121 1.00 81.69 321 TYR A CA 1
ATOM 2577 C C . TYR A 1 321 ? 3.832 13.519 14.177 1.00 81.69 321 TYR A C 1
ATOM 2579 O O . TYR A 1 321 ? 4.519 13.512 13.159 1.00 81.69 321 TYR A O 1
ATOM 2587 N N . SER A 1 322 ? 4.325 13.092 15.343 1.00 83.44 322 SER A N 1
ATOM 2588 C CA . SER A 1 322 ? 5.716 12.626 15.481 1.00 83.44 322 SER A CA 1
ATOM 2589 C C . SER A 1 322 ? 5.980 11.307 14.747 1.00 83.44 322 SER A C 1
ATOM 2591 O O . SER A 1 322 ? 7.087 11.075 14.257 1.00 83.44 322 SER A O 1
ATOM 2593 N N . LEU A 1 323 ? 4.961 10.448 14.635 1.00 88.06 323 LEU A N 1
ATOM 2594 C CA . LEU A 1 323 ? 5.033 9.228 13.830 1.00 88.06 323 LEU A CA 1
ATOM 2595 C C . LEU A 1 323 ? 5.158 9.576 12.341 1.00 88.06 323 LEU A C 1
ATOM 2597 O O . LEU A 1 323 ? 6.003 9.023 11.642 1.00 88.06 323 LEU A O 1
ATOM 2601 N N . GLU A 1 324 ? 4.355 10.530 11.873 1.00 87.81 324 GLU A N 1
ATOM 2602 C CA . GLU A 1 324 ? 4.419 11.043 10.503 1.00 87.81 324 GLU A CA 1
ATOM 2603 C C . GLU A 1 324 ? 5.785 11.659 10.158 1.00 87.81 324 GLU A C 1
ATOM 2605 O O . GLU A 1 324 ? 6.340 11.393 9.091 1.00 87.81 324 GLU A O 1
ATOM 2610 N N . GLU A 1 325 ? 6.359 12.457 11.061 1.00 88.94 325 GLU A N 1
ATOM 2611 C CA . GLU A 1 325 ? 7.703 13.020 10.888 1.00 88.94 325 GLU A CA 1
ATOM 2612 C C . GLU A 1 325 ? 8.761 11.913 10.765 1.00 88.94 325 GLU A C 1
ATOM 2614 O O . GLU A 1 325 ? 9.588 11.936 9.850 1.00 88.94 325 GLU A O 1
ATOM 2619 N N . SER A 1 326 ? 8.659 10.878 11.601 1.00 89.94 326 SER A N 1
ATOM 2620 C CA . SER A 1 326 ? 9.569 9.728 11.566 1.00 89.94 326 SER A CA 1
ATOM 2621 C C . SER A 1 326 ? 9.452 8.926 10.262 1.00 89.94 326 SER A C 1
ATOM 2623 O O . SER A 1 326 ? 10.464 8.494 9.706 1.00 89.94 326 SER A O 1
ATOM 2625 N N . PHE A 1 327 ? 8.239 8.766 9.717 1.00 92.00 327 PHE A N 1
ATOM 2626 C CA . PHE A 1 327 ? 8.042 8.177 8.387 1.00 92.00 327 PHE A CA 1
ATOM 2627 C C . PHE A 1 327 ? 8.642 9.046 7.276 1.00 92.00 327 PHE A C 1
ATOM 2629 O O . PHE A 1 327 ? 9.275 8.516 6.361 1.00 92.00 327 PHE A O 1
ATOM 2636 N N . SER A 1 328 ? 8.499 10.372 7.356 1.00 90.31 328 SER A N 1
ATOM 2637 C CA . SER A 1 328 ? 9.125 11.304 6.408 1.00 90.31 328 SER A CA 1
ATOM 2638 C C . SER A 1 328 ? 10.648 11.158 6.399 1.00 90.31 328 SER A C 1
ATOM 2640 O O . SER A 1 328 ? 11.265 11.081 5.334 1.00 90.31 328 SER A O 1
ATOM 2642 N N . ASP A 1 329 ? 11.265 11.045 7.573 1.00 90.38 329 ASP A N 1
ATOM 2643 C CA . ASP A 1 329 ? 12.709 10.852 7.695 1.00 90.38 329 ASP A CA 1
ATOM 2644 C C . ASP A 1 329 ? 13.164 9.478 7.194 1.00 90.38 329 ASP A C 1
ATOM 2646 O O . ASP A 1 329 ? 14.166 9.388 6.477 1.00 90.38 329 ASP A O 1
ATOM 2650 N N . PHE A 1 330 ? 12.386 8.423 7.457 1.00 92.06 330 PHE A N 1
ATOM 2651 C CA . PHE A 1 330 ? 12.618 7.101 6.876 1.00 92.06 330 PHE A CA 1
ATOM 2652 C C . PHE A 1 330 ? 12.616 7.150 5.340 1.00 92.06 330 PHE A C 1
ATOM 2654 O O . PHE A 1 330 ? 13.517 6.608 4.691 1.00 92.06 330 PHE A O 1
ATOM 2661 N N . VAL A 1 331 ? 11.648 7.846 4.735 1.00 90.62 331 VAL A N 1
ATOM 2662 C CA . VAL A 1 331 ? 11.571 8.018 3.275 1.00 90.62 331 VAL A CA 1
ATOM 2663 C C . VAL A 1 331 ? 12.771 8.802 2.750 1.00 90.62 331 VAL A C 1
ATOM 2665 O O . VAL A 1 331 ? 13.376 8.396 1.756 1.00 90.62 331 VAL A O 1
ATOM 2668 N N . LYS A 1 332 ? 13.168 9.899 3.406 1.00 89.38 332 LYS A N 1
ATOM 2669 C CA . LYS A 1 332 ? 14.353 10.679 3.003 1.00 89.38 332 LYS A CA 1
ATOM 2670 C C . LYS A 1 332 ? 15.621 9.827 3.035 1.00 89.38 332 LYS A C 1
ATOM 2672 O O . LYS A 1 332 ? 16.394 9.858 2.079 1.00 89.38 332 LYS A O 1
ATOM 2677 N N . TYR A 1 333 ? 15.813 9.038 4.092 1.00 89.06 333 TYR A N 1
ATOM 2678 C CA . TYR A 1 333 ? 16.968 8.153 4.233 1.00 89.06 333 TYR A CA 1
ATOM 2679 C C . TYR A 1 333 ? 16.987 7.069 3.146 1.00 89.06 333 TYR A C 1
ATOM 2681 O O . TYR A 1 333 ? 17.977 6.883 2.435 1.00 89.06 333 TYR A O 1
ATOM 2689 N N . THR A 1 334 ? 15.860 6.381 2.958 1.00 90.12 334 THR A N 1
ATOM 2690 C CA . THR A 1 334 ? 15.747 5.269 2.001 1.00 90.12 334 THR A CA 1
ATOM 2691 C C . THR A 1 334 ? 15.726 5.726 0.543 1.00 90.12 334 THR A C 1
ATOM 2693 O O . THR A 1 334 ? 16.128 4.963 -0.338 1.00 90.12 334 THR A O 1
ATOM 2696 N N . SER A 1 335 ? 15.385 6.989 0.266 1.00 88.69 335 SER A N 1
ATOM 2697 C CA . SER A 1 335 ? 15.453 7.583 -1.078 1.00 88.69 335 SER A CA 1
ATOM 2698 C C . SER A 1 335 ? 16.842 7.457 -1.711 1.00 88.69 335 SER A C 1
ATOM 2700 O O . SER A 1 335 ? 16.950 7.317 -2.930 1.00 88.69 335 SER A O 1
ATOM 2702 N N . TYR A 1 336 ? 17.909 7.448 -0.906 1.00 86.94 336 TYR A N 1
ATOM 2703 C CA . TYR A 1 336 ? 19.267 7.202 -1.393 1.00 86.94 336 TYR A CA 1
ATOM 2704 C C . TYR A 1 336 ? 19.446 5.783 -1.960 1.00 86.94 336 TYR A C 1
ATOM 2706 O O . TYR A 1 336 ? 20.019 5.616 -3.040 1.00 86.94 336 TYR A O 1
ATOM 2714 N N . LEU A 1 337 ? 18.923 4.764 -1.267 1.00 88.31 337 LEU A N 1
ATOM 2715 C CA . LEU A 1 337 ? 18.952 3.372 -1.729 1.00 88.31 337 LEU A CA 1
ATOM 2716 C C . LEU A 1 337 ? 18.126 3.210 -3.007 1.00 88.31 337 LEU A C 1
ATOM 2718 O O . LEU A 1 337 ? 18.593 2.590 -3.962 1.00 88.31 337 LEU A O 1
ATOM 2722 N N . CYS A 1 338 ? 16.947 3.834 -3.060 1.00 88.50 338 CYS A N 1
ATOM 2723 C CA . CYS A 1 338 ? 16.103 3.858 -4.254 1.00 88.50 338 CYS A CA 1
ATOM 2724 C C . CYS A 1 338 ? 16.829 4.499 -5.444 1.00 88.50 338 CYS A C 1
ATOM 2726 O O . CYS A 1 338 ? 16.860 3.939 -6.537 1.00 88.50 338 CYS A O 1
ATOM 2728 N N . ALA A 1 339 ? 17.476 5.647 -5.227 1.00 88.00 339 ALA A N 1
ATOM 2729 C CA . ALA A 1 339 ? 18.216 6.357 -6.264 1.00 88.00 339 ALA A CA 1
ATOM 2730 C C . ALA A 1 339 ? 19.385 5.541 -6.842 1.00 88.00 339 ALA A C 1
ATOM 2732 O O . ALA A 1 339 ? 19.728 5.722 -8.007 1.00 88.00 339 ALA A O 1
ATOM 2733 N N . ARG A 1 340 ? 19.987 4.654 -6.042 1.00 89.50 340 ARG A N 1
ATOM 2734 C CA . ARG A 1 340 ? 21.097 3.776 -6.444 1.00 89.50 340 ARG A CA 1
ATOM 2735 C C . ARG A 1 340 ? 20.655 2.352 -6.774 1.00 89.50 340 ARG A C 1
ATOM 2737 O O . ARG A 1 340 ? 21.507 1.487 -6.965 1.00 89.50 340 ARG A O 1
ATOM 2744 N N . ALA A 1 341 ? 19.353 2.084 -6.847 1.00 91.19 341 ALA A N 1
ATOM 2745 C CA . ALA A 1 341 ? 18.841 0.722 -6.941 1.00 91.19 341 ALA A CA 1
ATOM 2746 C C . ALA A 1 341 ? 19.392 -0.032 -8.162 1.00 91.19 341 ALA A C 1
ATOM 2748 O O . ALA A 1 341 ? 19.785 -1.187 -8.030 1.00 91.19 341 ALA A O 1
ATOM 2749 N N . LEU A 1 342 ? 19.493 0.622 -9.327 1.00 89.12 342 LEU A N 1
ATOM 2750 C CA . LEU A 1 342 ? 20.071 0.025 -10.541 1.00 89.12 342 LEU A CA 1
ATOM 2751 C C . LEU A 1 342 ? 21.532 -0.398 -10.337 1.00 89.12 342 LEU A C 1
ATOM 2753 O O . LEU A 1 342 ? 21.914 -1.511 -10.692 1.00 89.12 342 LEU A O 1
ATOM 2757 N N . ASP A 1 343 ? 22.337 0.459 -9.707 1.00 91.00 343 ASP A N 1
ATOM 2758 C CA . ASP A 1 343 ? 23.744 0.162 -9.422 1.00 91.00 343 ASP A CA 1
ATOM 2759 C C . ASP A 1 343 ? 23.882 -0.957 -8.394 1.00 91.00 343 ASP A C 1
ATOM 2761 O O . ASP A 1 343 ? 24.717 -1.842 -8.548 1.00 91.00 343 ASP A O 1
ATOM 2765 N N . ILE A 1 344 ? 23.038 -0.954 -7.362 1.00 92.44 344 ILE A N 1
ATOM 2766 C CA . ILE A 1 344 ? 23.000 -2.002 -6.336 1.00 92.44 344 ILE A CA 1
ATOM 2767 C C . ILE A 1 344 ? 22.601 -3.349 -6.952 1.00 92.44 344 ILE A C 1
ATOM 2769 O O . ILE A 1 344 ? 23.204 -4.379 -6.644 1.00 92.44 344 ILE A O 1
ATOM 2773 N N . MET A 1 345 ? 21.613 -3.356 -7.849 1.00 91.38 345 MET A N 1
ATOM 2774 C CA . MET A 1 345 ? 21.199 -4.560 -8.569 1.00 91.38 345 MET A CA 1
ATOM 2775 C C . MET A 1 345 ? 22.316 -5.079 -9.473 1.00 91.38 345 MET A C 1
ATOM 2777 O O . MET A 1 345 ? 22.524 -6.291 -9.544 1.00 91.38 345 MET A O 1
ATOM 2781 N N . ARG A 1 346 ? 23.083 -4.194 -10.115 1.00 88.19 346 ARG A N 1
ATOM 2782 C CA . ARG A 1 346 ? 24.217 -4.572 -10.967 1.00 88.19 346 ARG A CA 1
ATOM 2783 C C . ARG A 1 346 ? 25.417 -5.080 -10.164 1.00 88.19 346 ARG A C 1
ATOM 2785 O O . ARG A 1 346 ? 25.988 -6.120 -10.501 1.00 88.19 346 ARG A O 1
ATOM 2792 N N . ASN A 1 347 ? 25.778 -4.384 -9.091 1.00 85.75 347 ASN A N 1
ATOM 2793 C CA . ASN A 1 347 ? 26.909 -4.724 -8.231 1.00 85.75 347 ASN A CA 1
ATOM 2794 C C . ASN A 1 347 ? 26.666 -6.041 -7.491 1.00 85.75 347 ASN A C 1
ATOM 2796 O O . ASN A 1 347 ? 25.536 -6.380 -7.165 1.00 85.75 347 ASN A O 1
ATOM 2800 N N . LYS A 1 348 ? 27.729 -6.802 -7.210 1.00 78.56 348 LYS A N 1
ATOM 2801 C CA . LYS A 1 348 ? 27.638 -8.106 -6.519 1.00 78.56 348 LYS A CA 1
ATOM 2802 C C . LYS A 1 348 ? 27.741 -8.000 -4.993 1.00 78.56 348 LYS A C 1
ATOM 2804 O O . LYS A 1 348 ? 27.753 -9.030 -4.317 1.00 78.56 348 LYS A O 1
ATOM 2809 N N . ASP A 1 349 ? 27.806 -6.783 -4.460 1.00 87.81 349 ASP A N 1
ATOM 2810 C CA . ASP A 1 349 ? 27.940 -6.538 -3.027 1.00 87.81 349 ASP A CA 1
ATOM 2811 C C . ASP A 1 349 ? 26.700 -7.034 -2.281 1.00 87.81 349 ASP A C 1
ATOM 2813 O O . ASP A 1 349 ? 25.563 -6.710 -2.631 1.00 87.81 349 ASP A O 1
ATOM 2817 N N . ARG A 1 350 ? 26.919 -7.854 -1.247 1.00 86.69 350 ARG A N 1
ATOM 2818 C CA . ARG A 1 350 ? 25.825 -8.520 -0.528 1.00 86.69 350 ARG A CA 1
ATOM 2819 C C . ARG A 1 350 ? 25.011 -7.551 0.324 1.00 86.69 350 ARG A C 1
ATOM 2821 O O . ARG A 1 350 ? 23.790 -7.640 0.314 1.00 86.69 350 ARG A O 1
ATOM 2828 N N . GLU A 1 351 ? 25.667 -6.643 1.040 1.00 87.81 351 GLU A N 1
ATOM 2829 C CA . GLU A 1 351 ? 24.994 -5.794 2.032 1.00 87.81 351 GLU A CA 1
ATOM 2830 C C . GLU A 1 351 ? 24.037 -4.764 1.404 1.00 87.81 351 GLU A C 1
ATOM 2832 O O . GLU A 1 351 ? 22.855 -4.789 1.751 1.00 87.81 351 GLU A O 1
ATOM 2837 N N . PRO A 1 352 ? 24.434 -3.955 0.397 1.00 89.31 352 PRO A N 1
ATOM 2838 C CA . PRO A 1 352 ? 23.506 -3.022 -0.249 1.00 89.31 352 PRO A CA 1
ATOM 2839 C C . PRO A 1 352 ? 22.342 -3.733 -0.952 1.00 89.31 352 PRO A C 1
ATOM 2841 O O . PRO A 1 352 ? 21.217 -3.239 -0.948 1.00 89.31 352 PRO A O 1
ATOM 2844 N N . ARG A 1 353 ? 22.589 -4.920 -1.532 1.00 90.62 353 ARG A N 1
ATOM 2845 C CA . ARG A 1 353 ? 21.537 -5.736 -2.156 1.00 90.62 353 ARG A CA 1
ATOM 2846 C C . ARG A 1 353 ? 20.499 -6.204 -1.147 1.00 90.62 353 ARG A C 1
ATOM 2848 O O . ARG A 1 353 ? 19.312 -6.088 -1.429 1.00 90.62 353 ARG A O 1
ATOM 2855 N N . LYS A 1 354 ? 20.931 -6.699 0.016 1.00 90.62 354 LYS A N 1
ATOM 2856 C CA . LYS A 1 354 ? 20.013 -7.089 1.096 1.00 90.62 354 LYS A CA 1
ATOM 2857 C C . LYS A 1 354 ? 19.191 -5.897 1.580 1.00 90.62 354 LYS A C 1
ATOM 2859 O O . LYS A 1 354 ? 17.987 -6.030 1.752 1.00 90.62 354 LYS A O 1
ATOM 2864 N N . GLN A 1 355 ? 19.812 -4.729 1.756 1.00 91.06 355 GLN A N 1
ATOM 2865 C CA . GLN A 1 355 ? 19.088 -3.516 2.149 1.00 91.06 355 GLN A CA 1
ATOM 2866 C C . GLN A 1 355 ? 18.039 -3.110 1.102 1.00 91.06 355 GLN A C 1
ATOM 2868 O O . GLN A 1 355 ? 16.905 -2.806 1.459 1.00 91.06 355 GLN A O 1
ATOM 2873 N N . LEU A 1 356 ? 18.368 -3.164 -0.192 1.00 92.31 356 LEU A N 1
ATOM 2874 C CA . LEU A 1 356 ? 17.398 -2.887 -1.256 1.00 92.31 356 LEU A CA 1
ATOM 2875 C C . LEU A 1 356 ? 16.260 -3.921 -1.293 1.00 92.31 356 LEU A C 1
ATOM 2877 O O . LEU A 1 356 ? 15.108 -3.560 -1.519 1.00 92.31 356 LEU A O 1
ATOM 2881 N N . GLU A 1 357 ? 16.566 -5.198 -1.058 1.00 91.38 357 GLU A N 1
ATOM 2882 C CA . GLU A 1 357 ? 15.560 -6.260 -0.978 1.00 91.38 357 GLU A CA 1
ATOM 2883 C C . GLU A 1 357 ? 14.587 -6.005 0.178 1.00 91.38 357 GLU A C 1
ATOM 2885 O O . GLU A 1 357 ? 13.371 -6.051 -0.016 1.00 91.38 357 GLU A O 1
ATOM 2890 N N . LEU A 1 358 ? 15.115 -5.701 1.366 1.00 92.31 358 LEU A N 1
ATOM 2891 C CA . LEU A 1 358 ? 14.314 -5.353 2.539 1.00 92.31 358 LEU A CA 1
ATOM 2892 C C . LEU A 1 358 ? 13.441 -4.127 2.264 1.00 92.31 358 LEU A C 1
ATOM 2894 O O . LEU A 1 358 ? 12.247 -4.157 2.547 1.00 92.31 358 LEU A O 1
ATOM 2898 N N . LEU A 1 359 ? 13.998 -3.090 1.636 1.00 93.25 359 LEU A N 1
ATOM 2899 C CA . LEU A 1 359 ? 13.255 -1.887 1.272 1.00 93.25 359 LEU A CA 1
ATOM 2900 C C . LEU A 1 359 ? 12.096 -2.178 0.310 1.00 93.25 359 LEU A C 1
ATOM 2902 O O . LEU A 1 359 ? 10.992 -1.689 0.523 1.00 93.25 359 LEU A O 1
ATOM 2906 N N . LEU A 1 360 ? 12.303 -3.004 -0.719 1.00 91.50 360 LEU A N 1
ATOM 2907 C CA . LEU A 1 360 ? 11.221 -3.402 -1.627 1.00 91.50 360 LEU A CA 1
ATOM 2908 C C . LEU A 1 360 ? 10.123 -4.195 -0.909 1.00 91.50 360 LEU A C 1
ATOM 2910 O O . LEU A 1 360 ? 8.944 -3.990 -1.183 1.00 91.50 360 LEU A O 1
ATOM 2914 N N . ARG A 1 361 ? 10.485 -5.073 0.037 1.00 92.00 361 ARG A N 1
ATOM 2915 C CA . ARG A 1 361 ? 9.494 -5.774 0.872 1.00 92.00 361 ARG A CA 1
ATOM 2916 C C . ARG A 1 361 ? 8.693 -4.784 1.716 1.00 92.00 361 ARG A C 1
ATOM 2918 O O . ARG A 1 361 ? 7.474 -4.899 1.771 1.00 92.00 361 ARG A O 1
ATOM 2925 N N . ILE A 1 362 ? 9.364 -3.804 2.318 1.00 92.88 362 ILE A N 1
ATOM 2926 C CA . ILE A 1 362 ? 8.740 -2.727 3.097 1.00 92.88 362 ILE A CA 1
ATOM 2927 C C . ILE A 1 362 ? 7.765 -1.918 2.233 1.00 92.88 362 ILE A C 1
ATOM 2929 O O . ILE A 1 362 ? 6.635 -1.688 2.649 1.00 92.88 362 ILE A O 1
ATOM 2933 N N . VAL A 1 363 ? 8.157 -1.547 1.011 1.00 92.00 363 VAL A N 1
ATOM 2934 C CA . VAL A 1 363 ? 7.300 -0.812 0.065 1.00 92.00 363 VAL A CA 1
ATOM 2935 C C . VAL A 1 363 ? 6.026 -1.594 -0.282 1.00 92.00 363 VAL A C 1
ATOM 2937 O O . VAL A 1 363 ? 4.946 -1.009 -0.357 1.00 92.00 363 VAL A O 1
ATOM 2940 N N . GLU A 1 364 ? 6.122 -2.912 -0.468 1.00 90.56 364 GLU A N 1
ATOM 2941 C CA . GLU A 1 364 ? 4.953 -3.759 -0.743 1.00 90.56 364 GLU A CA 1
ATOM 2942 C C . GLU A 1 364 ? 4.074 -3.977 0.500 1.00 90.56 364 GLU A C 1
ATOM 2944 O O . GLU A 1 364 ? 2.852 -4.069 0.379 1.00 90.56 364 GLU A O 1
ATOM 2949 N N . ILE A 1 365 ? 4.666 -4.029 1.698 1.00 90.50 365 ILE A N 1
ATOM 2950 C CA . ILE A 1 365 ? 3.917 -4.066 2.964 1.00 90.50 365 ILE A CA 1
ATOM 2951 C C . ILE A 1 365 ? 3.144 -2.756 3.157 1.00 90.50 365 ILE A C 1
ATOM 2953 O O . ILE A 1 365 ? 1.943 -2.799 3.417 1.00 90.50 365 ILE A O 1
ATOM 2957 N N . ASP A 1 366 ? 3.801 -1.609 2.974 1.00 92.31 366 ASP A N 1
ATOM 2958 C CA . ASP A 1 366 ? 3.184 -0.284 3.096 1.00 92.31 366 ASP A CA 1
ATOM 2959 C C . ASP A 1 366 ? 2.039 -0.088 2.092 1.00 92.31 366 ASP A C 1
ATOM 2961 O O . ASP A 1 366 ? 0.978 0.407 2.459 1.00 92.31 366 ASP A O 1
ATOM 2965 N N . HIS A 1 367 ? 2.184 -0.593 0.863 1.00 90.88 367 HIS A N 1
ATOM 2966 C CA . HIS A 1 367 ? 1.103 -0.576 -0.122 1.00 90.88 367 HIS A CA 1
ATOM 2967 C C . HIS A 1 367 ? -0.147 -1.347 0.338 1.00 90.88 367 HIS A C 1
ATOM 2969 O O . HIS A 1 367 ? -1.258 -0.845 0.193 1.00 90.88 367 HIS A O 1
ATOM 2975 N N . LYS A 1 368 ? 0.019 -2.528 0.950 1.00 90.75 368 LYS A N 1
ATOM 2976 C CA . LYS A 1 368 ? -1.108 -3.292 1.520 1.00 90.75 368 LYS A CA 1
ATOM 2977 C C . LYS A 1 368 ? -1.748 -2.586 2.713 1.00 90.75 368 LYS A C 1
ATOM 2979 O O . LYS A 1 368 ? -2.922 -2.798 3.000 1.00 90.75 368 LYS A O 1
ATOM 2984 N N . ILE A 1 369 ? -0.981 -1.786 3.448 1.00 90.69 369 ILE A N 1
ATOM 2985 C CA . ILE A 1 369 ? -1.508 -0.979 4.550 1.00 90.69 369 ILE A CA 1
ATOM 2986 C C . ILE A 1 369 ? -2.327 0.184 3.997 1.00 90.69 369 ILE A C 1
ATOM 2988 O O . ILE A 1 369 ? -3.427 0.416 4.490 1.00 90.69 369 ILE A O 1
ATOM 2992 N N . ASP A 1 370 ? -1.852 0.852 2.944 1.00 91.25 370 ASP A N 1
ATOM 2993 C CA . ASP A 1 370 ? -2.627 1.876 2.237 1.00 91.25 370 ASP A CA 1
ATOM 2994 C C . ASP A 1 370 ? -3.981 1.315 1.750 1.00 91.25 370 ASP A C 1
ATOM 2996 O O . ASP A 1 370 ? -5.010 1.941 1.998 1.00 91.25 370 ASP A O 1
ATOM 3000 N N . GLU A 1 371 ? -4.017 0.102 1.176 1.00 90.38 371 GLU A N 1
ATOM 3001 C CA . GLU A 1 371 ? -5.273 -0.579 0.791 1.00 90.38 371 GLU A CA 1
ATOM 3002 C C . GLU A 1 371 ? -6.203 -0.835 1.992 1.00 90.38 371 GLU A C 1
ATOM 3004 O O . GLU A 1 371 ? -7.425 -0.702 1.893 1.00 90.38 371 GLU A O 1
ATOM 3009 N N . ARG A 1 372 ? -5.646 -1.179 3.161 1.00 89.62 372 ARG A N 1
ATOM 3010 C CA . ARG A 1 372 ? -6.439 -1.361 4.389 1.00 89.62 372 ARG A CA 1
ATOM 3011 C C . ARG A 1 372 ? -7.038 -0.046 4.874 1.00 89.62 372 ARG A C 1
ATOM 3013 O O . ARG A 1 372 ? -8.213 -0.027 5.235 1.00 89.62 372 ARG A O 1
ATOM 3020 N N . TYR A 1 373 ? -6.273 1.043 4.865 1.00 88.50 373 TYR A N 1
ATOM 3021 C CA . TYR A 1 373 ? -6.790 2.373 5.202 1.00 88.50 373 TYR A CA 1
ATOM 3022 C C . TYR A 1 373 ? -7.881 2.826 4.224 1.00 88.50 373 TYR A C 1
ATOM 3024 O O . TYR A 1 373 ? -8.894 3.371 4.661 1.00 88.50 373 TYR A O 1
ATOM 3032 N N . GLU A 1 374 ? -7.716 2.541 2.929 1.00 87.88 374 GLU A N 1
ATOM 3033 C CA . GLU A 1 374 ? -8.731 2.804 1.906 1.00 87.88 374 GLU A CA 1
ATOM 3034 C C . GLU A 1 374 ? -10.017 2.012 2.181 1.00 87.88 374 GLU A C 1
ATOM 3036 O O . GLU A 1 374 ? -11.095 2.598 2.233 1.00 87.88 374 GLU A O 1
ATOM 3041 N N . SER A 1 375 ? -9.917 0.712 2.489 1.00 87.94 375 SER A N 1
ATOM 3042 C CA . SER A 1 375 ? -11.085 -0.106 2.862 1.00 87.94 375 SER A CA 1
ATOM 3043 C C . SER A 1 375 ? -11.804 0.411 4.113 1.00 87.94 375 SER A C 1
ATOM 3045 O O . SER A 1 375 ? -13.025 0.290 4.244 1.00 87.94 375 SER A O 1
ATOM 3047 N N . LEU A 1 376 ? -11.047 1.032 5.023 1.00 82.12 376 LEU A N 1
ATOM 3048 C CA . LEU A 1 376 ? -11.572 1.623 6.237 1.00 82.12 376 LEU A CA 1
ATOM 3049 C C . LEU A 1 376 ? -12.194 2.999 5.987 1.00 82.12 376 LEU A C 1
ATOM 3051 O O . LEU A 1 376 ? -12.809 3.496 6.911 1.00 82.12 376 LEU A O 1
ATOM 3055 N N . ASN A 1 377 ? -12.080 3.630 4.809 1.00 80.75 377 ASN A N 1
ATOM 3056 C CA . ASN A 1 377 ? -12.592 4.982 4.513 1.00 80.75 377 ASN A CA 1
ATOM 3057 C C . ASN A 1 377 ? -12.338 5.995 5.655 1.00 80.75 377 ASN A C 1
ATOM 3059 O O . ASN A 1 377 ? -13.235 6.757 6.026 1.00 80.75 377 ASN A O 1
ATOM 3063 N N . VAL A 1 378 ? -11.151 5.956 6.269 1.00 74.50 378 VAL A N 1
ATOM 3064 C CA . VAL A 1 378 ? -10.720 6.909 7.302 1.00 74.50 378 VAL A CA 1
ATOM 3065 C C . VAL A 1 378 ? -9.609 7.767 6.722 1.00 74.50 378 VAL A C 1
ATOM 3067 O O . VAL A 1 378 ? -8.595 7.260 6.249 1.00 74.50 378 VAL A O 1
ATOM 3070 N N . THR A 1 379 ? -9.786 9.082 6.784 1.00 71.31 379 THR A N 1
ATOM 3071 C CA . THR A 1 379 ? -8.761 10.042 6.375 1.00 71.31 379 THR A CA 1
ATOM 3072 C C . THR A 1 379 ? -7.817 10.322 7.532 1.00 71.31 379 THR A C 1
ATOM 3074 O O . THR A 1 379 ? -8.196 10.969 8.507 1.00 71.31 379 THR A O 1
ATOM 3077 N N . VAL A 1 380 ? -6.573 9.868 7.397 1.00 76.38 380 VAL A N 1
ATOM 3078 C CA . VAL A 1 380 ? -5.469 10.219 8.294 1.00 76.38 380 VAL A CA 1
ATOM 3079 C C . VAL A 1 380 ? -4.492 11.095 7.531 1.00 76.38 380 VAL A C 1
ATOM 3081 O O . VAL A 1 380 ? -4.271 10.910 6.333 1.00 76.38 380 VAL A O 1
ATOM 3084 N N . LYS A 1 381 ? -3.889 12.059 8.219 1.00 70.19 381 LYS A N 1
ATOM 3085 C CA . LYS A 1 381 ? -2.863 12.904 7.623 1.00 70.19 381 LYS A CA 1
ATOM 3086 C C . LYS A 1 381 ? -1.688 12.020 7.142 1.00 70.19 381 LYS A C 1
ATOM 3088 O O . LYS A 1 381 ? -1.291 11.060 7.795 1.00 70.19 381 LYS A O 1
ATOM 3093 N N . GLN A 1 382 ? -1.215 12.299 5.924 1.00 74.62 382 GLN A N 1
ATOM 3094 C CA . GLN A 1 382 ? -0.176 11.558 5.180 1.00 74.62 382 GLN A CA 1
ATOM 3095 C C . GLN A 1 382 ? -0.518 10.137 4.690 1.00 74.62 382 GLN A C 1
ATOM 3097 O O . GLN A 1 382 ? 0.276 9.582 3.938 1.00 74.62 382 GLN A O 1
ATOM 3102 N N . ARG A 1 383 ? -1.693 9.569 4.997 1.00 83.31 383 ARG A N 1
ATOM 3103 C CA . ARG A 1 383 ? -2.181 8.337 4.345 1.00 83.31 383 ARG A CA 1
ATOM 3104 C C . ARG A 1 383 ? -3.126 8.675 3.175 1.00 83.31 383 ARG A C 1
ATOM 3106 O O . ARG A 1 383 ? -3.933 9.595 3.312 1.00 83.31 383 ARG A O 1
ATOM 3113 N N . PRO A 1 384 ? -3.077 7.944 2.045 1.00 85.31 384 PRO A N 1
ATOM 3114 C CA . PRO A 1 384 ? -2.125 6.877 1.726 1.00 85.31 384 PRO A CA 1
ATOM 3115 C C . PRO A 1 384 ? -0.709 7.416 1.464 1.00 85.31 384 PRO A C 1
ATOM 3117 O O . PRO A 1 384 ? -0.536 8.459 0.831 1.00 85.31 384 PRO A O 1
ATOM 3120 N N . HIS A 1 385 ? 0.305 6.677 1.912 1.00 87.38 385 HIS A N 1
ATOM 3121 C CA . HIS A 1 385 ? 1.717 7.037 1.751 1.00 87.38 385 HIS A CA 1
ATOM 3122 C C . HIS A 1 385 ? 2.181 6.970 0.289 1.00 87.38 385 HIS A C 1
ATOM 3124 O O . HIS A 1 385 ? 3.046 7.741 -0.142 1.00 87.38 385 HIS A O 1
ATOM 3130 N N . CYS A 1 386 ? 1.625 6.041 -0.492 1.00 90.00 386 CYS A N 1
ATOM 3131 C CA . CYS A 1 386 ? 1.955 5.833 -1.900 1.00 90.00 386 CYS A CA 1
ATOM 3132 C C . CYS A 1 386 ? 3.448 5.543 -2.164 1.00 90.00 386 CYS A C 1
ATOM 3134 O O . CYS A 1 386 ? 3.958 5.852 -3.248 1.00 90.00 386 CYS A O 1
ATOM 3136 N N . TRP A 1 387 ? 4.166 4.919 -1.221 1.00 91.88 387 TRP A N 1
ATOM 3137 C CA . TRP A 1 387 ? 5.605 4.651 -1.362 1.00 91.88 387 TRP A CA 1
ATOM 3138 C C . TRP A 1 387 ? 5.941 3.817 -2.593 1.00 91.88 387 TRP A C 1
ATOM 3140 O O . TRP A 1 387 ? 6.938 4.086 -3.257 1.00 91.88 387 TRP A O 1
ATOM 3150 N N . ARG A 1 388 ? 5.071 2.875 -2.969 1.00 90.94 388 ARG A N 1
ATOM 3151 C CA . ARG A 1 388 ? 5.209 2.100 -4.209 1.00 90.94 388 ARG A CA 1
ATOM 3152 C C . ARG A 1 388 ? 5.265 2.998 -5.444 1.00 90.94 388 ARG A C 1
ATOM 3154 O O . ARG A 1 388 ? 6.138 2.829 -6.292 1.00 90.94 388 ARG A O 1
ATOM 3161 N N . ARG A 1 389 ? 4.363 3.980 -5.539 1.00 90.75 389 ARG A N 1
ATOM 3162 C CA . ARG A 1 389 ? 4.332 4.945 -6.649 1.00 90.75 389 ARG A CA 1
ATOM 3163 C C . ARG A 1 389 ? 5.585 5.820 -6.644 1.00 90.75 389 ARG A C 1
ATOM 3165 O O . ARG A 1 389 ? 6.203 5.981 -7.692 1.00 90.75 389 ARG A O 1
ATOM 3172 N N . ASN A 1 390 ? 5.980 6.324 -5.476 1.00 90.06 390 ASN A N 1
ATOM 3173 C CA . ASN A 1 390 ? 7.159 7.181 -5.327 1.00 90.06 390 ASN A CA 1
ATOM 3174 C C . ASN A 1 390 ? 8.457 6.440 -5.677 1.00 90.06 390 ASN A C 1
ATOM 3176 O O . ASN A 1 390 ? 9.294 6.977 -6.401 1.00 90.06 390 ASN A O 1
ATOM 3180 N N . PHE A 1 391 ? 8.600 5.192 -5.221 1.00 91.00 391 PHE A N 1
ATOM 3181 C CA . PHE A 1 391 ? 9.724 4.320 -5.555 1.00 91.00 391 PHE A CA 1
ATOM 3182 C C . PHE A 1 391 ? 9.848 4.157 -7.068 1.00 91.00 391 PHE A C 1
ATOM 3184 O O . PHE A 1 391 ? 10.891 4.459 -7.643 1.00 91.00 391 PHE A O 1
ATOM 3191 N N . PHE A 1 392 ? 8.769 3.737 -7.728 1.00 90.88 392 PHE A N 1
ATOM 3192 C CA . PHE A 1 392 ? 8.791 3.522 -9.169 1.00 90.88 392 PHE A CA 1
ATOM 3193 C C . PHE A 1 392 ? 9.017 4.803 -9.966 1.00 90.88 392 PHE A C 1
ATOM 3195 O O . PHE A 1 392 ? 9.797 4.772 -10.912 1.00 90.88 392 PHE A O 1
ATOM 3202 N N . GLY A 1 393 ? 8.421 5.924 -9.558 1.00 92.44 393 GLY A N 1
ATOM 3203 C CA . GLY A 1 393 ? 8.679 7.217 -10.192 1.00 92.44 393 GLY A CA 1
ATOM 3204 C C . GLY A 1 393 ? 10.144 7.649 -10.069 1.00 92.44 393 GLY A C 1
ATOM 3205 O O . GLY A 1 393 ? 10.720 8.177 -11.018 1.00 92.44 393 GLY A O 1
ATOM 3206 N N . LEU A 1 394 ? 10.790 7.373 -8.930 1.00 92.12 394 LEU A N 1
ATOM 3207 C CA . LEU A 1 394 ? 12.215 7.652 -8.753 1.00 92.12 394 LEU A CA 1
ATOM 3208 C C . LEU A 1 394 ? 13.087 6.748 -9.636 1.00 92.12 394 LEU A C 1
ATOM 3210 O O . LEU A 1 394 ? 14.046 7.233 -10.232 1.00 92.12 394 LEU A O 1
ATOM 3214 N N . ILE A 1 395 ? 12.753 5.460 -9.754 1.00 91.62 395 ILE A N 1
ATOM 3215 C CA . ILE A 1 395 ? 13.452 4.533 -10.655 1.00 91.62 395 ILE A CA 1
ATOM 3216 C C . ILE A 1 395 ? 13.289 4.953 -12.116 1.00 91.62 395 ILE A C 1
ATOM 3218 O O . ILE A 1 395 ? 14.286 5.025 -12.828 1.00 91.62 395 ILE A O 1
ATOM 3222 N N . GLU A 1 396 ? 12.070 5.267 -12.553 1.00 93.31 396 GLU A N 1
ATOM 3223 C CA . GLU A 1 396 ? 11.781 5.740 -13.912 1.00 93.31 396 GLU A CA 1
ATOM 3224 C C . GLU A 1 396 ? 12.612 6.985 -14.241 1.00 93.31 396 GLU A C 1
ATOM 3226 O O . GLU A 1 396 ? 13.306 7.021 -15.258 1.00 93.31 396 GLU A O 1
ATOM 3231 N N . LYS A 1 397 ? 12.658 7.953 -13.317 1.00 92.81 397 LYS A N 1
ATOM 3232 C CA . LYS A 1 397 ? 13.511 9.138 -13.445 1.00 92.81 397 LYS A CA 1
ATOM 3233 C C . LYS A 1 397 ? 14.995 8.778 -13.570 1.00 92.81 397 LYS A C 1
ATOM 3235 O O . LYS A 1 397 ? 15.682 9.322 -14.427 1.00 92.81 397 LYS A O 1
ATOM 3240 N N . ARG A 1 398 ? 15.505 7.857 -12.744 1.00 91.44 398 ARG A N 1
ATOM 3241 C CA . ARG A 1 398 ? 16.915 7.424 -12.803 1.00 91.44 398 ARG A CA 1
ATOM 3242 C C . ARG A 1 398 ? 17.261 6.697 -14.099 1.00 91.44 398 ARG A C 1
ATOM 3244 O O . ARG A 1 398 ? 18.366 6.871 -14.608 1.00 91.44 398 ARG A O 1
ATOM 3251 N N . ILE A 1 399 ? 16.339 5.898 -14.632 1.00 92.19 399 ILE A N 1
ATOM 3252 C CA . ILE A 1 399 ? 16.497 5.245 -15.936 1.00 92.19 399 ILE A CA 1
ATOM 3253 C C . ILE A 1 399 ? 16.575 6.306 -17.037 1.00 92.19 399 ILE A C 1
ATOM 3255 O O . ILE A 1 399 ? 17.492 6.256 -17.855 1.00 92.19 399 ILE A O 1
ATOM 3259 N N . GLN A 1 400 ? 15.682 7.298 -17.014 1.00 92.19 400 GLN A N 1
ATOM 3260 C CA . GLN A 1 400 ? 15.686 8.405 -17.971 1.00 92.19 400 GLN A CA 1
ATOM 3261 C C . GLN A 1 400 ? 17.003 9.202 -17.925 1.00 92.19 400 GLN A C 1
ATOM 3263 O O . GLN A 1 400 ? 17.661 9.353 -18.952 1.00 92.19 400 GLN A O 1
ATOM 3268 N N . GLU A 1 401 ? 17.446 9.621 -16.733 1.00 91.12 401 GLU A N 1
ATOM 3269 C CA . GLU A 1 401 ? 18.731 10.316 -16.538 1.00 91.12 401 GLU A CA 1
ATOM 3270 C C . GLU A 1 401 ? 19.908 9.492 -17.087 1.00 91.12 401 GLU A C 1
ATOM 3272 O O . GLU A 1 401 ? 20.819 10.018 -17.725 1.00 91.12 401 GLU A O 1
ATOM 3277 N N . ARG A 1 402 ? 19.895 8.172 -16.874 1.00 88.88 402 ARG A N 1
ATOM 3278 C CA . ARG A 1 402 ? 20.940 7.271 -17.370 1.00 88.88 402 ARG A CA 1
ATOM 3279 C C . ARG A 1 402 ? 20.945 7.180 -18.901 1.00 88.88 402 ARG A C 1
ATOM 3281 O O . ARG A 1 402 ? 22.020 7.223 -19.497 1.00 88.88 402 ARG A O 1
ATOM 3288 N N . ILE A 1 403 ? 19.774 7.090 -19.532 1.00 89.81 403 ILE A N 1
ATOM 3289 C CA . ILE A 1 403 ? 19.627 7.066 -20.998 1.00 89.81 403 ILE A CA 1
ATOM 3290 C C . ILE A 1 403 ? 20.128 8.375 -21.624 1.00 89.81 403 ILE A C 1
ATOM 3292 O O . ILE A 1 403 ? 20.747 8.348 -22.690 1.00 89.81 403 ILE A O 1
ATOM 3296 N N . GLU A 1 404 ? 19.913 9.507 -20.954 1.00 86.75 404 GLU A N 1
ATOM 3297 C CA . GLU A 1 404 ? 20.443 10.807 -21.371 1.00 86.75 404 GLU A CA 1
ATOM 3298 C C . GLU A 1 404 ? 21.970 10.865 -21.256 1.00 86.75 404 GLU A C 1
ATOM 3300 O O . GLU A 1 404 ? 22.638 11.309 -22.187 1.00 86.75 404 GLU A O 1
ATOM 3305 N N . VAL A 1 405 ? 22.544 10.344 -20.166 1.00 84.44 405 VAL A N 1
ATOM 3306 C CA . VAL A 1 405 ? 24.003 10.305 -19.952 1.00 84.44 405 VAL A CA 1
ATOM 3307 C C . VAL A 1 405 ? 24.727 9.422 -20.976 1.00 84.44 405 VAL A C 1
ATOM 3309 O O . VAL A 1 405 ? 25.887 9.684 -21.297 1.00 84.44 405 VAL A O 1
ATOM 3312 N N . PHE A 1 406 ? 24.068 8.407 -21.545 1.00 81.00 406 PHE A N 1
ATOM 3313 C CA . PHE A 1 406 ? 24.653 7.611 -22.635 1.00 81.00 406 PHE A CA 1
ATOM 3314 C C . PHE A 1 406 ? 24.945 8.432 -23.894 1.00 81.00 406 PHE A C 1
ATOM 3316 O O . PHE A 1 406 ? 25.768 8.023 -24.717 1.00 81.00 406 PHE A O 1
ATOM 3323 N N . HIS A 1 407 ? 24.313 9.595 -24.051 1.00 73.50 407 HIS A N 1
ATOM 3324 C CA . HIS A 1 407 ? 24.591 10.524 -25.136 1.00 73.50 407 HIS A CA 1
ATOM 3325 C C . HIS A 1 407 ? 25.897 11.295 -24.872 1.00 73.50 407 HIS A C 1
ATOM 3327 O O . HIS A 1 407 ? 25.908 12.448 -24.447 1.00 73.50 407 HIS A O 1
ATOM 3333 N N . VAL A 1 408 ? 27.026 10.623 -25.112 1.00 65.62 408 VAL A N 1
ATOM 3334 C CA . VAL A 1 408 ? 28.375 11.141 -24.818 1.00 65.62 408 VAL A CA 1
ATOM 3335 C C . VAL A 1 408 ? 28.887 12.115 -25.894 1.00 65.62 408 VAL A C 1
ATOM 3337 O O . VAL A 1 408 ? 29.748 12.948 -25.615 1.00 65.62 408 VAL A O 1
ATOM 3340 N N . GLU A 1 409 ? 28.385 12.035 -27.129 1.00 71.00 409 GLU A N 1
ATOM 3341 C CA . GLU A 1 409 ? 28.993 12.692 -28.294 1.00 71.00 409 GLU A CA 1
ATOM 3342 C C . GLU A 1 409 ? 27.998 13.571 -29.059 1.00 71.00 409 GLU A C 1
ATOM 3344 O O . GLU A 1 409 ? 26.911 13.133 -29.424 1.00 71.00 409 GLU A O 1
ATOM 3349 N N . LYS A 1 410 ? 28.405 14.813 -29.356 1.00 68.50 410 LYS A N 1
ATOM 3350 C CA . LYS A 1 410 ? 27.668 15.709 -30.257 1.00 68.50 410 LYS A CA 1
ATOM 3351 C C . LYS A 1 410 ? 27.895 15.303 -31.712 1.00 68.50 410 LYS A C 1
ATOM 3353 O O . LYS A 1 410 ? 29.020 14.957 -32.077 1.00 68.50 410 LYS A O 1
ATOM 3358 N N . LYS A 1 411 ? 26.878 15.500 -32.558 1.00 72.44 411 LYS A N 1
ATOM 3359 C CA . LYS A 1 411 ? 26.944 15.296 -34.020 1.00 72.44 411 LYS A CA 1
ATOM 3360 C C . LYS A 1 411 ? 28.160 15.962 -34.683 1.00 72.44 411 LYS A C 1
ATOM 3362 O O . LYS A 1 411 ? 28.752 15.392 -35.588 1.00 72.44 411 LYS A O 1
ATOM 3367 N N . SER A 1 412 ? 28.594 17.126 -34.191 1.00 71.94 412 SER A N 1
ATOM 3368 C CA . SER A 1 412 ? 29.775 17.848 -34.697 1.00 71.94 412 SER A CA 1
ATOM 3369 C C . SER A 1 412 ? 31.111 17.128 -34.486 1.00 71.94 412 SER A C 1
ATOM 3371 O O . SER A 1 412 ? 32.092 17.474 -35.137 1.00 71.94 412 SER A O 1
ATOM 3373 N N . ASN A 1 413 ? 31.178 16.179 -33.548 1.00 74.12 413 ASN A N 1
ATOM 3374 C CA . ASN A 1 413 ? 32.433 15.586 -33.089 1.00 74.12 413 ASN A CA 1
ATOM 3375 C C . ASN A 1 413 ? 32.670 14.177 -33.655 1.00 74.12 413 ASN A C 1
ATOM 3377 O O . ASN A 1 413 ? 33.817 13.736 -33.689 1.00 74.12 413 ASN A O 1
ATOM 3381 N N . ASN A 1 414 ? 31.618 13.461 -34.073 1.00 78.19 414 ASN A N 1
ATOM 3382 C CA . ASN A 1 414 ? 31.720 12.104 -34.611 1.00 78.19 414 ASN A CA 1
ATOM 3383 C C . ASN A 1 414 ? 30.560 11.791 -35.571 1.00 78.19 414 ASN A C 1
ATOM 3385 O O . ASN A 1 414 ? 29.399 11.819 -35.174 1.00 78.19 414 ASN A O 1
ATOM 3389 N N . GLU A 1 415 ? 30.874 11.403 -36.807 1.00 77.00 415 GLU A N 1
ATOM 3390 C CA . GLU A 1 415 ? 29.883 11.011 -37.824 1.00 77.00 415 GLU A CA 1
ATOM 3391 C C . GLU A 1 415 ? 29.118 9.718 -37.477 1.00 77.00 415 GLU A C 1
ATOM 3393 O O . GLU A 1 415 ? 28.065 9.449 -38.045 1.00 77.00 415 GLU A O 1
ATOM 3398 N N . ASN A 1 416 ? 29.627 8.891 -36.556 1.00 83.56 416 ASN A N 1
ATOM 3399 C CA . ASN A 1 416 ? 28.976 7.648 -36.120 1.00 83.56 416 ASN A CA 1
ATOM 3400 C C . ASN A 1 416 ? 28.408 7.743 -34.693 1.00 83.56 416 ASN A C 1
ATOM 3402 O O . ASN A 1 416 ? 28.271 6.720 -34.014 1.00 83.56 416 ASN A O 1
ATOM 3406 N N . TRP A 1 417 ? 28.098 8.955 -34.222 1.00 87.25 417 TRP A N 1
ATOM 3407 C CA . TRP A 1 417 ? 27.604 9.174 -32.862 1.00 87.25 417 TRP A CA 1
ATOM 3408 C C . TRP A 1 417 ? 26.318 8.376 -32.568 1.00 87.25 417 TRP A C 1
ATOM 3410 O O . TRP A 1 417 ? 26.212 7.810 -31.481 1.00 87.25 417 TRP A O 1
ATOM 3420 N N . ILE A 1 418 ? 25.389 8.246 -33.533 1.00 88.50 418 ILE A N 1
ATOM 3421 C CA . ILE A 1 418 ? 24.143 7.470 -33.367 1.00 88.50 418 ILE A CA 1
ATOM 3422 C C . ILE A 1 418 ? 24.441 5.990 -33.154 1.00 88.50 418 ILE A C 1
ATOM 3424 O O . ILE A 1 418 ? 24.009 5.425 -32.155 1.00 88.50 418 ILE A O 1
ATOM 3428 N N . ALA A 1 419 ? 25.197 5.350 -34.051 1.00 88.19 419 ALA A N 1
ATOM 3429 C CA . ALA A 1 419 ? 25.550 3.937 -33.896 1.00 88.19 419 ALA A CA 1
ATOM 3430 C C . ALA A 1 419 ? 26.220 3.653 -32.544 1.00 88.19 419 ALA A C 1
ATOM 3432 O O . ALA A 1 419 ? 25.892 2.665 -31.890 1.00 88.19 419 ALA A O 1
ATOM 3433 N N . ARG A 1 420 ? 27.130 4.530 -32.103 1.00 88.38 420 ARG A N 1
ATOM 3434 C CA . ARG A 1 420 ? 27.805 4.386 -30.809 1.00 88.38 420 ARG A CA 1
ATOM 3435 C C . ARG A 1 420 ? 26.838 4.564 -29.639 1.00 88.38 420 ARG A C 1
ATOM 3437 O O . ARG A 1 420 ? 26.862 3.753 -28.720 1.00 88.38 420 ARG A O 1
ATOM 3444 N N . TYR A 1 421 ? 25.982 5.584 -29.686 1.00 89.81 421 TYR A N 1
ATOM 3445 C CA . TYR A 1 421 ? 24.941 5.817 -28.686 1.00 89.81 421 TYR A CA 1
ATOM 3446 C C . TYR A 1 421 ? 24.012 4.603 -28.549 1.00 89.81 421 TYR A C 1
ATOM 3448 O O . TYR A 1 421 ? 23.834 4.074 -27.455 1.00 89.81 421 TYR A O 1
ATOM 3456 N N . LEU A 1 422 ? 23.487 4.111 -29.670 1.00 91.00 422 LEU A N 1
ATOM 3457 C CA . LEU A 1 422 ? 22.563 2.983 -29.721 1.00 91.00 422 LEU A CA 1
ATOM 3458 C C . LEU A 1 422 ? 23.196 1.668 -29.243 1.00 91.00 422 LEU A C 1
ATOM 3460 O O . LEU A 1 422 ? 22.520 0.848 -28.616 1.00 91.00 422 LEU A O 1
ATOM 3464 N N . GLU A 1 423 ? 24.489 1.466 -29.502 1.00 91.31 423 GLU A N 1
ATOM 3465 C CA . GLU A 1 423 ? 25.226 0.308 -28.993 1.00 91.31 423 GLU A CA 1
ATOM 3466 C C . GLU A 1 423 ? 25.467 0.403 -27.480 1.00 91.31 423 GLU A C 1
ATOM 3468 O O . GLU A 1 423 ? 25.272 -0.582 -26.767 1.00 91.31 423 GLU A O 1
ATOM 3473 N N . ILE A 1 424 ? 25.802 1.592 -26.965 1.00 91.31 424 ILE A N 1
ATOM 3474 C CA . ILE A 1 424 ? 25.886 1.838 -25.517 1.00 91.31 424 ILE A CA 1
ATOM 3475 C C . ILE A 1 424 ? 24.526 1.556 -24.869 1.00 91.31 424 ILE A C 1
ATOM 3477 O O . ILE A 1 424 ? 24.460 0.788 -23.910 1.00 91.31 424 ILE A O 1
ATOM 3481 N N . CYS A 1 425 ? 23.433 2.092 -25.422 1.00 91.56 425 CYS A N 1
ATOM 3482 C CA . CYS A 1 425 ? 22.081 1.795 -24.956 1.00 91.56 425 CYS A CA 1
ATOM 3483 C C . CYS A 1 425 ? 21.837 0.286 -24.909 1.00 91.56 425 CYS A C 1
ATOM 3485 O O . CYS A 1 425 ? 21.493 -0.235 -23.850 1.00 91.56 425 CYS A O 1
ATOM 3487 N N . ARG A 1 426 ? 22.069 -0.430 -26.017 1.00 92.81 426 ARG A N 1
ATOM 3488 C CA . ARG A 1 426 ? 21.882 -1.886 -26.093 1.00 92.81 426 ARG A CA 1
ATOM 3489 C C . ARG A 1 426 ? 22.626 -2.613 -24.971 1.00 92.81 426 ARG A C 1
ATOM 3491 O O . ARG A 1 426 ? 22.019 -3.436 -24.289 1.00 92.81 426 ARG A O 1
ATOM 3498 N N . MET A 1 427 ? 23.908 -2.307 -24.763 1.00 91.44 427 MET A N 1
ATOM 3499 C CA . MET A 1 427 ? 24.716 -2.943 -23.719 1.00 91.44 427 MET A CA 1
ATOM 3500 C C . MET A 1 427 ? 24.131 -2.713 -22.322 1.00 91.44 427 MET A C 1
ATOM 3502 O O . MET A 1 427 ? 23.881 -3.673 -21.595 1.00 91.44 427 MET A O 1
ATOM 3506 N N . PHE A 1 428 ? 23.865 -1.458 -21.955 1.00 90.94 428 PHE A N 1
ATOM 3507 C CA . PHE A 1 428 ? 23.397 -1.132 -20.609 1.00 90.94 428 PHE A CA 1
ATOM 3508 C C . PHE A 1 428 ? 21.967 -1.605 -20.338 1.00 90.94 428 PHE A C 1
ATOM 3510 O O . PHE A 1 428 ? 21.703 -2.089 -19.243 1.00 90.94 428 PHE A O 1
ATOM 3517 N N . ILE A 1 429 ? 21.058 -1.527 -21.317 1.00 92.62 429 ILE A N 1
ATOM 3518 C CA . ILE A 1 429 ? 19.688 -2.049 -21.182 1.00 92.62 429 ILE A CA 1
ATOM 3519 C C . ILE A 1 429 ? 19.735 -3.545 -20.874 1.00 92.62 429 ILE A C 1
ATOM 3521 O O . ILE A 1 429 ? 19.097 -4.003 -19.929 1.00 92.62 429 ILE A O 1
ATOM 3525 N N . VAL A 1 430 ? 20.501 -4.312 -21.655 1.00 93.56 430 VAL A N 1
ATOM 3526 C CA . VAL A 1 430 ? 20.601 -5.765 -21.474 1.00 93.56 430 VAL A CA 1
ATOM 3527 C C . VAL A 1 430 ? 21.222 -6.098 -20.117 1.00 93.56 430 VAL A C 1
ATOM 3529 O O . VAL A 1 430 ? 20.705 -6.964 -19.409 1.00 93.56 430 VAL A O 1
ATOM 3532 N N . GLU A 1 431 ? 22.292 -5.404 -19.723 1.00 92.81 431 GLU A N 1
ATOM 3533 C CA . GLU A 1 431 ? 22.939 -5.608 -18.424 1.00 92.81 431 GLU A CA 1
ATOM 3534 C C . GLU A 1 431 ? 22.019 -5.264 -17.245 1.00 92.81 431 GLU A C 1
ATOM 3536 O O . GLU A 1 431 ? 21.880 -6.069 -16.319 1.00 92.81 431 GLU A O 1
ATOM 3541 N N . ASP A 1 432 ? 21.365 -4.102 -17.284 1.00 93.44 432 ASP A N 1
ATOM 3542 C CA . ASP A 1 432 ? 20.504 -3.622 -16.206 1.00 93.44 432 ASP A CA 1
ATOM 3543 C C . ASP A 1 432 ? 19.234 -4.475 -16.093 1.00 93.44 432 ASP A C 1
ATOM 3545 O O . ASP A 1 432 ? 18.872 -4.889 -14.990 1.00 93.44 432 ASP A O 1
ATOM 3549 N N . LEU A 1 433 ? 18.585 -4.823 -17.211 1.00 95.00 433 LEU A N 1
ATOM 3550 C CA . LEU A 1 433 ? 17.416 -5.707 -17.199 1.00 95.00 433 LEU A CA 1
ATOM 3551 C C . LEU A 1 433 ? 17.782 -7.122 -16.755 1.00 95.00 433 LEU A C 1
ATOM 3553 O O . LEU A 1 433 ? 17.002 -7.758 -16.045 1.00 95.00 433 LEU A O 1
ATOM 3557 N N . TYR A 1 434 ? 18.962 -7.628 -17.113 1.00 94.19 434 TYR A N 1
ATOM 3558 C CA . TYR A 1 434 ? 19.433 -8.912 -16.603 1.00 94.19 434 TYR A CA 1
ATOM 3559 C C . TYR A 1 434 ? 19.677 -8.864 -15.090 1.00 94.19 434 TYR A C 1
ATOM 3561 O O . TYR A 1 434 ? 19.268 -9.775 -14.361 1.00 94.19 434 TYR A O 1
ATOM 3569 N N . ALA A 1 435 ? 20.316 -7.803 -14.595 1.00 93.31 435 ALA A N 1
ATOM 3570 C CA . ALA A 1 435 ? 20.557 -7.598 -13.172 1.00 93.31 435 ALA A CA 1
ATOM 3571 C C . ALA A 1 435 ? 19.242 -7.467 -12.388 1.00 93.31 435 ALA A C 1
ATOM 3573 O O . ALA A 1 435 ? 19.029 -8.211 -11.427 1.00 93.31 435 ALA A O 1
ATOM 3574 N N . ALA A 1 436 ? 18.336 -6.601 -12.847 1.00 93.50 436 ALA A N 1
ATOM 3575 C CA . ALA A 1 436 ? 17.018 -6.392 -12.261 1.00 93.50 436 ALA A CA 1
ATOM 3576 C C . ALA A 1 436 ? 16.209 -7.686 -12.255 1.00 93.50 436 ALA A C 1
ATOM 3578 O O . ALA A 1 436 ? 15.676 -8.067 -11.218 1.00 93.50 436 ALA A O 1
ATOM 3579 N N . LYS A 1 437 ? 16.195 -8.434 -13.364 1.00 92.94 437 LYS A N 1
ATOM 3580 C CA . LYS A 1 437 ? 15.521 -9.730 -13.420 1.00 92.94 437 LYS A CA 1
ATOM 3581 C C . LYS A 1 437 ? 16.022 -10.668 -12.341 1.00 92.94 437 LYS A C 1
ATOM 3583 O O . LYS A 1 437 ? 15.212 -11.259 -11.645 1.00 92.94 437 LYS A O 1
ATOM 3588 N N . ASN A 1 438 ? 17.339 -10.861 -12.245 1.00 91.06 438 ASN A N 1
ATOM 3589 C CA . ASN A 1 438 ? 17.936 -11.795 -11.291 1.00 91.06 438 ASN A CA 1
ATOM 3590 C C . ASN A 1 438 ? 17.686 -11.379 -9.842 1.00 91.06 438 ASN A C 1
ATOM 3592 O O . ASN A 1 438 ? 17.435 -12.240 -9.004 1.00 91.06 438 ASN A O 1
ATOM 3596 N N . PHE A 1 439 ? 17.737 -10.079 -9.567 1.00 91.25 439 PHE A N 1
ATOM 3597 C CA . PHE A 1 439 ? 17.450 -9.531 -8.252 1.00 91.25 439 PHE A CA 1
ATOM 3598 C C . PHE A 1 439 ? 15.969 -9.686 -7.880 1.00 91.25 439 PHE A C 1
ATOM 3600 O O . PHE A 1 439 ? 15.651 -10.148 -6.791 1.00 91.25 439 PHE A O 1
ATOM 3607 N N . LEU A 1 440 ? 15.056 -9.383 -8.804 1.00 90.75 440 LEU A N 1
ATOM 3608 C CA . LEU A 1 440 ? 13.617 -9.361 -8.545 1.00 90.75 440 LEU A CA 1
ATOM 3609 C C . LEU A 1 440 ? 12.959 -10.753 -8.519 1.00 90.75 440 LEU A C 1
ATOM 3611 O O . LEU A 1 440 ? 11.799 -10.850 -8.132 1.00 90.75 440 LEU A O 1
ATOM 3615 N N . ARG A 1 441 ? 13.669 -11.843 -8.864 1.00 86.94 441 ARG A N 1
ATOM 3616 C CA . ARG A 1 441 ? 13.104 -13.220 -8.851 1.00 86.94 441 ARG A CA 1
ATOM 3617 C C . ARG A 1 441 ? 12.611 -13.679 -7.482 1.00 86.94 441 ARG A C 1
ATOM 3619 O O . ARG A 1 441 ? 11.845 -14.631 -7.406 1.00 86.94 441 ARG A O 1
ATOM 3626 N N . ILE A 1 442 ? 13.106 -13.052 -6.419 1.00 85.12 442 ILE A N 1
ATOM 3627 C CA . ILE A 1 442 ? 12.736 -13.350 -5.033 1.00 85.12 442 ILE A CA 1
ATOM 3628 C C . ILE A 1 442 ? 11.359 -12.789 -4.656 1.00 85.12 442 ILE A C 1
ATOM 3630 O O . ILE A 1 442 ? 10.816 -13.167 -3.621 1.00 85.12 442 ILE A O 1
ATOM 3634 N N . PHE A 1 443 ? 10.797 -11.897 -5.479 1.00 87.00 443 PHE A N 1
ATOM 3635 C CA . PHE A 1 443 ? 9.483 -11.305 -5.256 1.00 87.00 443 PHE A CA 1
ATOM 3636 C C . PHE A 1 443 ? 8.389 -12.072 -6.017 1.00 87.00 443 PHE A C 1
ATOM 3638 O O . PHE A 1 443 ? 8.648 -12.589 -7.109 1.00 87.00 443 PHE A O 1
ATOM 3645 N N . PRO A 1 444 ? 7.160 -12.135 -5.472 1.00 83.88 444 PRO A N 1
ATOM 3646 C CA . PRO A 1 444 ? 6.023 -12.757 -6.147 1.00 83.88 444 PRO A CA 1
ATOM 3647 C C . PRO A 1 444 ? 5.706 -12.096 -7.498 1.00 83.88 444 PRO A C 1
ATOM 3649 O O . PRO A 1 444 ? 5.874 -10.884 -7.671 1.00 83.88 444 PRO A O 1
ATOM 3652 N N . LYS A 1 445 ? 5.236 -12.888 -8.472 1.00 81.06 445 LYS A N 1
ATOM 3653 C CA . LYS A 1 445 ? 4.971 -12.406 -9.843 1.00 81.06 445 LYS A CA 1
ATOM 3654 C C . LYS A 1 445 ? 3.808 -11.420 -9.903 1.00 81.06 445 LYS A C 1
ATOM 3656 O O . LYS A 1 445 ? 3.797 -10.547 -10.764 1.00 81.06 445 LYS A O 1
ATOM 3661 N N . GLU A 1 446 ? 2.865 -11.525 -8.974 1.00 77.69 446 GLU A N 1
ATOM 3662 C CA . GLU A 1 446 ? 1.681 -10.670 -8.874 1.00 77.69 446 GLU A CA 1
ATOM 3663 C C . GLU A 1 446 ? 2.065 -9.197 -8.678 1.00 77.69 446 GLU A C 1
ATOM 3665 O O . GLU A 1 446 ? 1.320 -8.301 -9.062 1.00 77.69 446 GLU A O 1
ATOM 3670 N N . HIS A 1 447 ? 3.257 -8.926 -8.132 1.00 78.56 447 HIS A N 1
ATOM 3671 C CA . HIS A 1 447 ? 3.744 -7.564 -7.935 1.00 78.56 447 HIS A CA 1
ATOM 3672 C C . HIS A 1 447 ? 4.203 -6.897 -9.246 1.00 78.56 447 HIS A C 1
ATOM 3674 O O . HIS A 1 447 ? 4.375 -5.676 -9.271 1.00 78.56 447 HIS A O 1
ATOM 3680 N N . GLN A 1 448 ? 4.433 -7.670 -10.318 1.00 83.38 448 GLN A N 1
ATOM 3681 C CA . GLN A 1 448 ? 4.833 -7.174 -11.646 1.00 83.38 448 GLN A CA 1
ATOM 3682 C C . GLN A 1 448 ? 6.023 -6.192 -11.598 1.00 83.38 448 GLN A C 1
ATOM 3684 O O . GLN A 1 448 ? 6.098 -5.230 -12.365 1.00 83.38 448 GLN A O 1
ATOM 3689 N N . LEU A 1 449 ? 6.957 -6.397 -10.655 1.00 88.00 449 LEU A N 1
ATOM 3690 C CA . LEU A 1 449 ? 8.070 -5.466 -10.439 1.00 88.00 449 LEU A CA 1
ATOM 3691 C C . LEU A 1 449 ? 8.963 -5.406 -11.682 1.00 88.00 449 LEU A C 1
ATOM 3693 O O . LEU A 1 449 ? 9.291 -4.322 -12.143 1.00 88.00 449 LEU A O 1
ATOM 3697 N N . TYR A 1 450 ? 9.325 -6.562 -12.246 1.00 92.94 450 TYR A N 1
ATOM 3698 C CA . TYR A 1 450 ? 10.218 -6.635 -13.405 1.00 92.94 450 TYR A CA 1
ATOM 3699 C C . TYR A 1 450 ? 9.605 -6.014 -14.667 1.00 92.94 450 TYR A C 1
ATOM 3701 O O . TYR A 1 450 ? 10.279 -5.248 -15.353 1.00 92.94 450 TYR A O 1
ATOM 3709 N N . ASP A 1 451 ? 8.321 -6.264 -14.926 1.00 92.25 451 ASP A N 1
ATOM 3710 C CA . ASP A 1 451 ? 7.630 -5.747 -16.114 1.00 92.25 451 ASP A CA 1
ATOM 3711 C C . ASP A 1 451 ? 7.586 -4.212 -16.117 1.00 92.25 451 ASP A C 1
ATOM 3713 O O . ASP A 1 451 ? 7.790 -3.579 -17.152 1.00 92.25 451 ASP A O 1
ATOM 3717 N N . ARG A 1 452 ? 7.435 -3.586 -14.940 1.00 92.25 452 ARG A N 1
ATOM 3718 C CA . ARG A 1 452 ? 7.539 -2.124 -14.810 1.00 92.25 452 ARG A CA 1
ATOM 3719 C C . ARG A 1 452 ? 8.928 -1.601 -15.162 1.00 92.25 452 ARG A C 1
ATOM 3721 O O . ARG A 1 452 ? 9.026 -0.583 -15.836 1.00 92.25 452 ARG A O 1
ATOM 3728 N N . PHE A 1 453 ? 9.996 -2.291 -14.754 1.00 93.06 453 PHE A N 1
ATOM 3729 C CA . PHE A 1 453 ? 11.360 -1.904 -15.136 1.00 93.06 453 PHE A CA 1
ATOM 3730 C C . PHE A 1 453 ? 11.549 -1.970 -16.651 1.00 93.06 453 PHE A C 1
ATOM 3732 O O . PHE A 1 453 ? 12.079 -1.028 -17.236 1.00 93.06 453 PHE A O 1
ATOM 3739 N N . VAL A 1 454 ? 11.078 -3.046 -17.288 1.00 95.31 454 VAL A N 1
ATOM 3740 C CA . VAL A 1 454 ? 11.099 -3.188 -18.752 1.00 95.31 454 VAL A CA 1
ATOM 3741 C C . VAL A 1 454 ? 10.362 -2.023 -19.413 1.00 95.31 454 VAL A C 1
ATOM 3743 O O . VAL A 1 454 ? 10.911 -1.392 -20.317 1.00 95.31 454 VAL A O 1
ATOM 3746 N N . LEU A 1 455 ? 9.172 -1.678 -18.912 1.00 95.69 455 LEU A N 1
ATOM 3747 C CA . LEU A 1 455 ? 8.381 -0.561 -19.423 1.00 95.69 455 LEU A CA 1
ATOM 3748 C C . LEU A 1 455 ? 9.090 0.792 -19.259 1.00 95.69 455 LEU A C 1
ATOM 3750 O O . LEU A 1 455 ? 9.048 1.604 -20.178 1.00 95.69 455 LEU A O 1
ATOM 3754 N N . PHE A 1 456 ? 9.766 1.048 -18.134 1.00 95.31 456 PHE A N 1
ATOM 3755 C CA . PHE A 1 456 ? 10.510 2.299 -17.931 1.00 95.31 456 PHE A CA 1
ATOM 3756 C C . PHE A 1 456 ? 11.681 2.444 -18.902 1.00 95.31 456 PHE A C 1
ATOM 3758 O O . PHE A 1 456 ? 11.852 3.511 -19.489 1.00 95.31 456 PHE A O 1
ATOM 3765 N N . TYR A 1 457 ? 12.456 1.375 -19.125 1.00 95.25 457 TYR A N 1
ATOM 3766 C CA . TYR A 1 457 ? 13.502 1.393 -20.152 1.00 95.25 457 TYR A CA 1
ATOM 3767 C C . TYR A 1 457 ? 12.906 1.617 -21.538 1.00 95.25 457 TYR A C 1
ATOM 3769 O O . TYR A 1 457 ? 13.404 2.454 -22.285 1.00 95.25 457 TYR A O 1
ATOM 3777 N N . HIS A 1 458 ? 11.827 0.910 -21.871 1.00 95.81 458 HIS A N 1
ATOM 3778 C CA . HIS A 1 458 ? 11.157 1.055 -23.156 1.00 95.81 458 HIS A CA 1
ATOM 3779 C C . HIS A 1 458 ? 10.679 2.493 -23.405 1.00 95.81 458 HIS A C 1
ATOM 3781 O O . HIS A 1 458 ? 11.052 3.094 -24.412 1.00 95.81 458 HIS A O 1
ATOM 3787 N N . LYS A 1 459 ? 9.954 3.085 -22.449 1.00 95.12 459 LYS A N 1
ATOM 3788 C CA . LYS A 1 459 ? 9.495 4.479 -22.521 1.00 95.12 459 LYS A CA 1
ATOM 3789 C C . LYS A 1 459 ? 10.649 5.467 -22.632 1.00 95.12 459 LYS A C 1
ATOM 3791 O O . LYS A 1 459 ? 10.595 6.363 -23.467 1.00 95.12 459 LYS A O 1
ATOM 3796 N N . GLY A 1 460 ? 11.699 5.303 -21.826 1.00 93.94 460 GLY A N 1
ATOM 3797 C CA . GLY A 1 460 ? 12.840 6.218 -21.858 1.00 93.94 460 GLY A CA 1
ATOM 3798 C C . GLY A 1 460 ? 13.578 6.200 -23.199 1.00 93.94 460 GLY A C 1
ATOM 3799 O O . GLY A 1 460 ? 13.952 7.247 -23.725 1.00 93.94 460 GLY A O 1
ATOM 3800 N N . ILE A 1 461 ? 13.724 5.016 -23.802 1.00 93.88 461 ILE A N 1
ATOM 3801 C CA . ILE A 1 461 ? 14.313 4.860 -25.138 1.00 93.88 461 ILE A CA 1
ATOM 3802 C C . ILE A 1 461 ? 13.398 5.468 -26.197 1.00 93.88 461 ILE A C 1
ATOM 3804 O O . ILE A 1 461 ? 13.880 6.237 -27.020 1.00 93.88 461 ILE A O 1
ATOM 3808 N N . SER A 1 462 ? 12.101 5.151 -26.166 1.00 94.50 462 SER A N 1
ATOM 3809 C CA . SER A 1 462 ? 11.102 5.708 -27.084 1.00 94.50 462 SER A CA 1
ATOM 3810 C C . SER A 1 462 ? 11.154 7.238 -27.080 1.00 94.50 462 SER A C 1
ATOM 3812 O O . SER A 1 462 ? 11.351 7.862 -28.120 1.00 94.50 462 SER A O 1
ATOM 3814 N N . ASN A 1 463 ? 11.106 7.850 -25.893 1.00 93.12 463 ASN A N 1
ATOM 3815 C CA . ASN A 1 463 ? 11.205 9.301 -25.731 1.00 93.12 463 ASN A CA 1
ATOM 3816 C C . ASN A 1 463 ? 12.491 9.861 -26.348 1.00 93.12 463 ASN A C 1
ATOM 3818 O O . ASN A 1 463 ? 12.457 10.870 -27.054 1.00 93.12 463 ASN A O 1
ATOM 3822 N N . LYS A 1 464 ? 13.628 9.194 -26.120 1.00 91.50 464 LYS A N 1
ATOM 3823 C CA . LYS A 1 464 ? 14.910 9.659 -26.646 1.00 91.50 464 LYS A CA 1
ATOM 3824 C C . LYS A 1 464 ? 15.036 9.475 -28.159 1.00 91.50 464 LYS A C 1
ATOM 3826 O O . LYS A 1 464 ? 15.621 10.326 -28.824 1.00 91.50 464 LYS A O 1
ATOM 3831 N N . LEU A 1 465 ? 14.473 8.409 -28.723 1.00 91.94 465 LEU A N 1
ATOM 3832 C CA . LEU A 1 465 ? 14.417 8.219 -30.173 1.00 91.94 465 LEU A CA 1
ATOM 3833 C C . LEU A 1 465 ? 13.541 9.288 -30.833 1.00 91.94 465 LEU A C 1
ATOM 3835 O O . LEU A 1 465 ? 13.981 9.880 -31.815 1.00 91.94 465 LEU A O 1
ATOM 3839 N N . CYS A 1 466 ? 12.375 9.602 -30.258 1.00 91.56 466 CYS A N 1
ATOM 3840 C CA . CYS A 1 466 ? 11.512 10.702 -30.705 1.00 91.56 466 CYS A CA 1
ATOM 3841 C C . CYS A 1 466 ? 12.246 12.059 -30.714 1.00 91.56 466 CYS A C 1
ATOM 3843 O O . CYS A 1 466 ? 12.116 12.848 -31.652 1.00 91.56 466 CYS A O 1
ATOM 3845 N N . GLU A 1 467 ? 13.076 12.326 -29.703 1.00 90.56 467 GLU A N 1
ATOM 3846 C CA . GLU A 1 467 ? 13.916 13.529 -29.662 1.00 90.56 467 GLU A CA 1
ATOM 3847 C C . GLU A 1 467 ? 14.953 13.538 -30.803 1.00 90.56 467 GLU A C 1
ATOM 3849 O O . GLU A 1 467 ? 15.125 14.548 -31.488 1.00 90.56 467 GLU A O 1
ATOM 3854 N N . ILE A 1 468 ? 15.614 12.400 -31.052 1.00 89.75 468 ILE A N 1
ATOM 3855 C CA . ILE A 1 468 ? 16.635 12.267 -32.102 1.00 89.75 468 ILE A CA 1
ATOM 3856 C C . ILE A 1 468 ? 16.030 12.490 -33.495 1.00 89.75 468 ILE A C 1
ATOM 3858 O O . ILE A 1 468 ? 16.600 13.244 -34.281 1.00 89.75 468 ILE A O 1
ATOM 3862 N N . ILE A 1 469 ? 14.871 11.896 -33.798 1.00 89.88 469 ILE A N 1
ATOM 3863 C CA . ILE A 1 469 ? 14.218 12.025 -35.117 1.00 89.88 469 ILE A CA 1
ATOM 3864 C C . ILE A 1 469 ? 13.611 13.410 -35.372 1.00 89.88 469 ILE A C 1
ATOM 3866 O O . ILE A 1 469 ? 13.277 13.741 -36.509 1.00 89.88 469 ILE A O 1
ATOM 3870 N N . THR A 1 470 ? 13.448 14.229 -34.331 1.00 87.19 470 THR A N 1
ATOM 3871 C CA . THR A 1 470 ? 13.018 15.626 -34.487 1.00 87.19 470 THR A CA 1
ATOM 3872 C C . THR A 1 470 ? 14.151 16.497 -35.050 1.00 87.19 470 THR A C 1
ATOM 3874 O O . THR A 1 470 ? 13.897 17.537 -35.654 1.00 87.19 470 THR A O 1
ATOM 3877 N N . SER A 1 471 ? 15.407 16.071 -34.884 1.00 83.44 471 SER A N 1
ATOM 3878 C CA . SER A 1 471 ? 16.577 16.750 -35.445 1.00 83.44 471 SER A CA 1
ATOM 3879 C C . SER A 1 471 ? 16.784 16.396 -36.922 1.00 83.44 471 SER A C 1
ATOM 3881 O O . SER A 1 471 ? 16.323 15.362 -37.397 1.00 83.44 471 SER A O 1
ATOM 3883 N N . GLU A 1 472 ? 17.524 17.226 -37.662 1.00 82.06 472 GLU A N 1
ATOM 3884 C CA . GLU A 1 472 ? 17.911 16.894 -39.039 1.00 82.06 472 GLU A CA 1
ATOM 3885 C C . GLU A 1 472 ? 18.857 15.685 -39.061 1.00 82.06 472 GLU A C 1
ATOM 3887 O O . GLU A 1 472 ? 20.007 15.765 -38.605 1.00 82.06 472 GLU A O 1
ATOM 3892 N N . LEU A 1 473 ? 18.368 14.572 -39.614 1.00 87.19 473 LEU A N 1
ATOM 3893 C CA . LEU A 1 473 ? 19.110 13.325 -39.761 1.00 87.19 473 LEU A CA 1
ATOM 3894 C C . LEU A 1 473 ? 19.708 13.196 -41.163 1.00 87.19 473 LEU A C 1
ATOM 3896 O O . LEU A 1 473 ? 19.058 13.466 -42.172 1.00 87.19 473 LEU A O 1
ATOM 3900 N N . ASP A 1 474 ? 20.954 12.741 -41.231 1.00 86.75 474 ASP A N 1
ATOM 3901 C CA . ASP A 1 474 ? 21.570 12.325 -42.482 1.00 86.75 474 ASP A CA 1
ATOM 3902 C C . ASP A 1 474 ? 21.172 10.883 -42.852 1.00 86.75 474 ASP A C 1
ATOM 3904 O O . ASP A 1 474 ? 20.624 10.113 -42.062 1.00 86.75 474 ASP A O 1
ATOM 3908 N N . ARG A 1 475 ? 21.465 10.473 -44.089 1.00 85.31 475 ARG A N 1
ATOM 3909 C CA . ARG A 1 475 ? 21.123 9.125 -44.567 1.00 85.31 475 ARG A CA 1
ATOM 3910 C C . ARG A 1 475 ? 21.723 8.017 -43.697 1.00 85.31 475 ARG A C 1
ATOM 3912 O O . ARG A 1 475 ? 21.095 6.978 -43.509 1.00 85.31 475 ARG A O 1
ATOM 3919 N N . ARG A 1 476 ? 22.963 8.186 -43.237 1.00 87.56 476 ARG A N 1
ATOM 3920 C CA . ARG A 1 476 ? 23.672 7.166 -42.457 1.00 87.56 476 ARG A CA 1
ATOM 3921 C C . ARG A 1 476 ? 22.992 6.993 -41.102 1.00 87.56 476 ARG A C 1
ATOM 3923 O O . ARG A 1 476 ? 22.743 5.861 -40.699 1.00 87.56 476 ARG A O 1
ATOM 3930 N N . GLU A 1 477 ? 22.658 8.101 -40.458 1.00 90.25 477 GLU A N 1
ATOM 3931 C CA . GLU A 1 477 ? 21.897 8.196 -39.216 1.00 90.25 477 GLU A CA 1
ATOM 3932 C C . GLU A 1 477 ? 20.526 7.512 -39.351 1.00 90.25 477 GLU A C 1
ATOM 3934 O O . GLU A 1 477 ? 20.182 6.660 -38.531 1.00 90.25 477 GLU A O 1
ATOM 3939 N N . ILE A 1 478 ? 19.797 7.778 -40.442 1.00 91.75 478 ILE A N 1
ATOM 3940 C CA . ILE A 1 478 ? 18.506 7.136 -40.742 1.00 91.75 478 ILE A CA 1
ATOM 3941 C C . ILE A 1 478 ? 18.652 5.611 -40.860 1.00 91.75 478 ILE A C 1
ATOM 3943 O O . ILE A 1 478 ? 17.885 4.864 -40.252 1.00 91.75 478 ILE A O 1
ATOM 3947 N N . VAL A 1 479 ? 19.653 5.122 -41.605 1.00 90.81 479 VAL A N 1
ATOM 3948 C CA . VAL A 1 479 ? 19.897 3.673 -41.744 1.00 90.81 479 VAL A CA 1
ATOM 3949 C C . VAL A 1 479 ? 20.240 3.037 -40.399 1.00 90.81 479 VAL A C 1
ATOM 3951 O O . VAL A 1 479 ? 19.757 1.945 -40.097 1.00 90.81 479 VAL A O 1
ATOM 3954 N N . GLN A 1 480 ? 21.064 3.703 -39.588 1.00 91.56 480 GLN A N 1
ATOM 3955 C CA . GLN A 1 480 ? 21.441 3.216 -38.262 1.00 91.56 480 GLN A CA 1
ATOM 3956 C C . GLN A 1 480 ? 20.221 3.107 -37.338 1.00 91.56 480 GLN A C 1
ATOM 3958 O O . GLN A 1 480 ? 20.052 2.069 -36.697 1.00 91.56 480 GLN A O 1
ATOM 3963 N N . LEU A 1 481 ? 19.346 4.119 -37.325 1.00 93.56 481 LEU A N 1
ATOM 3964 C CA . LEU A 1 481 ? 18.112 4.122 -36.535 1.00 93.56 481 LEU A CA 1
ATOM 3965 C C . LEU A 1 481 ? 17.138 3.031 -36.987 1.00 93.56 481 LEU A C 1
ATOM 3967 O O . LEU A 1 481 ? 16.733 2.212 -36.165 1.00 93.56 481 LEU A O 1
ATOM 3971 N N . LEU A 1 482 ? 16.814 2.955 -38.283 1.00 93.75 482 LEU A N 1
ATOM 3972 C CA . LEU A 1 482 ? 15.899 1.935 -38.817 1.00 93.75 482 LEU A CA 1
ATOM 3973 C C . LEU A 1 482 ? 16.413 0.515 -38.556 1.00 93.75 482 LEU A C 1
ATOM 3975 O O . LEU A 1 482 ? 15.647 -0.374 -38.177 1.00 93.75 482 LEU A O 1
ATOM 3979 N N . ASN A 1 483 ? 17.721 0.291 -38.712 1.00 92.69 483 ASN A N 1
ATOM 3980 C CA . ASN A 1 483 ? 18.315 -1.002 -38.399 1.00 92.69 483 ASN A CA 1
ATOM 3981 C C . ASN A 1 483 ? 18.214 -1.329 -36.903 1.00 92.69 483 ASN A C 1
ATOM 3983 O O . ASN A 1 483 ? 17.927 -2.472 -36.554 1.00 92.69 483 ASN A O 1
ATOM 3987 N N . TRP A 1 484 ? 18.425 -0.351 -36.022 1.00 94.94 484 TRP A N 1
ATOM 3988 C CA . TRP A 1 484 ? 18.329 -0.571 -34.582 1.00 94.94 484 TRP A CA 1
ATOM 3989 C C . TRP A 1 484 ? 16.892 -0.813 -34.118 1.00 94.94 484 TRP A C 1
ATOM 3991 O O . TRP A 1 484 ? 16.669 -1.732 -33.337 1.00 94.94 484 TRP A O 1
ATOM 4001 N N . ILE A 1 485 ? 15.911 -0.082 -34.659 1.00 94.19 485 ILE A N 1
ATOM 4002 C CA . ILE A 1 485 ? 14.476 -0.312 -34.413 1.00 94.19 485 ILE A CA 1
ATOM 4003 C C . ILE A 1 485 ? 14.100 -1.751 -34.785 1.00 94.19 485 ILE A C 1
ATOM 4005 O O . ILE A 1 485 ? 13.436 -2.440 -34.016 1.00 94.19 485 ILE A O 1
ATOM 4009 N N . ARG A 1 486 ? 14.602 -2.254 -35.920 1.00 93.00 486 ARG A N 1
ATOM 4010 C CA . ARG A 1 486 ? 14.413 -3.655 -36.325 1.00 93.00 486 ARG A CA 1
ATOM 4011 C C . ARG A 1 486 ? 15.080 -4.649 -35.367 1.00 93.00 486 ARG A C 1
ATOM 4013 O O . ARG A 1 486 ? 14.546 -5.729 -35.131 1.00 93.00 486 ARG A O 1
ATOM 4020 N N . ILE A 1 487 ? 16.260 -4.317 -34.844 1.00 94.19 487 ILE A N 1
ATOM 4021 C CA . ILE A 1 487 ? 17.011 -5.164 -33.905 1.00 94.19 487 ILE A CA 1
ATOM 4022 C C . ILE A 1 487 ? 16.382 -5.152 -32.502 1.00 94.19 487 ILE A C 1
ATOM 4024 O O . ILE A 1 487 ? 16.507 -6.139 -31.778 1.00 94.19 487 ILE A O 1
ATOM 4028 N N . TYR A 1 488 ? 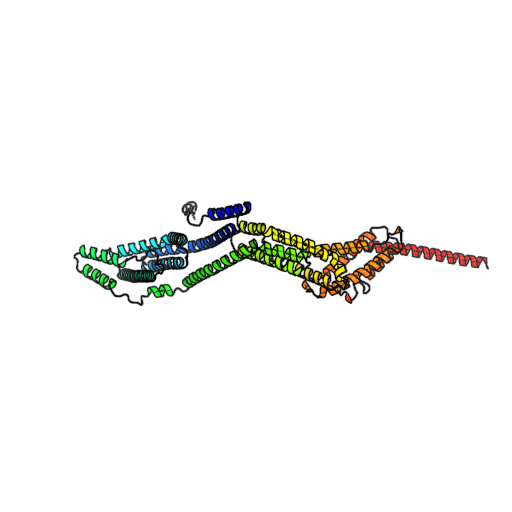15.681 -4.086 -32.121 1.00 95.38 488 TYR A N 1
ATOM 4029 C CA . TYR A 1 488 ? 15.160 -3.868 -30.774 1.00 95.38 488 TYR A CA 1
ATOM 4030 C C . TYR A 1 488 ? 14.342 -5.045 -30.194 1.00 95.38 488 TYR A C 1
ATOM 4032 O O . TYR A 1 488 ? 14.701 -5.512 -29.109 1.00 95.38 488 TYR A O 1
ATOM 4040 N N . PRO A 1 489 ? 13.328 -5.612 -30.883 1.00 95.06 489 PRO A N 1
ATOM 4041 C CA . PRO A 1 489 ? 12.597 -6.778 -30.374 1.00 95.06 489 PRO A CA 1
ATOM 4042 C C . PRO A 1 489 ? 13.303 -8.123 -30.593 1.00 95.06 489 PRO A C 1
ATOM 4044 O O . PRO A 1 489 ? 12.815 -9.153 -30.136 1.00 95.06 489 PRO A O 1
ATOM 4047 N N . SER A 1 490 ? 14.429 -8.150 -31.308 1.00 94.62 490 SER A N 1
ATOM 4048 C CA . SER A 1 490 ? 15.104 -9.394 -31.690 1.00 94.62 490 SER A CA 1
ATOM 4049 C C . SER A 1 490 ? 15.915 -10.015 -30.546 1.00 94.62 490 SER A C 1
ATOM 4051 O O . SER A 1 490 ? 16.191 -9.378 -29.526 1.00 94.62 490 SER A O 1
ATOM 4053 N N . GLU A 1 491 ? 16.406 -11.240 -30.759 1.00 93.31 491 GLU A N 1
ATOM 4054 C CA . GLU A 1 491 ? 17.316 -11.955 -29.847 1.00 93.31 491 GLU A CA 1
ATOM 4055 C C . GLU A 1 491 ? 18.685 -11.270 -29.646 1.00 93.31 491 GLU A C 1
ATOM 4057 O O . GLU A 1 491 ? 19.526 -11.762 -28.899 1.00 93.31 491 GLU A O 1
ATOM 4062 N N . GLN A 1 492 ? 18.929 -10.127 -30.292 1.00 90.06 492 GLN A N 1
ATOM 4063 C CA . GLN A 1 492 ? 20.131 -9.312 -30.100 1.00 90.06 492 GLN A CA 1
ATOM 4064 C C . GLN A 1 492 ? 19.944 -8.187 -29.058 1.00 90.06 492 GLN A C 1
ATOM 4066 O O . GLN A 1 492 ? 20.934 -7.556 -28.666 1.00 90.06 492 GLN A O 1
ATOM 4071 N N . LEU A 1 493 ? 18.705 -7.933 -28.607 1.00 93.81 493 LEU A N 1
ATOM 4072 C CA . LEU A 1 493 ? 18.369 -6.893 -27.626 1.00 93.81 493 LEU A CA 1
ATOM 4073 C C . LEU A 1 493 ? 17.251 -7.360 -26.669 1.00 93.81 493 LEU A C 1
ATOM 4075 O O . LEU A 1 493 ? 17.536 -8.180 -25.796 1.00 93.81 493 LEU A O 1
ATOM 4079 N N . LEU A 1 494 ? 16.002 -6.882 -26.786 1.00 94.75 494 LEU A N 1
ATOM 4080 C CA . LEU A 1 494 ? 14.948 -7.202 -25.806 1.00 94.75 494 LEU A CA 1
ATOM 408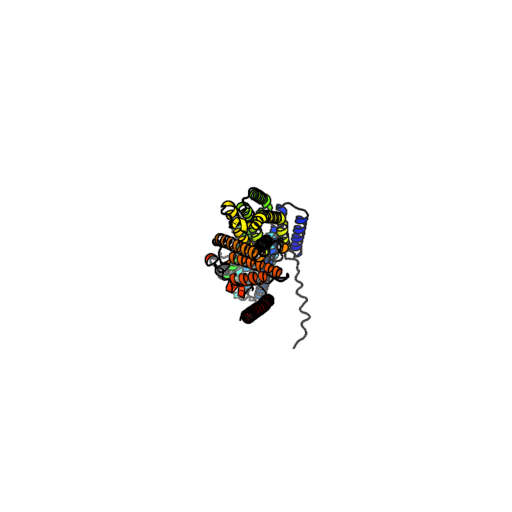1 C C . LEU A 1 494 ? 14.441 -8.642 -25.929 1.00 94.75 494 LEU A C 1
ATOM 4083 O O . LEU A 1 494 ? 14.036 -9.229 -24.928 1.00 94.75 494 LEU A O 1
ATOM 4087 N N . GLY A 1 495 ? 14.495 -9.224 -27.128 1.00 93.31 495 GLY A N 1
ATOM 4088 C CA . GLY A 1 495 ? 14.062 -10.597 -27.392 1.00 93.31 495 GLY A CA 1
ATOM 4089 C C . GLY A 1 495 ? 15.032 -11.669 -26.892 1.00 93.31 495 GLY A C 1
ATOM 4090 O O . GLY A 1 495 ? 14.827 -12.849 -27.158 1.00 93.31 495 GLY A O 1
ATOM 4091 N N . MET A 1 496 ? 16.110 -11.299 -26.189 1.00 94.25 496 MET A N 1
ATOM 4092 C CA . MET A 1 496 ? 17.060 -12.264 -25.635 1.00 94.25 496 MET A CA 1
ATOM 4093 C C . MET A 1 496 ? 16.362 -13.242 -24.665 1.00 94.25 496 MET A C 1
ATOM 4095 O O . MET A 1 496 ? 15.779 -12.800 -23.667 1.00 94.25 496 MET A O 1
ATOM 4099 N N . PRO A 1 497 ? 16.478 -14.576 -24.853 1.00 92.31 497 PRO A N 1
ATOM 4100 C CA . PRO A 1 497 ? 15.736 -15.558 -24.051 1.00 92.31 497 PRO A CA 1
ATOM 4101 C C . PRO A 1 497 ? 15.967 -15.447 -22.538 1.00 92.31 497 PRO A C 1
ATOM 4103 O O . PRO A 1 497 ? 15.068 -15.686 -21.729 1.00 92.31 497 PRO A O 1
ATOM 4106 N N . PHE A 1 498 ? 17.170 -15.041 -22.124 1.00 92.12 498 PHE A N 1
ATOM 4107 C CA . PHE A 1 498 ? 17.502 -14.885 -20.709 1.00 92.12 498 PHE A CA 1
ATOM 4108 C C . PHE A 1 498 ? 16.863 -13.651 -20.060 1.00 92.12 498 PHE A C 1
ATOM 4110 O O . PHE A 1 498 ? 16.842 -13.592 -18.828 1.00 92.12 498 PHE A O 1
ATOM 4117 N N . LEU A 1 499 ? 16.314 -12.701 -20.828 1.00 93.56 499 LEU A N 1
ATOM 4118 C CA . LEU A 1 499 ? 15.519 -11.582 -20.313 1.00 93.56 499 LEU A CA 1
ATOM 4119 C C . LEU A 1 499 ? 14.068 -12.012 -20.047 1.00 93.56 499 LEU A C 1
ATOM 4121 O O . LEU A 1 499 ? 13.507 -11.613 -19.037 1.00 93.56 499 LEU A O 1
ATOM 4125 N N . GLN A 1 500 ? 13.515 -12.982 -20.790 1.00 92.19 500 GLN A N 1
ATOM 4126 C CA . GLN A 1 500 ? 12.093 -13.393 -20.694 1.00 92.19 500 GLN A CA 1
ATOM 4127 C C . GLN A 1 500 ? 11.123 -12.207 -20.842 1.00 92.19 500 GLN A C 1
ATOM 4129 O O . GLN A 1 500 ? 10.112 -12.135 -20.150 1.00 92.19 500 GLN A O 1
ATOM 4134 N N . VAL A 1 501 ? 11.443 -11.277 -21.737 1.00 92.88 501 VAL A N 1
ATOM 4135 C CA . VAL A 1 501 ? 10.547 -10.185 -22.119 1.00 92.88 501 VAL A CA 1
ATOM 4136 C C . VAL A 1 501 ? 9.813 -10.603 -23.386 1.00 92.88 501 VAL A C 1
ATOM 4138 O O . VAL A 1 501 ? 10.444 -11.032 -24.351 1.00 92.88 501 VAL A O 1
ATOM 4141 N N . ASN A 1 502 ? 8.486 -10.472 -23.403 1.00 92.06 502 ASN A N 1
ATOM 4142 C CA . ASN A 1 502 ? 7.727 -10.603 -24.643 1.00 92.06 502 ASN A CA 1
ATOM 4143 C C . ASN A 1 502 ? 7.798 -9.277 -25.413 1.00 92.06 502 ASN A C 1
ATOM 4145 O O . ASN A 1 502 ? 6.923 -8.425 -25.285 1.00 92.06 502 ASN A O 1
ATOM 4149 N N . ALA A 1 503 ? 8.884 -9.088 -26.164 1.00 92.94 503 ALA A N 1
ATOM 4150 C CA . ALA A 1 503 ? 9.160 -7.826 -26.843 1.00 92.94 503 ALA A CA 1
ATOM 4151 C C . ALA A 1 503 ? 8.110 -7.471 -27.908 1.00 92.94 503 ALA A C 1
ATOM 4153 O O . ALA A 1 503 ? 7.842 -6.293 -28.108 1.00 92.94 503 ALA A O 1
ATOM 4154 N N . PHE A 1 504 ? 7.500 -8.466 -28.561 1.00 91.88 504 PHE A N 1
ATOM 4155 C CA . PHE A 1 504 ? 6.454 -8.228 -29.559 1.00 91.88 504 PHE A CA 1
ATOM 4156 C C . PHE A 1 504 ? 5.169 -7.713 -28.914 1.00 91.88 504 PHE A C 1
ATOM 4158 O O . PHE A 1 504 ? 4.701 -6.655 -29.305 1.00 91.88 504 PHE A O 1
ATOM 4165 N N . ALA A 1 505 ? 4.677 -8.372 -27.858 1.00 93.75 505 ALA A N 1
ATOM 4166 C CA . ALA A 1 505 ? 3.499 -7.885 -27.136 1.00 93.75 505 ALA A CA 1
ATOM 4167 C C . ALA A 1 505 ? 3.721 -6.482 -26.543 1.00 93.75 505 ALA A C 1
ATOM 4169 O O . ALA A 1 505 ? 2.830 -5.644 -26.584 1.00 93.75 505 ALA A O 1
ATOM 4170 N N . LEU A 1 506 ? 4.933 -6.200 -26.044 1.00 94.31 506 LEU A N 1
ATOM 4171 C CA . LEU A 1 506 ? 5.286 -4.863 -25.565 1.00 94.31 506 LEU A CA 1
ATOM 4172 C C . LEU A 1 506 ? 5.182 -3.806 -26.673 1.00 94.31 506 LEU A C 1
ATOM 4174 O O . LEU A 1 506 ? 4.708 -2.712 -26.397 1.00 94.31 506 LEU A O 1
ATOM 4178 N N . LEU A 1 507 ? 5.637 -4.120 -27.890 1.00 93.62 507 LEU A N 1
ATOM 4179 C CA . LEU A 1 507 ? 5.571 -3.205 -29.032 1.00 93.62 507 LEU A CA 1
ATOM 4180 C C . LEU A 1 507 ? 4.155 -3.043 -29.591 1.00 93.62 507 LEU A C 1
ATOM 4182 O O . LEU A 1 507 ? 3.846 -1.966 -30.092 1.00 93.62 507 LEU A O 1
ATOM 4186 N N . ASP A 1 508 ? 3.319 -4.079 -29.494 1.00 92.62 508 ASP A N 1
ATOM 4187 C CA . ASP A 1 508 ? 1.905 -4.004 -29.872 1.00 92.62 508 ASP A CA 1
ATOM 4188 C C . ASP A 1 508 ? 1.147 -3.027 -28.953 1.00 92.62 508 ASP A C 1
ATOM 4190 O O . ASP A 1 508 ? 0.352 -2.217 -29.429 1.00 92.62 508 ASP A O 1
ATOM 4194 N N . ASP A 1 509 ? 1.426 -3.064 -27.644 1.00 93.31 509 ASP A N 1
ATOM 4195 C CA . ASP A 1 509 ? 0.805 -2.169 -26.658 1.00 93.31 509 ASP A CA 1
ATOM 4196 C C . ASP A 1 509 ? 1.444 -0.768 -26.645 1.00 93.31 509 ASP A C 1
ATOM 4198 O O . ASP A 1 509 ? 0.767 0.244 -26.437 1.00 93.31 509 ASP A O 1
ATOM 4202 N N . TYR A 1 510 ? 2.764 -0.707 -26.835 1.00 94.06 510 TYR A N 1
ATOM 4203 C CA . TYR A 1 510 ? 3.575 0.505 -26.778 1.00 94.06 510 TYR A CA 1
ATOM 4204 C C . TYR A 1 510 ? 4.578 0.517 -27.944 1.00 94.06 510 TYR A C 1
ATOM 4206 O O . TYR A 1 510 ? 5.703 0.025 -27.815 1.00 94.06 510 TYR A O 1
ATOM 4214 N N . PRO A 1 511 ? 4.204 1.087 -29.102 1.00 93.44 511 PRO A N 1
ATOM 4215 C CA . PRO A 1 511 ? 5.123 1.238 -30.222 1.00 93.44 511 PRO A CA 1
ATOM 4216 C C . PRO A 1 511 ? 6.353 2.071 -29.837 1.00 93.44 511 PRO A C 1
ATOM 4218 O O . PRO A 1 511 ? 6.243 3.102 -29.174 1.00 93.44 511 PRO A O 1
ATOM 4221 N N . LEU A 1 512 ? 7.539 1.638 -30.282 1.00 93.25 512 LEU A N 1
ATOM 4222 C CA . LEU A 1 512 ? 8.813 2.317 -29.991 1.00 93.25 512 LEU A CA 1
ATOM 4223 C C . LEU A 1 512 ? 8.892 3.728 -30.600 1.00 93.25 512 LEU A C 1
ATOM 4225 O O . LEU A 1 512 ? 9.625 4.579 -30.105 1.00 93.25 512 LEU A O 1
ATOM 4229 N N . LEU A 1 513 ? 8.178 3.937 -31.703 1.00 93.75 513 LEU A N 1
ATOM 4230 C CA . LEU A 1 513 ? 7.941 5.223 -32.340 1.00 93.75 513 LEU A CA 1
ATOM 4231 C C . LEU A 1 513 ? 6.471 5.266 -32.775 1.00 93.75 513 LEU A C 1
ATOM 4233 O O . LEU A 1 513 ? 5.930 4.214 -33.120 1.00 93.75 513 LEU A O 1
ATOM 4237 N N . PRO A 1 514 ? 5.842 6.450 -32.815 1.00 93.00 514 PRO A N 1
ATOM 4238 C CA . PRO A 1 514 ? 4.555 6.618 -33.482 1.00 93.00 514 PRO A CA 1
ATOM 4239 C C . PRO A 1 514 ? 4.632 6.172 -34.949 1.00 93.00 514 PRO A C 1
ATOM 4241 O O . PRO A 1 514 ? 5.644 6.418 -35.610 1.00 93.00 514 PRO A O 1
ATOM 4244 N N . ASP A 1 515 ? 3.560 5.575 -35.472 1.00 90.38 515 ASP A N 1
ATOM 4245 C CA . ASP A 1 515 ? 3.527 5.060 -36.850 1.00 90.38 515 ASP A CA 1
ATOM 4246 C C . ASP A 1 515 ? 3.848 6.151 -37.882 1.00 90.38 515 ASP A C 1
ATOM 4248 O O . ASP A 1 515 ? 4.678 5.942 -38.762 1.00 90.38 515 ASP A O 1
ATOM 4252 N N . GLU A 1 516 ? 3.291 7.353 -37.704 1.00 92.75 516 GLU A N 1
ATOM 4253 C CA . GLU A 1 516 ? 3.547 8.519 -38.565 1.00 92.75 516 GLU A CA 1
ATOM 4254 C C . GLU A 1 516 ? 5.043 8.873 -38.638 1.00 92.75 516 GLU A C 1
ATOM 4256 O O . GLU A 1 516 ? 5.587 9.194 -39.696 1.00 92.75 516 GLU A O 1
ATOM 4261 N N . GLU A 1 517 ? 5.734 8.790 -37.502 1.00 92.50 517 GLU A N 1
ATOM 4262 C CA . GLU A 1 517 ? 7.156 9.104 -37.389 1.00 92.50 517 GLU A CA 1
ATOM 4263 C C . GLU A 1 517 ? 8.036 8.006 -37.995 1.00 92.50 517 GLU A C 1
ATOM 4265 O O . GLU A 1 517 ? 9.059 8.290 -38.631 1.00 92.50 517 GLU A O 1
ATOM 4270 N N . LEU A 1 518 ? 7.623 6.747 -37.842 1.00 93.12 518 LEU A N 1
ATOM 4271 C CA . LEU A 1 518 ? 8.292 5.607 -38.451 1.00 93.12 518 LEU A CA 1
ATOM 4272 C C . LEU A 1 518 ? 8.146 5.620 -39.979 1.00 93.12 518 LEU A C 1
ATOM 4274 O O . LEU A 1 518 ? 9.145 5.439 -40.680 1.00 93.12 518 LEU A O 1
ATOM 4278 N N . GLU A 1 519 ? 6.942 5.873 -40.497 1.00 93.62 519 GLU A N 1
ATOM 4279 C CA . GLU A 1 519 ? 6.673 6.026 -41.932 1.00 93.62 519 GLU A CA 1
ATOM 4280 C C . GLU A 1 519 ? 7.504 7.167 -42.522 1.00 93.62 519 GLU A C 1
ATOM 4282 O O . GLU A 1 519 ? 8.224 6.976 -43.505 1.00 93.62 519 GLU A O 1
ATOM 4287 N N . ARG A 1 520 ? 7.525 8.326 -41.852 1.00 93.06 520 ARG A N 1
ATOM 4288 C CA . ARG A 1 520 ? 8.349 9.473 -42.254 1.00 93.06 520 ARG A CA 1
ATOM 4289 C C . ARG A 1 520 ? 9.832 9.109 -42.361 1.00 93.06 520 ARG A C 1
ATOM 4291 O O . ARG A 1 520 ? 10.503 9.521 -43.311 1.00 93.06 520 ARG A O 1
ATOM 4298 N N . LEU A 1 521 ? 10.363 8.343 -41.407 1.00 93.56 521 LEU A N 1
ATOM 4299 C CA . LEU A 1 521 ? 11.760 7.905 -41.415 1.00 93.56 521 LEU A CA 1
ATOM 4300 C C . LEU A 1 521 ? 12.044 6.913 -42.560 1.00 93.56 521 LEU A C 1
ATOM 4302 O O . LEU A 1 521 ? 13.094 6.989 -43.209 1.00 93.56 521 LEU A O 1
ATOM 4306 N N . GLN A 1 522 ? 11.104 6.007 -42.842 1.00 93.31 522 GLN A N 1
ATOM 4307 C CA . GLN A 1 522 ? 11.185 5.065 -43.963 1.00 93.31 522 GLN A CA 1
ATOM 4308 C C . GLN A 1 522 ? 11.145 5.784 -45.318 1.00 93.31 522 GLN A C 1
ATOM 4310 O O . GLN A 1 522 ? 11.961 5.485 -46.193 1.00 93.31 522 GLN A O 1
ATOM 4315 N N . ASP A 1 523 ? 10.279 6.782 -45.481 1.00 93.56 523 ASP A N 1
ATOM 4316 C CA . ASP A 1 523 ? 10.185 7.582 -46.704 1.00 93.56 523 ASP A CA 1
ATOM 4317 C C . ASP A 1 523 ? 11.464 8.380 -46.971 1.00 93.56 523 ASP A C 1
ATOM 4319 O O . ASP A 1 523 ? 11.968 8.405 -48.102 1.00 93.56 523 ASP A O 1
ATOM 4323 N N . GLN A 1 524 ? 12.048 8.982 -45.928 1.00 91.44 524 GLN A N 1
ATOM 4324 C CA . GLN A 1 524 ? 13.345 9.655 -46.037 1.00 91.44 524 GLN A CA 1
ATOM 4325 C C . GLN A 1 524 ? 14.442 8.681 -46.490 1.00 91.44 524 GLN A C 1
ATOM 4327 O O . GLN A 1 524 ? 15.233 9.010 -47.382 1.00 91.44 524 GLN A O 1
ATOM 4332 N N . PHE A 1 525 ? 14.464 7.461 -45.944 1.00 92.50 525 PHE A N 1
ATOM 4333 C CA . PHE A 1 525 ? 15.394 6.415 -46.370 1.00 92.50 525 PHE A CA 1
ATOM 4334 C C . PHE A 1 525 ? 15.197 6.017 -47.841 1.00 92.50 525 PHE A C 1
ATOM 4336 O O . PHE A 1 525 ? 16.172 5.954 -48.600 1.00 92.50 525 PHE A O 1
ATOM 4343 N N . ILE A 1 526 ? 13.953 5.771 -48.263 1.00 93.25 526 ILE A N 1
ATOM 4344 C CA . ILE A 1 526 ? 13.619 5.373 -49.638 1.00 93.25 526 ILE A CA 1
ATOM 4345 C C . ILE A 1 526 ? 14.021 6.477 -50.619 1.00 93.25 526 ILE A C 1
ATOM 4347 O O . ILE A 1 526 ? 14.679 6.201 -51.626 1.00 93.25 526 ILE A O 1
ATOM 4351 N N . SER A 1 527 ? 13.681 7.730 -50.315 1.00 91.50 527 SER A N 1
ATOM 4352 C CA . SER A 1 527 ? 14.022 8.893 -51.138 1.00 91.50 527 SER A CA 1
ATOM 4353 C C . SER A 1 527 ? 15.538 9.062 -51.289 1.00 91.50 527 SER A C 1
ATOM 4355 O O . SER A 1 527 ? 16.052 9.168 -52.411 1.00 91.50 527 SER A O 1
ATOM 4357 N N . ALA A 1 528 ? 16.281 8.990 -50.178 1.00 87.69 528 ALA A N 1
ATOM 4358 C CA . ALA A 1 528 ? 17.738 9.091 -50.181 1.00 87.69 528 ALA A CA 1
ATOM 4359 C C . ALA A 1 528 ? 18.397 7.950 -50.977 1.00 87.69 528 ALA A C 1
ATOM 4361 O O . ALA A 1 528 ? 19.314 8.189 -51.768 1.00 87.69 528 ALA A O 1
ATOM 4362 N N . THR A 1 529 ? 17.901 6.720 -50.818 1.00 88.81 529 THR A N 1
ATOM 4363 C CA . THR A 1 529 ? 18.407 5.537 -51.530 1.00 88.81 529 THR A CA 1
ATOM 4364 C C . THR A 1 529 ? 18.117 5.621 -53.028 1.00 88.81 529 THR A C 1
ATOM 4366 O O . THR A 1 529 ? 19.001 5.367 -53.844 1.00 88.81 529 THR A O 1
ATOM 4369 N N . LYS A 1 530 ? 16.910 6.046 -53.419 1.00 90.75 530 LYS A N 1
ATOM 4370 C CA . LYS A 1 530 ? 16.530 6.231 -54.827 1.00 90.75 530 LYS A CA 1
ATOM 4371 C C . LYS A 1 530 ? 17.417 7.268 -55.516 1.00 90.75 530 LYS A C 1
ATOM 4373 O O . LYS A 1 530 ? 17.914 7.014 -56.611 1.00 90.75 530 LYS A O 1
ATOM 4378 N N . SER A 1 531 ? 17.639 8.415 -54.871 1.00 89.31 531 SER A N 1
ATOM 4379 C CA . SER A 1 531 ? 18.533 9.463 -55.380 1.00 89.31 531 SER A CA 1
ATOM 4380 C C . SER A 1 531 ? 19.958 8.940 -55.587 1.00 89.31 531 SER A C 1
ATOM 4382 O O . SER A 1 531 ? 20.576 9.181 -56.626 1.00 89.31 531 SER A O 1
ATOM 4384 N N . GLU A 1 532 ? 20.471 8.151 -54.639 1.00 87.31 532 GLU A N 1
ATOM 4385 C CA . GLU A 1 532 ? 21.786 7.531 -54.759 1.00 87.31 532 GLU A CA 1
ATOM 4386 C C . GLU A 1 532 ? 21.844 6.533 -55.917 1.00 87.31 532 GLU A C 1
ATOM 4388 O O . GLU A 1 532 ? 22.674 6.700 -56.805 1.00 87.31 532 GLU A O 1
ATOM 4393 N N . VAL A 1 533 ? 20.945 5.550 -55.973 1.00 92.00 533 VAL A N 1
ATOM 4394 C CA . VAL A 1 533 ? 20.929 4.553 -57.056 1.00 92.00 533 VAL A CA 1
ATOM 4395 C C . VAL A 1 533 ? 20.857 5.231 -58.428 1.00 92.00 533 VAL A C 1
ATOM 4397 O O . VAL A 1 533 ? 21.609 4.857 -59.327 1.00 92.00 533 VAL A O 1
ATOM 4400 N N . CYS A 1 534 ? 20.051 6.288 -58.582 1.00 93.19 534 CYS A N 1
ATOM 4401 C CA . CYS A 1 534 ? 20.018 7.099 -59.802 1.00 93.19 534 CYS A CA 1
ATOM 4402 C C . CYS A 1 534 ? 21.376 7.751 -60.113 1.00 93.19 534 CYS A C 1
ATOM 4404 O O . CYS A 1 534 ? 21.855 7.675 -61.244 1.00 93.19 534 CYS A O 1
ATOM 4406 N N . ASN A 1 535 ? 22.024 8.368 -59.123 1.00 92.38 535 ASN A N 1
ATOM 4407 C CA . ASN A 1 535 ? 23.336 8.994 -59.297 1.00 92.38 535 ASN A CA 1
ATOM 4408 C C . ASN A 1 535 ? 24.426 7.976 -59.664 1.00 92.38 535 ASN A C 1
ATOM 4410 O O . ASN A 1 535 ? 25.256 8.251 -60.533 1.00 92.38 535 ASN A O 1
ATOM 4414 N N . TRP A 1 536 ? 24.426 6.803 -59.030 1.00 93.38 536 TRP A N 1
ATOM 4415 C CA . TRP A 1 536 ? 25.346 5.712 -59.346 1.00 93.38 536 TRP A CA 1
ATOM 4416 C C . TRP A 1 536 ? 25.089 5.160 -60.749 1.00 93.38 536 TRP A C 1
ATOM 4418 O O . TRP A 1 536 ? 26.041 5.001 -61.510 1.00 93.38 536 TRP A O 1
ATOM 4428 N N . ALA A 1 537 ? 23.826 4.966 -61.136 1.00 94.50 537 ALA A N 1
ATOM 4429 C CA . ALA A 1 537 ? 23.458 4.545 -62.485 1.00 94.50 537 ALA A CA 1
ATOM 4430 C C . ALA A 1 537 ? 23.923 5.560 -63.543 1.00 94.50 537 ALA A C 1
ATOM 4432 O O . ALA A 1 537 ? 24.546 5.176 -64.528 1.00 94.50 537 ALA A O 1
ATOM 4433 N N . ILE A 1 538 ? 23.709 6.862 -63.319 1.00 94.88 538 ILE A N 1
ATOM 4434 C CA . ILE A 1 538 ? 24.180 7.918 -64.229 1.00 94.88 538 ILE A CA 1
ATOM 4435 C C . ILE A 1 538 ? 25.710 7.911 -64.340 1.00 94.88 538 ILE A C 1
ATOM 4437 O O . ILE A 1 538 ? 26.242 8.026 -65.445 1.00 94.88 538 ILE A O 1
ATOM 4441 N N . LYS A 1 539 ? 26.430 7.779 -63.219 1.00 94.00 539 LYS A N 1
ATOM 4442 C CA . LYS A 1 539 ? 27.900 7.699 -63.221 1.00 94.00 539 LYS A CA 1
ATOM 4443 C C . LYS A 1 539 ? 28.397 6.476 -63.990 1.00 94.00 539 LYS A C 1
ATOM 4445 O O . LYS A 1 539 ? 29.274 6.632 -64.834 1.00 94.00 539 LYS A O 1
ATOM 4450 N N . ALA A 1 540 ? 27.807 5.307 -63.746 1.00 94.62 540 ALA A N 1
ATOM 4451 C CA . ALA A 1 540 ? 28.148 4.072 -64.444 1.00 94.62 540 ALA A CA 1
ATOM 4452 C C . ALA A 1 540 ? 27.903 4.202 -65.955 1.00 94.62 540 ALA A C 1
ATOM 4454 O O . ALA A 1 540 ? 28.800 3.944 -66.749 1.00 94.62 540 ALA A O 1
ATOM 4455 N N . ILE A 1 541 ? 26.736 4.718 -66.358 1.00 94.44 541 ILE A N 1
ATOM 4456 C CA . ILE A 1 541 ? 26.404 4.960 -67.769 1.00 94.44 541 ILE A CA 1
ATOM 4457 C C . ILE A 1 541 ? 27.420 5.909 -68.421 1.00 94.44 541 ILE A C 1
ATOM 4459 O O . ILE A 1 541 ? 27.916 5.631 -69.510 1.00 94.44 541 ILE A O 1
ATOM 4463 N N . ARG A 1 542 ? 27.767 7.025 -67.765 1.00 93.69 542 ARG A N 1
ATOM 4464 C CA . ARG A 1 542 ? 28.770 7.974 -68.285 1.00 93.69 542 ARG A CA 1
ATOM 4465 C C . ARG A 1 542 ? 30.144 7.333 -68.448 1.00 93.69 542 ARG A C 1
ATOM 4467 O O . ARG A 1 542 ? 30.827 7.615 -69.428 1.00 93.69 542 ARG A O 1
ATOM 4474 N N . GLN A 1 543 ? 30.540 6.491 -67.500 1.00 94.00 543 GLN A N 1
ATOM 4475 C CA . GLN A 1 543 ? 31.807 5.775 -67.555 1.00 94.00 543 GLN A CA 1
ATOM 4476 C C . GLN A 1 543 ? 31.838 4.789 -68.729 1.00 94.00 543 GLN A C 1
ATOM 4478 O O . GLN A 1 543 ? 32.806 4.793 -69.483 1.00 94.00 543 GLN A O 1
ATOM 4483 N N . GLU A 1 544 ? 30.765 4.027 -68.949 1.00 93.19 544 GLU A N 1
ATOM 4484 C CA . GLU A 1 544 ? 30.630 3.126 -70.103 1.00 93.19 544 GLU A CA 1
ATOM 4485 C C . GLU A 1 544 ? 30.698 3.878 -71.439 1.00 93.19 544 GLU A C 1
ATOM 4487 O O . GLU A 1 544 ? 31.419 3.474 -72.355 1.00 93.19 544 GLU A O 1
ATOM 4492 N N . PHE A 1 545 ? 30.009 5.020 -71.554 1.00 92.69 545 PHE A N 1
ATOM 4493 C CA . PHE A 1 545 ? 30.103 5.864 -72.749 1.00 92.69 545 PHE A CA 1
ATOM 4494 C C . PHE A 1 545 ? 31.529 6.376 -72.984 1.00 92.69 545 PHE A C 1
ATOM 4496 O O . PHE A 1 545 ? 32.023 6.280 -74.107 1.00 92.69 545 PHE A O 1
ATOM 4503 N N . ALA A 1 546 ? 32.214 6.848 -71.939 1.00 89.50 546 ALA A N 1
ATOM 4504 C CA . ALA A 1 546 ? 33.596 7.313 -72.043 1.00 89.50 546 ALA A CA 1
ATOM 4505 C C . ALA A 1 546 ? 34.562 6.187 -72.461 1.00 89.50 546 ALA A C 1
ATOM 4507 O O . ALA A 1 546 ? 35.451 6.407 -73.284 1.00 89.50 546 ALA A O 1
ATOM 4508 N N . ILE A 1 547 ? 34.369 4.969 -71.941 1.00 90.50 547 ILE A N 1
ATOM 4509 C CA . ILE A 1 547 ? 35.146 3.786 -72.338 1.00 90.50 547 ILE A CA 1
ATOM 4510 C C . ILE A 1 547 ? 34.919 3.480 -73.820 1.00 90.50 547 ILE A C 1
ATOM 4512 O O . ILE A 1 547 ? 35.888 3.296 -74.561 1.00 90.50 547 ILE A O 1
ATOM 4516 N N . LYS A 1 548 ? 33.661 3.461 -74.272 1.00 86.69 548 LYS A N 1
ATOM 4517 C CA . LYS A 1 548 ? 33.309 3.193 -75.672 1.00 86.69 548 LYS A CA 1
ATOM 4518 C C . LYS A 1 548 ? 33.893 4.235 -76.627 1.00 86.69 548 LYS A C 1
ATOM 4520 O O . LYS A 1 548 ? 34.359 3.884 -77.708 1.00 86.69 548 LYS A O 1
ATOM 4525 N N . GLU A 1 549 ? 33.882 5.505 -76.238 1.00 83.06 549 GLU A N 1
ATOM 4526 C CA . GLU A 1 549 ? 34.433 6.596 -77.042 1.00 83.06 549 GLU A CA 1
ATOM 4527 C C . GLU A 1 549 ? 35.960 6.522 -77.135 1.00 83.06 549 GLU A C 1
ATOM 4529 O O . GLU A 1 549 ? 36.514 6.672 -78.221 1.00 83.06 549 GLU A O 1
ATOM 4534 N N . LYS A 1 550 ? 36.639 6.154 -76.042 1.00 83.62 550 LYS A N 1
ATOM 4535 C CA . LYS A 1 550 ? 38.079 5.873 -76.056 1.00 83.62 550 LYS A CA 1
ATOM 4536 C C . LYS A 1 550 ? 38.437 4.725 -77.010 1.00 83.62 550 LYS A C 1
ATOM 4538 O O . LYS A 1 550 ? 39.321 4.888 -77.842 1.00 83.62 550 LYS A O 1
ATOM 4543 N N . HIS A 1 551 ? 37.690 3.618 -76.977 1.00 78.31 551 HIS A N 1
ATOM 4544 C CA . HIS A 1 551 ? 37.894 2.491 -77.904 1.00 78.31 551 HIS A CA 1
ATOM 4545 C C . HIS A 1 551 ? 37.631 2.860 -79.372 1.00 78.31 551 HIS A C 1
ATOM 4547 O O . HIS A 1 551 ? 38.188 2.236 -80.271 1.00 78.31 551 HIS A O 1
ATOM 4553 N N . ARG A 1 552 ? 36.775 3.855 -79.634 1.00 74.88 552 ARG A N 1
ATOM 4554 C CA . ARG A 1 552 ? 36.525 4.376 -80.986 1.00 74.88 552 ARG A CA 1
ATOM 4555 C C . ARG A 1 552 ? 37.639 5.303 -81.483 1.00 74.88 552 ARG A C 1
ATOM 4557 O O . ARG A 1 552 ? 37.759 5.475 -82.683 1.00 74.88 552 ARG A O 1
ATOM 4564 N N . MET A 1 553 ? 38.397 5.928 -80.585 1.00 73.56 553 MET A N 1
ATOM 4565 C CA . MET A 1 553 ? 39.529 6.800 -80.932 1.00 73.56 553 MET A CA 1
ATOM 4566 C C . MET A 1 553 ? 40.842 6.016 -81.098 1.00 73.56 553 MET A C 1
ATOM 4568 O O . MET A 1 553 ? 41.782 6.524 -81.699 1.00 73.56 553 MET A O 1
ATOM 4572 N N . GLU A 1 554 ? 40.917 4.804 -80.537 1.00 74.12 554 GLU A N 1
ATOM 4573 C CA . GLU A 1 554 ? 42.081 3.903 -80.604 1.00 74.12 554 GLU A CA 1
ATOM 4574 C C . GLU A 1 554 ? 42.013 2.886 -81.766 1.00 74.12 554 GLU A C 1
ATOM 4576 O O . GLU A 1 554 ? 43.027 2.261 -82.076 1.00 74.12 554 GLU A O 1
ATOM 4581 N N . ASN A 1 555 ? 40.852 2.747 -82.418 1.00 56.00 555 ASN A N 1
ATOM 4582 C CA . ASN A 1 555 ? 40.645 1.999 -83.668 1.00 56.00 555 ASN A CA 1
ATOM 4583 C C . ASN A 1 555 ? 40.375 2.967 -84.818 1.00 56.00 555 ASN A C 1
ATOM 4585 O O . ASN A 1 555 ? 40.760 2.636 -85.962 1.00 56.00 555 ASN A O 1
#

InterPro domains:
  IPR010326 Exocyst complex component EXOC3/Sec6 [PF06046] (351-546)
  IPR010326 Exocyst complex component EXOC3/Sec6 [PTHR21292] (243-544)

pLDDT: mean 75.3, std 17.11, range [25.97, 95.81]

Secondary structure (DSSP, 8-state):
----S-SGGGS----TTSSSPHHHHHHHHHHHHHHHHTT--HHHHHHHHHHHHHHHHHHHHHHHHHHHHHHHHHHHHHHHHTT-HHHHHHHHHHHHHHHHHHHHH--SSSHHHHHHHHHTHHHHHHHHHHHHHHHHHHH--S---HHHHHHHHHHHHHHHHHHHHHHHHHHTTS-PPTT----HHHHHHHHHHHHHHH---HHHHHHHHHHHHHHTSPPPS--HHHHHHHH-HHHHHHHHHHHHHHHHHHHHHHHHHHHHHHHHTTHHHHHHHHHHHHHT-HHHHHHHHHHHHHHHHHHHHHHTTSSS-HHHHHHHHHHTHHHHHHHHHHHHHHHHHHHTHHHHHHS--HHHHHHHHHHHHHHHHHHHHHHHHHHTT---TT-S--HHHHHHHHHHHHHHHHHHHT----TTT-TTHHHHHHHHHHHHHHHHHHHHHHHHTTS-GGG-HHHHHHHHHHHHHHHHHHHHHHS---HHHHHHHHHHHHHTTSTTTTT-TTT---HHHHHHHS-SS-HHHHHHHHHHHHHHHHHHHHHHHHHHHHHHHHHHHHHHHH-

Organism: Parascaris univalens (NCBI:txid6257)